Protein AF-A0A837I272-F1 (afdb_monomer_lite)

Foldseek 3Di:
DDDDDDDDDDDDDDDDDDDDDPVVVVVVVVVVVVVPPPVPAQALLHQWQFKFFLQPQDDFWGAGPNPNTQIWGWPPDFHWAQDLFHIWTFFALPATKTWGAFDCSLWAFQQWKKKKKWKKAAQAWHQAKAWQKDPADLPAQAWAWTWTFDDDPPPNTRQKIKTWTAAGRHGRPDTWMDIDHRHDHGDMKIWMWMGGSPQQKIWIDILLHTPGITHNHHGIRDDRGIIMGQQDPPHRGGRMIMRTIIMGRHDHDSVSSNVLSDQDFWDKADWDDAEEDEAPCQKDKTKIFTPFAKWKAKDQDFQQDPVRGPGTFPDGRGRITMHMDGRAHAPDKGKMWMWIGHSNNHIDNHTDIHIYHYHHDDDPDQFKAWWKADPQQGIKTQFCVVPVDPDGWHWDQDLQFFIFTWIAGPRQGIKTQHDADDDPDDPGQHWGADLAFQFIFHWIFGDHDPDDPPVDDGRWIKTAWDADPVGHTWHWGAAFFFIFTWIATPDGRGIMTADDPPTHMGGDDSSGHHHDDDAQPQAQYYQACAHFPRNVPDFLVNVLAPHFGKGWDHPPPVGTYIDCVGTHHAQQQPQDPPQQQPDGHPPVQQCDPDSSHRASFNCQAFQRNQDPPQPPPAGHPPRQQLDPGSNHRDSFQQQQRQDPPQPPPAGHQPPDDPDDGQQQDPDSSHRDSHHPVVVPPDDDDDD

Secondary structure (DSSP, 8-state):
-------PPPP----------HHHHHHHHHHHHHTS----PPPTTTTEEEEE--TT-SSSEE-BTTTT--PEEEES--EEEE-SSSEEEE--SSS-EEEEPP-TTSSB-TT-EEEEEEEEEEEE--SS-EEEEEEE--STT--EEEEEEE-SSSSS---EEEEEEE-TTPPTT-SEEEEE--PPTT-EEEEEEEEETTTTEEEEEETTEEEEEEE---S-B--SPPEEESS-SSS---EEEEEEEEEESSPPPHHHHHHHT--PPP--EEEE--EEEPTT--EEEEEEE-SS-EEEEEESSTT--GGG--EE-SB-SSSEEEEEEE---TT-EEEEEEEEEESSS-B-SSPEEEEEEEPPPPPSS--EEEEEEETTTEEEESBSTTTT-SS--BEEE-TT-BEEEEEEETTTEEEES---S--SS-S--B-EE-TTT-BEESEEEEE--TTSTTTT----EEESEEE-TTS-EEEEEEEBTEEEEEEEETTTTEEEESEETTEEEEE-GGG-B-PPP-TTSSS--TT-S-BTTB-TT--TGGGTSSB---EEPPTT-SS--EE-TTSBPPGGGTSS-SSSSS--STTT-SS-SSTT-S----TTSGGGSSS-SSSSS--STTT-SS-SSTT----S-GGGSSS-SSSSS--S--SS--S---SS-S-SS----S-TTTTTS------

Sequence (687 aa):
MKFVQKMPRILMHGVSFIKNSKIAQVLICSVLFLAFFSFVKADITTGLVGHWKFDEGSGIIASDSSGNGNNGALVNGPVWTPGKIGQALEFDGVNAYVNVPDTSILEFPEGQSGTISFWFNLAAYPSADGNLIDKFDSTAGQGGYLYRMFDSDADTTRDDFRAFVHGTGNIAGGGSGINQTNIALNRWYHIVSILNTITNATQLYIDGVSIGSATGLTGGVTNAQTFSIGGNQTANNVNAIIDDVRVYNRALSAADITELSDSASPARSSGSPSGVLPSGTTQATLSLTTDENATCKYSTTAGTPYSSMPNTLSATGGVSHSTTVTGLTDGNTYTYYIRCQDAVGNVNADDFIIAFSIASPAPSSYNLSGWAWSGTVGWQSFNSTNQGGSVDYGVNADSGGIMSGYAWSDQVGWISFNETSGCQTDPDCQAKLSLATGEVSGWARARTPVGHPQAGGWDGWIHLRGTAVNGDPYGVSVSGCDWDGWAWGADVVGWVHFKGLSYGVLGSGTACVNPTPICGNGVAEGDEQCDGSDLRGATCASLGFKGGPLSCTTPPATTCLYDTTACTAYQCSDGFDNDSDTFIDFPNDPGCYSSTDDDERNSSVQCDDGLDNDGDLFIDYPTDVGCSSPADNDERNQCSDGIDNDFDEKIDYSSINPVNPDPGCSSSEDNDERDLKYREVFTPGLL

pLDDT: mean 81.9, std 16.72, range [24.59, 98.62]

Structure (mmCIF, N/CA/C/O backbone):
data_AF-A0A837I272-F1
#
_entry.id   AF-A0A837I272-F1
#
loop_
_atom_site.group_PDB
_atom_site.id
_atom_site.type_symbol
_atom_site.label_atom_id
_atom_site.label_alt_id
_atom_site.label_comp_id
_atom_site.label_asym_id
_atom_site.label_entity_id
_atom_site.label_seq_id
_atom_site.pdbx_PDB_ins_code
_atom_site.Cartn_x
_atom_site.Cartn_y
_atom_site.Cartn_z
_atom_site.occupancy
_atom_site.B_iso_or_equiv
_atom_site.auth_seq_id
_atom_site.auth_comp_id
_atom_site.auth_asym_id
_atom_site.auth_atom_id
_atom_site.pdbx_PDB_model_num
ATOM 1 N N . MET A 1 1 ? -5.771 41.852 31.570 1.00 33.84 1 MET A N 1
ATOM 2 C CA . MET A 1 1 ? -4.919 40.947 32.386 1.00 33.84 1 MET A CA 1
ATOM 3 C C . MET A 1 1 ? -4.280 39.942 31.416 1.00 33.84 1 MET A C 1
ATOM 5 O O . MET A 1 1 ? -4.947 39.621 30.448 1.00 33.84 1 MET A O 1
ATOM 9 N N . LYS A 1 2 ? -2.940 39.773 31.398 1.00 31.44 2 LYS A N 1
ATOM 10 C CA . LYS A 1 2 ? -2.161 38.682 32.060 1.00 31.44 2 LYS A CA 1
ATOM 11 C C . LYS A 1 2 ? -2.591 37.284 31.557 1.00 31.44 2 LYS A C 1
ATOM 13 O O . LYS A 1 2 ? -3.771 37.004 31.682 1.00 31.44 2 LYS A O 1
ATOM 18 N N . PHE A 1 3 ? -1.758 36.377 31.024 1.00 24.59 3 PHE A N 1
ATOM 19 C CA . PHE A 1 3 ? -0.285 36.198 30.847 1.00 24.59 3 PHE A CA 1
ATOM 20 C C . PHE A 1 3 ? -0.034 35.681 29.378 1.00 24.59 3 PHE A C 1
ATOM 22 O O . PHE A 1 3 ? -0.997 35.241 28.767 1.00 24.59 3 PHE A O 1
ATOM 29 N N . VAL A 1 4 ? 1.091 35.795 28.632 1.00 32.25 4 VAL A N 1
ATOM 30 C CA . VAL A 1 4 ? 2.554 35.590 28.865 1.00 32.25 4 VAL A CA 1
ATOM 31 C C . VAL A 1 4 ? 2.873 34.095 29.114 1.00 32.25 4 VAL A C 1
ATOM 33 O O . VAL A 1 4 ? 2.322 33.527 30.035 1.00 32.25 4 VAL A O 1
ATOM 36 N N . GLN A 1 5 ? 3.714 33.336 28.395 1.00 32.25 5 GLN A N 1
ATOM 37 C CA . GLN A 1 5 ? 4.970 33.542 27.629 1.00 32.25 5 GLN A CA 1
ATOM 38 C C . GLN A 1 5 ? 5.013 32.429 26.505 1.00 32.25 5 GLN A C 1
ATOM 40 O O . GLN A 1 5 ? 3.939 31.946 26.182 1.00 32.25 5 GLN A O 1
ATOM 45 N N . LYS A 1 6 ? 6.064 31.911 25.823 1.00 28.97 6 LYS A N 1
ATOM 46 C CA . LYS A 1 6 ? 7.537 32.084 25.702 1.00 28.97 6 LYS A CA 1
ATOM 47 C C . LYS A 1 6 ? 8.040 31.403 24.397 1.00 28.97 6 LYS A C 1
ATOM 49 O O . LYS A 1 6 ? 7.702 30.248 24.188 1.00 28.97 6 LYS A O 1
ATOM 54 N N . MET A 1 7 ? 8.936 32.023 23.614 1.00 24.64 7 MET A N 1
ATOM 55 C CA . MET A 1 7 ? 9.936 31.333 22.755 1.00 24.64 7 MET A CA 1
ATOM 56 C C . MET A 1 7 ? 11.201 32.215 22.595 1.00 24.64 7 MET A C 1
ATOM 58 O O . MET A 1 7 ? 11.094 33.437 22.742 1.00 24.64 7 MET A O 1
ATOM 62 N N . PRO A 1 8 ? 12.409 31.644 22.400 1.00 31.59 8 PRO A N 1
ATOM 63 C CA . PRO A 1 8 ? 13.667 32.364 22.625 1.00 31.59 8 PRO A CA 1
ATOM 64 C C . PRO A 1 8 ? 14.186 33.157 21.412 1.00 31.59 8 PRO A C 1
ATOM 66 O O . PRO A 1 8 ? 14.145 32.699 20.275 1.00 31.59 8 PRO A O 1
ATOM 69 N N . ARG A 1 9 ? 14.798 34.318 21.683 1.00 30.42 9 ARG A N 1
ATOM 70 C CA . ARG A 1 9 ? 15.762 34.956 20.770 1.00 30.42 9 ARG A CA 1
ATOM 71 C C . ARG A 1 9 ? 17.163 34.416 21.055 1.00 30.42 9 ARG A C 1
ATOM 73 O O . ARG A 1 9 ? 17.592 34.460 22.205 1.00 30.42 9 ARG A O 1
ATOM 80 N N . ILE A 1 10 ? 17.902 34.048 20.012 1.00 30.94 10 ILE A N 1
ATOM 81 C CA . ILE A 1 10 ? 19.371 34.016 20.041 1.00 30.94 10 ILE A CA 1
ATOM 82 C C . ILE A 1 10 ? 19.886 35.256 19.299 1.00 30.94 10 ILE A C 1
ATOM 84 O O . ILE A 1 10 ? 19.281 35.717 18.331 1.00 30.94 10 ILE A O 1
ATOM 88 N N . LEU A 1 11 ? 20.966 35.847 19.809 1.00 29.03 11 LEU A N 1
ATOM 89 C CA . LEU A 1 11 ? 21.587 37.050 19.258 1.00 29.03 11 LEU A CA 1
ATOM 90 C C . LEU A 1 11 ? 22.399 36.727 17.997 1.00 29.03 11 LEU A C 1
ATOM 92 O O . LEU A 1 11 ? 23.328 35.928 18.056 1.00 29.03 11 LEU A O 1
ATOM 96 N N . MET A 1 12 ? 22.164 37.476 16.920 1.00 29.97 12 MET A N 1
ATOM 97 C CA . MET A 1 12 ? 23.237 37.868 16.004 1.00 29.97 12 MET A CA 1
ATOM 98 C C . MET A 1 12 ? 23.543 39.349 16.224 1.00 29.97 12 MET A C 1
ATOM 100 O O . MET A 1 12 ? 22.651 40.194 16.156 1.00 29.97 12 MET A O 1
ATOM 104 N N . HIS A 1 13 ? 24.805 39.656 16.520 1.00 32.41 13 HIS A N 1
ATOM 105 C CA . HIS A 1 13 ? 25.300 41.023 16.646 1.00 32.41 13 HIS A CA 1
ATOM 106 C C . HIS A 1 13 ? 25.999 41.452 15.353 1.00 32.41 13 HIS A C 1
ATOM 108 O O . HIS A 1 13 ? 26.896 40.764 14.881 1.00 32.41 13 HIS A O 1
ATOM 114 N N . GLY A 1 14 ? 25.659 42.646 14.866 1.00 33.06 14 GLY A N 1
ATOM 115 C CA . GLY A 1 14 ? 26.614 43.506 14.166 1.00 33.06 14 GLY A CA 1
ATOM 116 C C . GLY A 1 14 ? 26.949 43.191 12.706 1.00 33.06 14 GLY A C 1
ATOM 117 O O . GLY A 1 14 ? 28.075 42.818 12.404 1.00 33.06 14 GLY A O 1
ATOM 118 N N . VAL A 1 15 ? 26.067 43.599 11.791 1.00 31.38 15 VAL A N 1
ATOM 119 C CA . VAL A 1 15 ? 26.502 44.462 10.676 1.00 31.38 15 VAL A CA 1
ATOM 120 C C . VAL A 1 15 ? 25.557 45.662 10.622 1.00 31.38 15 VAL A C 1
ATOM 122 O O . VAL A 1 15 ? 24.343 45.509 10.732 1.00 31.38 15 VAL A O 1
ATOM 125 N N . SER A 1 16 ? 26.111 46.864 10.478 1.00 32.34 16 SER A N 1
ATOM 126 C CA . SER A 1 16 ? 25.356 48.096 10.235 1.00 32.34 16 SER A CA 1
ATOM 127 C C . SER A 1 16 ? 25.937 48.806 9.014 1.00 32.34 16 SER A C 1
ATOM 129 O O . SER A 1 16 ? 27.116 48.641 8.720 1.00 32.34 16 SER A O 1
ATOM 131 N N . PHE A 1 17 ? 25.107 49.608 8.343 1.00 35.44 17 PHE A N 1
ATOM 132 C CA . PHE A 1 17 ? 25.374 50.309 7.079 1.00 35.44 17 PHE A CA 1
ATOM 133 C C . PHE A 1 17 ? 25.632 49.424 5.846 1.00 35.44 17 PHE A C 1
ATOM 135 O O . PHE A 1 17 ? 26.744 48.988 5.588 1.00 35.44 17 PHE A O 1
ATOM 142 N N . ILE A 1 18 ? 24.625 49.364 4.970 1.00 35.16 18 ILE A N 1
ATOM 143 C CA . ILE A 1 18 ? 24.632 50.099 3.690 1.00 35.16 18 ILE A CA 1
ATOM 144 C C . ILE A 1 18 ? 23.217 50.681 3.501 1.00 35.16 18 ILE A C 1
ATOM 146 O O . ILE A 1 18 ? 22.231 50.053 3.884 1.00 35.16 18 ILE A O 1
ATOM 150 N N . LYS A 1 19 ? 23.099 51.908 2.974 1.00 38.72 19 LYS A N 1
ATOM 151 C CA . LYS A 1 19 ? 21.803 52.575 2.734 1.00 38.72 19 LYS A CA 1
ATOM 152 C C . LYS A 1 19 ? 21.347 52.406 1.281 1.00 38.72 19 LYS A C 1
ATOM 154 O O . LYS A 1 19 ? 22.165 52.480 0.376 1.00 38.72 19 LYS A O 1
ATOM 159 N N . ASN A 1 20 ? 20.030 52.296 1.098 1.00 48.12 20 ASN A N 1
ATOM 160 C CA . ASN A 1 20 ? 19.257 52.581 -0.119 1.00 48.12 20 ASN A CA 1
ATOM 161 C C . ASN A 1 20 ? 19.903 52.259 -1.483 1.00 48.12 20 ASN A C 1
ATOM 163 O O . ASN A 1 20 ? 20.474 53.131 -2.134 1.00 48.12 20 ASN A O 1
ATOM 167 N N . SER A 1 21 ? 19.599 51.076 -2.020 1.00 36.72 21 SER A N 1
ATOM 168 C CA . SER A 1 21 ? 19.427 50.913 -3.468 1.00 36.72 21 SER A CA 1
ATOM 169 C C . SER A 1 21 ? 18.389 49.835 -3.770 1.00 36.72 21 SER A C 1
ATOM 171 O O . SER A 1 21 ? 18.424 48.760 -3.172 1.00 36.72 21 SER A O 1
ATOM 173 N N . LYS A 1 22 ? 17.493 50.087 -4.738 1.00 45.69 22 LYS A N 1
ATOM 174 C CA . LYS A 1 22 ? 16.521 49.083 -5.223 1.00 45.69 22 LYS A CA 1
ATOM 175 C C . LYS A 1 22 ? 17.207 47.838 -5.808 1.00 45.69 22 LYS A C 1
ATOM 177 O O . LYS A 1 22 ? 16.611 46.767 -5.822 1.00 45.69 22 LYS A O 1
ATOM 182 N N . ILE A 1 23 ? 18.473 47.967 -6.213 1.00 46.31 23 ILE A N 1
ATOM 183 C CA . ILE A 1 23 ? 19.326 46.871 -6.698 1.00 46.31 23 ILE A CA 1
ATOM 184 C C . ILE A 1 23 ? 19.437 45.743 -5.657 1.00 46.31 23 ILE A C 1
ATOM 186 O O . ILE A 1 23 ? 19.423 44.574 -6.030 1.00 46.31 23 ILE A O 1
ATOM 190 N N . ALA A 1 24 ? 19.464 46.062 -4.356 1.00 39.75 24 ALA A N 1
ATOM 191 C CA . ALA A 1 24 ? 19.572 45.051 -3.302 1.00 39.75 24 ALA A CA 1
ATOM 192 C C . ALA A 1 24 ? 18.326 44.151 -3.209 1.00 39.75 24 ALA A C 1
ATOM 194 O O . ALA A 1 24 ? 18.457 42.949 -3.004 1.00 39.75 24 ALA A O 1
ATOM 195 N N . GLN A 1 25 ? 17.122 44.702 -3.414 1.00 39.59 25 GLN A N 1
ATOM 196 C CA . GLN A 1 25 ? 15.889 43.904 -3.430 1.00 39.59 25 GLN A CA 1
ATOM 197 C C . GLN A 1 25 ? 15.807 43.005 -4.669 1.00 39.59 25 GLN A C 1
ATOM 199 O O . GLN A 1 25 ? 15.336 41.877 -4.560 1.00 39.59 25 GLN A O 1
ATOM 204 N N . VAL A 1 26 ? 16.312 43.466 -5.821 1.00 44.44 26 VAL A N 1
ATOM 205 C CA . VAL A 1 26 ? 16.391 42.635 -7.033 1.00 44.44 26 VAL A CA 1
ATOM 206 C C . VAL A 1 26 ? 17.384 41.487 -6.834 1.00 44.44 26 VAL A C 1
ATOM 208 O O . VAL A 1 26 ? 16.992 40.341 -7.017 1.00 44.44 26 VAL A O 1
ATOM 211 N N . LEU A 1 27 ? 18.616 41.752 -6.373 1.00 41.75 27 LEU A N 1
ATOM 212 C CA . LEU A 1 27 ? 19.604 40.686 -6.140 1.00 41.75 27 LEU A CA 1
ATOM 213 C C . LEU A 1 27 ? 19.149 39.672 -5.084 1.00 41.75 27 LEU A C 1
ATOM 215 O O . LEU A 1 27 ? 19.320 38.477 -5.297 1.00 41.75 27 LEU A O 1
ATOM 219 N N . ILE A 1 28 ? 18.553 40.115 -3.971 1.00 44.22 28 ILE A N 1
ATOM 220 C CA . ILE A 1 28 ? 18.053 39.194 -2.938 1.00 44.22 28 ILE A CA 1
ATOM 221 C C . ILE A 1 28 ? 16.927 38.315 -3.501 1.00 44.22 28 ILE A C 1
ATOM 223 O O . ILE A 1 28 ? 16.925 37.112 -3.251 1.00 44.22 28 ILE A O 1
ATOM 227 N N . CYS A 1 29 ? 16.026 38.871 -4.319 1.00 36.19 29 CYS A N 1
ATOM 228 C CA . CYS A 1 29 ? 14.985 38.087 -4.984 1.00 36.19 29 CYS A CA 1
ATOM 229 C C . CYS A 1 29 ? 15.580 37.083 -5.993 1.00 36.19 29 CYS A C 1
ATOM 231 O O . CYS A 1 29 ? 15.209 35.915 -5.974 1.00 36.19 29 CYS A O 1
ATOM 233 N N . SER A 1 30 ? 16.564 37.489 -6.807 1.00 43.59 30 SER A N 1
ATOM 234 C CA . SER A 1 30 ? 17.258 36.595 -7.750 1.00 43.59 30 SER A CA 1
ATOM 235 C C . SER A 1 30 ? 18.021 35.458 -7.058 1.00 43.59 30 SER A C 1
ATOM 237 O O . SER A 1 30 ? 17.974 34.324 -7.525 1.00 43.59 30 SER A O 1
ATOM 239 N N . VAL A 1 31 ? 18.702 35.734 -5.941 1.00 43.91 31 VAL A N 1
ATOM 240 C CA . VAL A 1 31 ? 19.459 34.721 -5.183 1.00 43.91 31 VAL A CA 1
ATOM 241 C C . VAL A 1 31 ? 18.526 33.755 -4.443 1.00 43.91 31 VAL A C 1
ATOM 243 O O . VAL A 1 31 ? 18.820 32.566 -4.386 1.00 43.91 31 VAL A O 1
ATOM 246 N N . LEU A 1 32 ? 17.369 34.216 -3.951 1.00 39.28 32 LEU A N 1
ATOM 247 C CA . LEU A 1 32 ? 16.332 33.329 -3.403 1.00 39.28 32 LEU A CA 1
ATOM 248 C C . LEU A 1 32 ? 15.638 32.486 -4.486 1.00 39.28 32 LEU A C 1
ATOM 250 O O . LEU A 1 32 ? 15.300 31.338 -4.216 1.00 39.28 32 LEU A O 1
ATOM 254 N N . PHE A 1 33 ? 15.491 32.993 -5.715 1.00 38.47 33 PHE A N 1
ATOM 255 C CA . PHE A 1 33 ? 14.972 32.206 -6.845 1.00 38.47 33 PHE A CA 1
ATOM 256 C C . PHE A 1 33 ? 15.949 31.098 -7.282 1.00 38.47 33 PHE A C 1
ATOM 258 O O . PHE A 1 33 ? 15.532 29.995 -7.625 1.00 38.47 33 PHE A O 1
ATOM 265 N N . LEU A 1 34 ? 17.258 31.364 -7.206 1.00 39.53 34 LEU A N 1
ATOM 266 C CA . LEU A 1 34 ? 18.323 30.380 -7.450 1.00 39.53 34 LEU A CA 1
ATOM 267 C C . LEU A 1 34 ? 18.475 29.335 -6.329 1.00 39.53 34 LEU A C 1
ATOM 269 O O . LEU A 1 34 ? 19.078 28.292 -6.562 1.00 39.53 34 LEU A O 1
ATOM 273 N N . ALA A 1 35 ? 17.927 29.584 -5.136 1.00 38.59 35 ALA A N 1
ATOM 274 C CA . ALA A 1 35 ? 18.029 28.687 -3.981 1.00 38.59 35 ALA A CA 1
ATOM 275 C C . ALA A 1 35 ? 16.877 27.666 -3.862 1.00 38.59 35 ALA A C 1
ATOM 277 O O . ALA A 1 35 ? 16.887 26.863 -2.933 1.00 38.59 35 ALA A O 1
ATOM 278 N N . PHE A 1 36 ? 15.894 27.695 -4.772 1.00 39.78 36 PHE A N 1
ATOM 279 C CA . PHE A 1 36 ? 14.742 26.777 -4.769 1.00 39.78 36 PHE A CA 1
ATOM 280 C C . PHE A 1 36 ? 14.520 26.011 -6.081 1.00 39.78 36 PHE A C 1
ATOM 282 O O . PHE A 1 36 ? 13.532 2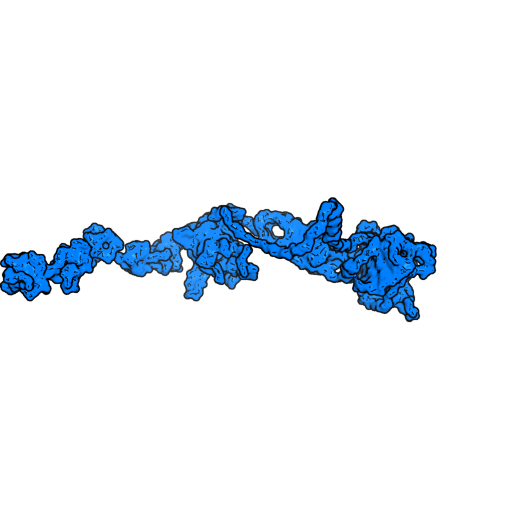5.289 -6.214 1.00 39.78 36 PHE A O 1
ATOM 289 N N . PHE A 1 37 ? 15.478 26.065 -7.012 1.00 38.00 37 PHE A N 1
ATOM 290 C CA . PHE A 1 37 ? 15.650 24.969 -7.964 1.00 38.00 37 PHE A CA 1
ATOM 291 C C . PHE A 1 37 ? 16.264 23.771 -7.231 1.00 38.00 37 PHE A C 1
ATOM 293 O O . PHE A 1 37 ? 17.473 23.539 -7.264 1.00 38.00 37 PHE A O 1
ATOM 300 N N . SER A 1 38 ? 15.407 22.965 -6.600 1.00 38.72 38 SER A N 1
ATOM 301 C CA . SER A 1 38 ? 15.677 21.531 -6.556 1.00 38.72 38 SER A CA 1
ATOM 302 C C . SER A 1 38 ? 15.915 21.086 -7.996 1.00 38.72 38 SER A C 1
ATOM 304 O O . SER A 1 38 ? 15.063 21.313 -8.857 1.00 38.72 38 SER A O 1
ATOM 306 N N . PHE A 1 39 ? 17.062 20.464 -8.270 1.00 40.94 39 PHE A N 1
ATOM 307 C CA . PHE A 1 39 ? 17.232 19.704 -9.503 1.00 40.94 39 PHE A CA 1
ATOM 308 C C . PHE A 1 39 ? 16.280 18.511 -9.424 1.00 40.94 39 PHE A C 1
ATOM 310 O O . PHE A 1 39 ? 16.627 17.460 -8.891 1.00 40.94 39 PHE A O 1
ATOM 317 N N . VAL A 1 40 ? 15.051 18.705 -9.908 1.00 46.84 40 VAL A N 1
ATOM 318 C CA . VAL A 1 40 ? 14.138 17.606 -10.202 1.00 46.84 40 VAL A CA 1
ATOM 319 C C . VAL A 1 40 ? 14.868 16.746 -11.222 1.00 46.84 40 VAL A C 1
ATOM 321 O O . VAL A 1 40 ? 15.143 17.206 -12.333 1.00 46.84 40 VAL A O 1
ATOM 324 N N . LYS A 1 41 ? 15.256 15.539 -10.802 1.00 63.56 41 LYS A N 1
ATOM 325 C CA . LYS A 1 41 ? 15.858 14.536 -11.676 1.00 63.56 41 LYS A CA 1
ATOM 326 C C . LYS A 1 41 ? 14.965 14.409 -12.909 1.00 63.56 41 LYS A C 1
ATOM 328 O O . LYS A 1 41 ? 13.752 14.262 -12.767 1.00 63.56 41 LYS A O 1
ATOM 333 N N . ALA A 1 42 ? 15.548 14.525 -14.100 1.00 68.25 42 ALA A N 1
ATOM 334 C CA . ALA A 1 42 ? 14.794 14.298 -15.322 1.00 68.25 42 ALA A CA 1
ATOM 335 C C . ALA A 1 42 ? 14.333 12.840 -15.307 1.00 68.25 42 ALA A C 1
ATOM 337 O O . ALA A 1 42 ? 15.175 11.946 -15.246 1.00 68.25 42 ALA A O 1
ATOM 338 N N . ASP A 1 43 ? 13.018 12.625 -15.326 1.00 79.88 43 ASP A N 1
ATOM 339 C CA . ASP A 1 43 ? 12.430 11.289 -15.320 1.00 79.88 43 ASP A CA 1
ATOM 340 C C . ASP A 1 43 ? 13.055 10.426 -16.428 1.00 79.88 43 ASP A C 1
ATOM 342 O O . ASP A 1 43 ? 13.396 10.948 -17.497 1.00 79.88 43 ASP A O 1
ATOM 346 N N . ILE A 1 44 ? 13.225 9.126 -16.196 1.00 86.62 44 ILE A N 1
ATOM 347 C CA . ILE A 1 44 ? 13.935 8.247 -17.132 1.00 86.62 44 ILE A CA 1
ATOM 348 C C . ILE A 1 44 ? 13.172 7.997 -18.443 1.00 86.62 44 ILE A C 1
ATOM 350 O O . ILE A 1 44 ? 13.752 7.491 -19.400 1.00 86.62 44 ILE A O 1
ATOM 354 N N . THR A 1 45 ? 11.911 8.429 -18.541 1.00 86.94 45 THR A N 1
ATOM 355 C CA . THR A 1 45 ? 11.159 8.541 -19.804 1.00 86.94 45 THR A CA 1
ATOM 356 C C . THR A 1 45 ? 11.415 9.863 -20.551 1.00 86.94 45 THR A C 1
ATOM 358 O O . THR A 1 45 ? 11.150 9.972 -21.749 1.00 86.94 45 THR A O 1
ATOM 361 N N . THR A 1 46 ? 11.977 10.883 -19.891 1.00 90.38 46 THR A N 1
ATOM 362 C CA . THR A 1 46 ? 12.252 12.202 -20.487 1.00 90.38 46 THR A CA 1
ATOM 363 C C . THR A 1 46 ? 13.275 12.075 -21.613 1.00 90.38 46 THR A C 1
ATOM 365 O O . THR A 1 46 ? 14.420 11.690 -21.378 1.00 90.38 46 THR A O 1
ATOM 368 N N . GLY A 1 47 ? 12.895 12.458 -22.833 1.00 92.69 47 GLY A N 1
ATOM 369 C CA . GLY A 1 47 ? 13.779 12.393 -24.001 1.00 92.69 47 GLY A CA 1
ATOM 370 C C . GLY A 1 47 ? 14.009 10.980 -24.549 1.00 92.69 47 GLY A C 1
ATOM 371 O O . GLY A 1 47 ? 14.882 10.800 -25.395 1.00 92.69 47 GLY A O 1
ATOM 372 N N . LEU A 1 48 ? 13.247 9.986 -24.084 1.00 95.62 48 LEU A N 1
ATOM 373 C CA . LEU A 1 48 ? 13.192 8.651 -24.676 1.00 95.62 48 LEU A CA 1
ATOM 374 C C . LEU A 1 48 ? 12.519 8.739 -26.059 1.00 95.62 48 LEU A C 1
ATOM 376 O O . LEU A 1 48 ? 11.414 9.265 -26.181 1.00 95.62 48 LEU A O 1
ATOM 380 N N . VAL A 1 49 ? 13.197 8.260 -27.103 1.00 97.12 49 VAL A N 1
ATOM 381 C CA . VAL A 1 49 ? 12.766 8.378 -28.515 1.00 97.12 49 VAL A CA 1
ATOM 382 C C . VAL A 1 49 ? 12.690 7.052 -29.272 1.00 97.12 49 VAL A C 1
ATOM 384 O O . VAL A 1 49 ? 12.153 7.008 -30.376 1.00 97.12 49 VAL A O 1
ATOM 387 N N . GLY A 1 50 ? 13.177 5.974 -28.661 1.00 97.50 50 GLY A N 1
ATOM 388 C CA . GLY A 1 50 ? 12.913 4.592 -29.055 1.00 97.50 50 GLY A CA 1
ATOM 389 C C . GLY A 1 50 ? 13.031 3.690 -27.829 1.00 97.50 50 GLY A C 1
ATOM 390 O O . GLY A 1 50 ? 13.958 3.874 -27.037 1.00 97.50 50 GLY A O 1
ATOM 391 N N . HIS A 1 51 ? 12.094 2.760 -27.628 1.00 97.06 51 HIS A N 1
ATOM 392 C CA . HIS A 1 51 ? 12.152 1.792 -26.524 1.00 97.06 51 HIS A CA 1
ATOM 393 C C . HIS A 1 51 ? 11.540 0.443 -26.907 1.00 97.06 51 HIS A C 1
ATOM 395 O O . HIS A 1 51 ? 10.322 0.291 -26.894 1.00 97.06 51 HIS A O 1
ATOM 401 N N . TRP A 1 52 ? 12.375 -0.552 -27.192 1.00 97.94 52 TRP A N 1
ATOM 402 C CA . TRP A 1 52 ? 11.941 -1.921 -27.472 1.00 97.94 52 TRP A CA 1
ATOM 403 C C . TRP A 1 52 ? 12.192 -2.787 -26.240 1.00 97.94 52 TRP A C 1
ATOM 405 O O . TRP A 1 52 ? 13.319 -3.195 -25.973 1.00 97.94 52 TRP A O 1
ATOM 415 N N . LYS A 1 53 ? 11.119 -3.019 -25.478 1.00 94.56 53 LYS A N 1
ATOM 416 C CA . LYS A 1 53 ? 11.127 -3.841 -24.258 1.00 94.56 53 LYS A CA 1
ATOM 417 C C . LYS A 1 53 ? 11.206 -5.338 -24.530 1.00 94.56 53 LYS A C 1
ATOM 419 O O . LYS A 1 53 ? 11.654 -6.067 -23.674 1.00 94.56 53 LYS A O 1
ATOM 424 N N . PHE A 1 54 ? 10.690 -5.777 -25.680 1.00 96.88 54 PHE A N 1
ATOM 425 C CA . PHE A 1 54 ? 10.453 -7.186 -26.017 1.00 96.88 54 PHE A CA 1
ATOM 426 C C . PHE A 1 54 ? 9.499 -7.954 -25.060 1.00 96.88 54 PHE A C 1
ATOM 428 O O . PHE A 1 54 ? 9.402 -9.183 -25.105 1.00 96.88 54 PHE A O 1
ATOM 435 N N . ASP A 1 55 ? 8.696 -7.219 -24.281 1.00 94.44 55 ASP A N 1
ATOM 436 C CA . ASP A 1 55 ? 7.659 -7.727 -23.368 1.00 94.44 55 ASP A CA 1
ATOM 437 C C . ASP A 1 55 ? 6.470 -8.433 -24.069 1.00 94.44 55 ASP A C 1
ATOM 439 O O . ASP A 1 55 ? 5.627 -9.032 -23.398 1.00 94.44 55 ASP A O 1
ATOM 443 N N . GLU A 1 56 ? 6.337 -8.371 -25.402 1.00 94.00 56 GLU A N 1
ATOM 444 C CA . GLU A 1 56 ? 5.166 -8.909 -26.117 1.00 94.00 56 GLU A CA 1
ATOM 445 C C . GLU A 1 56 ? 5.052 -10.439 -26.075 1.00 94.00 56 GLU A C 1
ATOM 447 O O . GLU A 1 56 ? 3.956 -10.988 -26.237 1.00 94.00 56 GLU A O 1
ATOM 452 N N . GLY A 1 57 ? 6.179 -11.137 -25.906 1.00 90.69 57 GLY A N 1
ATOM 453 C CA . GLY A 1 57 ? 6.257 -12.595 -25.762 1.00 90.69 57 GLY A CA 1
ATOM 454 C C . GLY A 1 57 ? 5.771 -13.425 -26.963 1.00 90.69 57 GLY A C 1
ATOM 455 O O . GLY A 1 57 ? 5.793 -14.654 -26.899 1.00 90.69 57 GLY A O 1
ATOM 456 N N . SER A 1 58 ? 5.296 -12.798 -28.044 1.00 93.44 58 SER A N 1
ATOM 457 C CA . SER A 1 58 ? 4.764 -13.474 -29.231 1.00 93.44 58 SER A CA 1
ATOM 458 C C . SER A 1 58 ? 4.630 -12.536 -30.437 1.00 93.44 58 SER A C 1
ATOM 460 O O . SER A 1 58 ? 4.541 -11.319 -30.301 1.00 93.44 58 SER A O 1
ATOM 462 N N . GLY A 1 59 ? 4.551 -13.113 -31.640 1.00 95.38 59 GLY A N 1
ATOM 463 C CA . GLY A 1 59 ? 4.372 -12.365 -32.889 1.00 95.38 59 GLY A CA 1
ATOM 464 C C . GLY A 1 59 ? 5.686 -12.027 -33.599 1.00 95.38 59 GLY A C 1
ATOM 465 O O . GLY A 1 59 ? 6.715 -12.651 -33.348 1.00 95.38 59 GLY A O 1
ATOM 466 N N . ILE A 1 60 ? 5.617 -11.075 -34.537 1.00 96.94 60 ILE A N 1
ATOM 467 C CA . ILE A 1 60 ? 6.716 -10.698 -35.452 1.00 96.94 60 ILE A CA 1
ATOM 468 C C . ILE A 1 60 ? 7.043 -9.192 -35.432 1.00 96.94 60 ILE A C 1
ATOM 470 O O . ILE A 1 60 ? 7.700 -8.686 -36.341 1.00 96.94 60 ILE A O 1
ATOM 474 N N . ILE A 1 61 ? 6.554 -8.464 -34.426 1.00 97.44 61 ILE A N 1
ATOM 475 C CA . ILE A 1 61 ? 6.761 -7.021 -34.259 1.00 97.44 61 ILE A CA 1
ATOM 476 C C . ILE A 1 61 ? 7.277 -6.779 -32.842 1.00 97.44 61 ILE A C 1
ATOM 478 O O . ILE A 1 61 ? 6.683 -7.281 -31.894 1.00 97.44 61 ILE A O 1
ATOM 482 N N . ALA A 1 62 ? 8.346 -5.996 -32.721 1.00 97.44 62 ALA A N 1
ATOM 483 C CA . ALA A 1 62 ? 8.783 -5.382 -31.475 1.00 97.44 62 ALA A CA 1
ATOM 484 C C . ALA A 1 62 ? 8.288 -3.930 -31.445 1.00 97.44 62 ALA A C 1
ATOM 486 O O . ALA A 1 62 ? 8.597 -3.137 -32.341 1.00 97.44 62 ALA A O 1
ATOM 487 N N . SER A 1 63 ? 7.499 -3.578 -30.439 1.00 96.94 63 SER A N 1
ATOM 488 C CA . SER A 1 63 ? 6.802 -2.296 -30.348 1.00 96.94 63 SER A CA 1
ATOM 489 C C . SER A 1 63 ? 7.686 -1.230 -29.714 1.00 96.94 63 SER A C 1
ATOM 491 O O . SER A 1 63 ? 8.361 -1.473 -28.714 1.00 96.94 63 SER A O 1
ATOM 493 N N . ASP A 1 64 ? 7.633 -0.018 -30.258 1.00 97.31 64 ASP A N 1
ATOM 494 C CA . ASP A 1 64 ? 8.289 1.145 -29.671 1.00 97.31 64 ASP A CA 1
ATOM 495 C C . ASP A 1 64 ? 7.445 1.736 -28.527 1.00 97.31 64 ASP A C 1
ATOM 497 O O . ASP A 1 64 ? 6.519 2.526 -28.731 1.00 97.31 64 ASP A O 1
ATOM 501 N N . SER A 1 65 ? 7.810 1.369 -27.300 1.00 94.56 65 SER A N 1
ATOM 502 C CA . SER A 1 65 ? 7.208 1.840 -26.049 1.00 94.56 65 SER A CA 1
ATOM 503 C C . SER A 1 65 ? 7.482 3.318 -25.739 1.00 94.56 65 SER A C 1
ATOM 505 O O . SER A 1 65 ? 6.884 3.844 -24.803 1.00 94.56 65 SER A O 1
ATOM 507 N N . SER A 1 66 ? 8.332 4.019 -26.506 1.00 93.75 66 SER A N 1
ATOM 508 C CA . SER A 1 66 ? 8.552 5.466 -26.324 1.00 93.75 66 SER A CA 1
ATOM 509 C C . SER A 1 66 ? 7.376 6.326 -26.811 1.00 93.75 66 SER A C 1
ATOM 511 O O . SER A 1 66 ? 7.331 7.524 -26.540 1.00 93.75 66 SER A O 1
ATOM 513 N N . GLY A 1 67 ? 6.433 5.732 -27.552 1.00 92.19 67 GLY A N 1
ATOM 514 C CA . GLY A 1 67 ? 5.288 6.428 -28.145 1.00 92.19 67 GLY A CA 1
ATOM 515 C C . GLY A 1 67 ? 5.576 7.111 -29.487 1.00 92.19 67 GLY A C 1
ATOM 516 O O . GLY A 1 67 ? 4.659 7.684 -30.073 1.00 92.19 67 GLY A O 1
ATOM 517 N N . ASN A 1 68 ? 6.807 7.028 -30.004 1.00 94.75 68 ASN A N 1
ATOM 518 C CA . ASN A 1 68 ? 7.190 7.616 -31.295 1.00 94.75 68 ASN A CA 1
ATOM 519 C C . ASN A 1 68 ? 6.875 6.700 -32.497 1.00 94.75 68 ASN A C 1
ATOM 521 O O . ASN A 1 68 ? 6.808 7.173 -33.630 1.00 94.75 68 ASN A O 1
ATOM 525 N N . GLY A 1 69 ? 6.601 5.413 -32.255 1.00 95.00 69 GLY A N 1
ATOM 526 C CA . GLY A 1 69 ? 6.088 4.472 -33.257 1.00 95.00 69 GLY A CA 1
ATOM 527 C C . GLY A 1 69 ? 7.156 3.808 -34.130 1.00 95.00 69 GLY A C 1
ATOM 528 O O . GLY A 1 69 ? 6.822 3.270 -35.187 1.00 95.00 69 GLY A O 1
ATOM 529 N N . ASN A 1 70 ? 8.420 3.809 -33.698 1.00 96.38 70 ASN A N 1
ATOM 530 C CA . ASN A 1 70 ? 9.556 3.175 -34.378 1.00 96.38 70 ASN A CA 1
ATOM 531 C C . ASN A 1 70 ? 9.523 1.632 -34.261 1.00 96.38 70 ASN A C 1
ATOM 533 O O . ASN A 1 70 ? 10.482 1.005 -33.817 1.00 96.38 70 ASN A O 1
ATOM 537 N N . ASN A 1 71 ? 8.401 0.994 -34.593 1.00 97.69 71 ASN A N 1
ATOM 538 C CA . ASN A 1 71 ? 8.222 -0.449 -34.423 1.00 97.69 71 ASN A CA 1
ATOM 539 C C . ASN A 1 71 ? 9.203 -1.242 -35.307 1.00 97.69 71 ASN A C 1
ATOM 541 O O . ASN A 1 71 ? 9.330 -0.979 -36.505 1.00 97.69 71 ASN A O 1
ATOM 545 N N . GLY A 1 72 ? 9.864 -2.240 -34.720 1.00 97.31 72 GLY A N 1
ATOM 546 C CA . GLY A 1 72 ? 10.781 -3.140 -35.414 1.00 97.31 72 GLY A CA 1
ATOM 547 C C . GLY A 1 72 ? 10.083 -4.400 -35.918 1.00 97.31 72 GLY A C 1
ATOM 548 O O . GLY A 1 72 ? 9.243 -4.969 -35.225 1.00 97.31 72 GLY A O 1
ATOM 549 N N . ALA A 1 73 ? 10.444 -4.869 -37.111 1.00 97.88 73 ALA A N 1
ATOM 550 C CA . ALA A 1 73 ? 10.009 -6.167 -37.626 1.00 97.88 73 ALA A CA 1
ATOM 551 C C . ALA A 1 73 ? 11.034 -7.255 -37.275 1.00 97.88 73 ALA A C 1
ATOM 553 O O . ALA A 1 73 ? 12.229 -7.064 -37.496 1.00 97.88 73 ALA A O 1
ATOM 554 N N . LEU A 1 74 ? 10.583 -8.403 -36.767 1.00 97.94 74 LEU A N 1
ATOM 555 C CA . LEU A 1 74 ? 11.434 -9.574 -36.534 1.00 97.94 74 LEU A CA 1
ATOM 556 C C . LEU A 1 74 ? 11.711 -10.273 -37.875 1.00 97.94 74 LEU A C 1
ATOM 558 O O . LEU A 1 74 ? 10.783 -10.738 -38.539 1.00 97.94 74 LEU A O 1
ATOM 562 N N . VAL A 1 75 ? 12.982 -10.362 -38.274 1.00 97.44 75 VAL A N 1
ATOM 563 C CA . VAL A 1 75 ? 13.416 -10.932 -39.559 1.00 97.44 75 VAL A CA 1
ATOM 564 C C . VAL A 1 75 ? 14.162 -12.245 -39.329 1.00 97.44 75 VAL A C 1
ATOM 566 O O . VAL A 1 75 ? 15.022 -12.338 -38.459 1.00 97.44 75 VAL A O 1
ATOM 569 N N . ASN A 1 76 ? 13.804 -13.274 -40.103 1.00 95.62 76 ASN A N 1
ATOM 570 C CA . ASN A 1 76 ? 14.273 -14.669 -40.007 1.00 95.62 76 ASN A CA 1
ATOM 571 C C . ASN A 1 76 ? 13.970 -15.417 -38.689 1.00 95.62 76 ASN A C 1
ATOM 573 O O . ASN A 1 76 ? 14.102 -16.636 -38.654 1.00 95.62 76 ASN A O 1
ATOM 577 N N . GLY A 1 77 ? 13.437 -14.732 -37.674 1.00 91.19 77 GLY A N 1
ATOM 578 C CA . GLY A 1 77 ? 12.805 -15.335 -36.495 1.00 91.19 77 GLY A CA 1
ATOM 579 C C . GLY A 1 77 ? 13.651 -15.371 -35.217 1.00 91.19 77 GLY A C 1
ATOM 580 O O . GLY A 1 77 ? 13.881 -16.466 -34.707 1.00 91.19 77 GLY A O 1
ATOM 581 N N . PRO A 1 78 ? 14.045 -14.210 -34.648 1.00 96.88 78 PRO A N 1
ATOM 582 C CA . PRO A 1 78 ? 14.396 -14.117 -33.231 1.00 96.88 78 PRO A CA 1
ATOM 583 C C . PRO A 1 78 ? 13.305 -14.742 -32.350 1.00 96.88 78 PRO A C 1
ATOM 585 O O . PRO A 1 78 ? 12.113 -14.632 -32.660 1.00 96.88 78 PRO A O 1
ATOM 588 N N . VAL A 1 79 ? 13.701 -15.390 -31.257 1.00 97.50 79 VAL A N 1
ATOM 589 C CA . VAL A 1 79 ? 12.797 -16.167 -30.398 1.00 97.50 79 VAL A CA 1
ATOM 590 C C . VAL A 1 79 ? 12.489 -15.404 -29.113 1.00 97.50 79 VAL A C 1
ATOM 592 O O . VAL A 1 79 ? 13.392 -14.944 -28.423 1.00 97.50 79 VAL A O 1
ATOM 595 N N . TRP A 1 80 ? 11.205 -15.294 -28.772 1.00 97.44 80 TRP A N 1
ATOM 596 C CA . TRP A 1 80 ? 10.754 -14.713 -27.506 1.00 97.44 80 TRP A CA 1
ATOM 597 C C . TRP A 1 80 ? 11.137 -15.626 -26.333 1.00 97.44 80 TRP A C 1
ATOM 599 O O . TRP A 1 80 ? 10.687 -16.771 -26.263 1.00 97.44 80 TRP A O 1
ATOM 609 N N . THR A 1 81 ? 11.951 -15.118 -25.410 1.00 97.06 81 THR A N 1
ATOM 610 C CA . THR A 1 81 ? 12.564 -15.877 -24.305 1.00 97.06 81 THR A CA 1
ATOM 611 C C . THR A 1 81 ? 12.483 -15.067 -22.996 1.00 97.06 81 THR A C 1
ATOM 613 O O . THR A 1 81 ? 12.282 -13.854 -23.067 1.00 97.06 81 THR A O 1
ATOM 616 N N . PRO A 1 82 ? 12.588 -15.659 -21.790 1.00 94.44 82 PRO A N 1
ATOM 617 C CA . PRO A 1 82 ? 12.630 -14.886 -20.545 1.00 94.44 82 PRO A CA 1
ATOM 618 C C . PRO A 1 82 ? 13.836 -13.936 -20.506 1.00 94.44 82 PRO A C 1
ATOM 620 O O . PRO A 1 82 ? 14.967 -14.346 -20.771 1.00 94.44 82 PRO A O 1
ATOM 623 N N . GLY A 1 83 ? 13.586 -12.667 -20.189 1.00 93.44 83 GLY A N 1
ATOM 624 C CA . GLY A 1 83 ? 14.581 -11.603 -20.270 1.00 93.44 83 GLY A CA 1
ATOM 625 C C . GLY A 1 83 ? 15.388 -11.372 -18.995 1.00 93.44 83 GLY A C 1
ATOM 626 O O . GLY A 1 83 ? 15.372 -12.146 -18.034 1.00 93.44 83 GLY A O 1
ATOM 627 N N . LYS A 1 84 ? 16.090 -10.245 -19.002 1.00 90.62 84 LYS A N 1
ATOM 628 C CA . LYS A 1 84 ? 16.620 -9.554 -17.831 1.00 90.62 84 LYS A CA 1
ATOM 629 C C . LYS A 1 84 ? 15.518 -8.750 -17.135 1.00 90.62 84 LYS A C 1
ATOM 631 O O . LYS A 1 84 ? 15.471 -8.754 -15.904 1.00 90.62 84 LYS A O 1
ATOM 636 N N . ILE A 1 85 ? 14.631 -8.118 -17.905 1.00 88.06 85 ILE A N 1
ATOM 637 C CA . ILE A 1 85 ? 13.411 -7.443 -17.450 1.00 88.06 85 ILE A CA 1
ATOM 638 C C . ILE A 1 85 ? 12.246 -8.014 -18.270 1.00 88.06 85 ILE A C 1
ATOM 640 O O . ILE A 1 85 ? 12.106 -7.724 -19.447 1.00 88.06 85 ILE A O 1
ATOM 644 N N . GLY A 1 86 ? 11.399 -8.848 -17.660 1.00 88.12 86 GLY A N 1
ATOM 645 C CA . GLY A 1 86 ? 10.246 -9.429 -18.360 1.00 88.12 86 GLY A CA 1
ATOM 646 C C . GLY A 1 86 ? 10.641 -10.461 -19.426 1.00 88.12 86 GLY A C 1
ATOM 647 O O . GLY A 1 86 ? 11.100 -11.556 -19.087 1.00 88.12 86 GLY A O 1
ATOM 648 N N . GLN A 1 87 ? 10.415 -10.141 -20.700 1.00 93.81 87 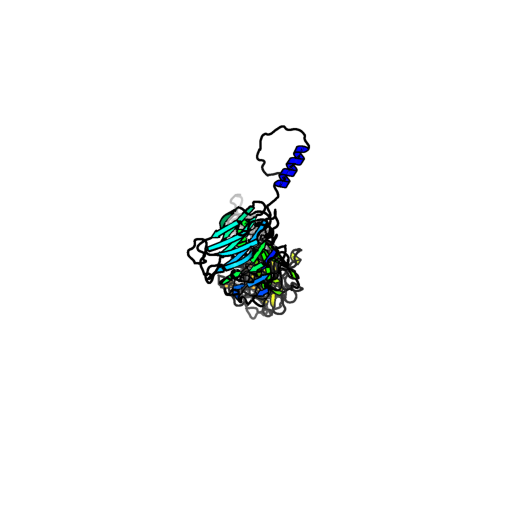GLN A N 1
ATOM 649 C CA . GLN A 1 87 ? 10.722 -10.992 -21.858 1.00 93.81 87 GLN A CA 1
ATOM 650 C C . GLN A 1 87 ? 11.725 -10.300 -22.792 1.00 93.81 87 GLN A C 1
ATOM 652 O O . GLN A 1 87 ? 11.700 -9.091 -22.947 1.00 93.81 87 GLN A O 1
ATOM 657 N N . ALA A 1 88 ? 12.565 -11.090 -23.457 1.00 97.69 88 ALA A N 1
ATOM 658 C CA . ALA A 1 88 ? 13.616 -10.644 -24.365 1.00 97.69 88 ALA A CA 1
ATOM 659 C C . ALA A 1 88 ? 13.564 -11.393 -25.709 1.00 97.69 88 ALA A C 1
ATOM 661 O O . ALA A 1 88 ? 12.786 -12.341 -25.883 1.00 97.69 88 ALA A O 1
ATOM 662 N N . LEU A 1 89 ? 14.431 -11.006 -26.652 1.00 98.44 89 LEU A N 1
ATOM 663 C CA . LEU A 1 89 ? 14.647 -11.742 -27.902 1.00 98.44 89 LEU A CA 1
ATOM 664 C C . LEU A 1 89 ? 15.999 -12.460 -27.914 1.00 98.44 89 LEU A C 1
ATOM 666 O O . LEU A 1 89 ? 17.043 -11.859 -27.669 1.00 98.44 89 LEU A O 1
ATOM 670 N N . GLU A 1 90 ? 15.962 -13.746 -28.250 1.00 98.25 90 GLU A N 1
ATOM 671 C CA . GLU A 1 90 ? 17.111 -14.611 -28.513 1.00 98.25 90 GLU A CA 1
ATOM 672 C C . GLU A 1 90 ? 17.418 -14.635 -30.019 1.00 98.25 90 GLU A C 1
ATOM 674 O O . GLU A 1 90 ? 16.526 -14.846 -30.848 1.00 98.25 90 GLU A O 1
ATOM 679 N N . PHE A 1 91 ? 18.682 -14.405 -30.375 1.00 97.81 91 PHE A N 1
ATOM 680 C CA . PHE A 1 91 ? 19.180 -14.309 -31.749 1.00 97.81 91 PHE A CA 1
ATOM 681 C C . PHE A 1 91 ? 20.137 -15.467 -32.055 1.00 97.81 91 PHE A C 1
ATOM 683 O O . PHE A 1 91 ? 20.934 -15.869 -31.212 1.00 97.81 91 PHE A O 1
ATOM 690 N N . ASP A 1 92 ? 20.075 -16.006 -33.274 1.00 94.44 92 ASP A N 1
ATOM 691 C CA . ASP A 1 92 ? 20.738 -17.268 -33.637 1.00 94.44 92 ASP A CA 1
ATOM 692 C C . ASP A 1 92 ? 22.235 -17.145 -33.985 1.00 94.44 92 ASP A C 1
ATOM 694 O O . ASP A 1 92 ? 22.945 -18.150 -34.063 1.00 94.44 92 ASP A O 1
ATOM 698 N N . GLY A 1 93 ? 22.730 -15.924 -34.206 1.00 94.69 93 GLY A N 1
ATOM 699 C CA . GLY A 1 93 ? 24.077 -15.667 -34.724 1.00 94.69 93 GLY A CA 1
ATOM 700 C C . GLY A 1 93 ? 24.305 -16.101 -36.176 1.00 94.69 93 GLY A C 1
ATOM 701 O O . GLY A 1 93 ? 25.457 -16.202 -36.595 1.00 94.69 93 GLY A O 1
ATOM 702 N N . VAL A 1 94 ? 23.242 -16.364 -36.944 1.00 94.12 94 VAL A N 1
ATOM 703 C CA . VAL A 1 94 ? 23.314 -16.793 -38.351 1.00 94.12 94 VAL A CA 1
ATOM 704 C C . VAL A 1 94 ? 22.648 -15.778 -39.271 1.00 94.12 94 VAL A C 1
ATOM 706 O O . VAL A 1 94 ? 23.300 -15.303 -40.198 1.00 94.12 94 VAL A O 1
ATOM 709 N N . ASN A 1 95 ? 21.368 -15.459 -39.052 1.00 94.19 95 ASN A N 1
ATOM 710 C CA . ASN A 1 95 ? 20.658 -14.445 -39.839 1.00 94.19 95 ASN A CA 1
ATOM 711 C C . ASN A 1 95 ? 19.427 -13.817 -39.154 1.00 94.19 95 ASN A C 1
ATOM 713 O O . ASN A 1 95 ? 18.742 -13.019 -39.800 1.00 94.19 95 ASN A O 1
ATOM 717 N N . ALA A 1 96 ? 19.130 -14.133 -37.891 1.00 95.88 96 ALA A N 1
ATOM 718 C CA . ALA A 1 96 ? 18.066 -13.476 -37.135 1.00 95.88 96 ALA A CA 1
ATOM 719 C C . ALA A 1 96 ? 18.455 -12.032 -36.759 1.00 95.88 96 ALA A C 1
ATOM 721 O O . ALA A 1 96 ? 19.585 -11.779 -36.340 1.00 95.88 96 ALA A O 1
ATOM 722 N N . TYR A 1 97 ? 17.527 -11.081 -36.905 1.00 97.25 97 TYR A N 1
ATOM 723 C CA . TYR A 1 97 ? 17.665 -9.695 -36.426 1.00 97.25 97 TYR A CA 1
ATOM 724 C C . TYR A 1 97 ? 16.290 -9.011 -36.308 1.00 97.25 97 TYR A C 1
ATOM 726 O O . TYR A 1 97 ? 15.302 -9.478 -36.880 1.00 97.25 97 TYR A O 1
ATOM 734 N N . VAL A 1 98 ? 16.212 -7.893 -35.582 1.00 98.12 98 VAL A N 1
ATOM 735 C CA . VAL A 1 98 ? 15.074 -6.958 -35.657 1.00 98.12 98 VAL A CA 1
ATOM 736 C C . VAL A 1 98 ? 15.452 -5.795 -36.566 1.00 98.12 98 VAL A C 1
ATOM 738 O O . VAL A 1 98 ? 16.528 -5.220 -36.421 1.00 98.12 98 VAL A O 1
ATOM 741 N N . ASN A 1 99 ? 14.556 -5.440 -37.486 1.00 97.50 99 ASN A N 1
ATOM 742 C CA . ASN A 1 99 ? 14.713 -4.346 -38.436 1.00 97.50 99 ASN A CA 1
ATOM 743 C C . ASN A 1 99 ? 13.743 -3.202 -38.109 1.00 97.50 99 ASN A C 1
ATOM 745 O O . ASN A 1 99 ? 12.552 -3.290 -38.425 1.00 97.50 99 ASN A O 1
ATOM 749 N N . VAL A 1 100 ? 14.248 -2.108 -37.543 1.00 97.50 100 VAL A N 1
ATOM 750 C CA . VAL A 1 100 ? 13.508 -0.851 -37.372 1.00 97.50 100 VAL A CA 1
ATOM 751 C C . VAL A 1 100 ? 13.751 0.039 -38.606 1.00 97.50 100 VAL A C 1
ATOM 753 O O . VAL A 1 100 ? 14.907 0.241 -38.993 1.00 97.50 100 VAL A O 1
ATOM 756 N N . PRO A 1 101 ? 12.699 0.565 -39.266 1.00 95.69 101 PRO A N 1
ATOM 757 C CA . PRO A 1 101 ? 12.848 1.514 -40.371 1.00 95.69 101 PRO A CA 1
ATOM 758 C C . PRO A 1 101 ? 13.670 2.751 -39.985 1.00 95.69 101 PRO A C 1
ATOM 760 O O . PRO A 1 101 ? 13.666 3.168 -38.832 1.00 95.69 101 PRO A O 1
ATOM 763 N N . ASP A 1 102 ? 14.352 3.359 -40.956 1.00 94.75 102 ASP A N 1
ATOM 764 C CA . ASP A 1 102 ? 15.079 4.610 -40.725 1.00 94.75 102 ASP A CA 1
ATOM 765 C C . ASP A 1 102 ? 14.133 5.756 -40.321 1.00 94.75 102 ASP A C 1
ATOM 767 O O . ASP A 1 102 ? 13.124 6.010 -40.987 1.00 94.75 102 ASP A O 1
ATOM 771 N N . THR A 1 103 ? 14.474 6.454 -39.235 1.00 94.69 103 THR A N 1
ATOM 772 C CA . THR A 1 103 ? 13.784 7.656 -38.758 1.00 94.69 103 THR A CA 1
ATOM 773 C C . THR A 1 103 ? 14.791 8.642 -38.160 1.00 94.69 103 THR A C 1
ATOM 775 O O . THR A 1 103 ? 15.674 8.278 -37.379 1.00 94.69 103 THR A O 1
ATOM 778 N N . SER A 1 104 ? 14.618 9.934 -38.456 1.00 93.56 104 SER A N 1
ATOM 779 C CA . SER A 1 104 ? 15.536 10.992 -38.003 1.00 93.56 104 SER A CA 1
ATOM 780 C C . SER A 1 104 ? 15.461 11.305 -36.501 1.00 93.56 104 SER A C 1
ATOM 782 O O . SER A 1 104 ? 16.130 12.218 -36.024 1.00 93.56 104 SER A O 1
ATOM 784 N N . ILE A 1 105 ? 14.610 10.600 -35.745 1.00 93.50 105 ILE A N 1
ATOM 785 C CA . ILE A 1 105 ? 14.530 10.713 -34.281 1.00 93.50 105 ILE A CA 1
ATOM 786 C C . ILE A 1 105 ? 15.528 9.776 -33.579 1.00 93.50 105 ILE A C 1
ATOM 788 O O . ILE A 1 105 ? 15.846 9.982 -32.411 1.00 93.50 105 ILE A O 1
ATOM 792 N N . LEU A 1 106 ? 16.057 8.782 -34.304 1.00 95.06 106 LEU A N 1
ATOM 793 C CA . LEU A 1 106 ? 17.116 7.869 -33.859 1.00 95.06 106 LEU A CA 1
ATOM 794 C C . LEU A 1 106 ? 18.517 8.351 -34.297 1.00 95.06 106 LEU A C 1
ATOM 796 O O . LEU A 1 106 ? 19.481 7.585 -34.255 1.00 95.06 106 LEU A O 1
ATOM 800 N N . GLU A 1 107 ? 18.630 9.609 -34.730 1.00 93.75 107 GLU A N 1
ATOM 801 C CA . GLU A 1 107 ? 19.867 10.293 -35.120 1.00 93.75 107 GLU A CA 1
ATOM 802 C C . GLU A 1 107 ? 20.243 11.393 -34.113 1.00 93.75 107 GLU A C 1
ATOM 804 O O . GLU A 1 107 ? 19.388 11.907 -33.389 1.00 93.75 107 GLU A O 1
ATOM 809 N N . PHE A 1 108 ? 21.513 11.817 -34.102 1.00 94.06 108 PHE A N 1
ATOM 810 C CA . PHE A 1 108 ? 22.001 12.873 -33.203 1.00 94.06 108 PHE A CA 1
ATOM 811 C C . PHE A 1 108 ? 22.723 13.991 -33.978 1.00 94.06 108 PHE A C 1
ATOM 813 O O . PHE A 1 108 ? 23.938 13.917 -34.170 1.00 94.06 108 PHE A O 1
ATOM 820 N N . PRO A 1 109 ? 22.004 15.029 -34.448 1.00 92.62 109 PRO A N 1
ATOM 821 C CA . PRO A 1 109 ? 22.586 16.193 -35.122 1.00 92.62 109 PRO A CA 1
ATOM 822 C C . PRO A 1 109 ? 23.739 16.871 -34.359 1.00 92.62 109 PRO A C 1
ATOM 824 O O . PRO A 1 109 ? 23.880 16.743 -33.143 1.00 92.62 109 PRO A O 1
ATOM 827 N N . GLU A 1 110 ? 24.566 17.636 -35.077 1.00 91.00 110 GLU A N 1
ATOM 828 C CA . GLU A 1 110 ? 25.674 18.387 -34.474 1.00 91.00 110 GLU A CA 1
ATOM 829 C C . GLU A 1 110 ? 25.156 19.398 -33.436 1.00 91.00 110 GLU A C 1
ATOM 831 O O . GLU A 1 110 ? 24.252 20.188 -33.711 1.00 91.00 110 GLU A O 1
ATOM 836 N N . GLY A 1 111 ? 25.728 19.366 -32.231 1.00 90.25 111 GLY A N 1
ATOM 837 C CA . GLY A 1 111 ? 25.264 20.154 -31.088 1.00 90.25 111 GLY A CA 1
ATOM 838 C C . GLY A 1 111 ? 24.190 19.469 -30.232 1.00 90.25 111 GLY A C 1
ATOM 839 O O . GLY A 1 111 ? 23.776 20.045 -29.226 1.00 90.25 111 GLY A O 1
ATOM 840 N N . GLN A 1 112 ? 23.763 18.249 -30.575 1.00 91.06 112 GLN A N 1
ATOM 841 C CA . GLN A 1 112 ? 22.878 17.416 -29.761 1.00 91.06 112 GLN A CA 1
ATOM 842 C C . GLN A 1 112 ? 23.612 16.191 -29.197 1.00 91.06 112 GLN A C 1
ATOM 844 O O . GLN A 1 112 ? 24.254 15.433 -29.927 1.00 91.06 112 GLN A O 1
ATOM 849 N N . SER A 1 113 ? 23.485 15.970 -27.887 1.00 91.75 113 SER A N 1
ATOM 850 C CA . SER A 1 113 ? 23.932 14.733 -27.237 1.00 91.75 113 SER A CA 1
ATOM 851 C C . SER A 1 113 ? 22.801 13.712 -27.183 1.00 91.75 113 SER A C 1
ATOM 853 O O . SER A 1 113 ? 21.673 14.078 -26.865 1.00 91.75 113 SER A O 1
ATOM 855 N N . GLY A 1 114 ? 23.115 12.441 -27.409 1.00 95.19 114 GLY A N 1
ATOM 856 C CA . GLY A 1 114 ? 22.195 11.312 -27.274 1.00 95.19 114 GLY A CA 1
ATOM 857 C C . GLY A 1 114 ? 22.733 10.236 -26.335 1.00 95.19 114 GLY A C 1
ATOM 858 O O . GLY A 1 114 ? 23.883 10.300 -25.898 1.00 95.19 114 GLY A O 1
ATOM 859 N N . THR A 1 115 ? 21.911 9.232 -26.035 1.00 97.31 115 THR A N 1
ATOM 860 C CA . THR A 1 115 ? 22.337 8.044 -25.279 1.00 97.31 115 THR A CA 1
ATOM 861 C C . THR A 1 115 ? 21.690 6.786 -25.849 1.00 97.31 115 THR A C 1
ATOM 863 O O . THR A 1 115 ? 20.494 6.780 -26.127 1.00 97.31 115 THR A O 1
ATOM 866 N N . ILE A 1 116 ? 22.466 5.714 -25.991 1.00 98.00 116 ILE A N 1
ATOM 867 C CA . ILE A 1 116 ? 21.988 4.365 -26.319 1.00 98.00 116 ILE A CA 1
ATOM 868 C C . ILE A 1 116 ? 22.136 3.500 -25.065 1.00 98.00 116 ILE A C 1
ATOM 870 O O . ILE A 1 116 ? 23.184 3.538 -24.419 1.00 98.00 116 ILE A O 1
ATOM 874 N N . SER A 1 117 ? 21.105 2.734 -24.715 1.00 97.38 117 SER A N 1
ATOM 875 C CA . SER A 1 117 ? 21.115 1.790 -23.591 1.00 97.38 117 SER A CA 1
ATOM 876 C C . SER A 1 117 ? 20.510 0.458 -24.019 1.00 97.38 117 SER A C 1
ATOM 878 O O . SER A 1 117 ? 19.541 0.456 -24.769 1.00 97.38 117 SER A O 1
ATOM 880 N N . PHE A 1 118 ? 21.044 -0.664 -23.545 1.00 97.94 118 PHE A N 1
ATOM 881 C CA . PHE A 1 118 ? 20.448 -1.994 -23.731 1.00 97.94 118 PHE A CA 1
ATOM 882 C C . PHE A 1 118 ? 21.053 -3.005 -22.754 1.00 97.94 118 PHE A C 1
ATOM 884 O O . PHE A 1 118 ? 22.178 -2.827 -22.282 1.00 97.94 118 PHE A O 1
ATOM 891 N N . TRP A 1 119 ? 20.332 -4.090 -22.492 1.00 97.56 119 TRP A N 1
ATOM 892 C CA . TRP A 1 119 ? 20.872 -5.276 -21.835 1.00 97.56 119 TRP A CA 1
ATOM 893 C C . TRP A 1 119 ? 21.186 -6.351 -22.882 1.00 97.56 119 TRP A C 1
ATOM 895 O O . TRP A 1 119 ? 20.446 -6.524 -23.851 1.00 97.56 119 TRP A O 1
ATOM 905 N N . PHE A 1 120 ? 22.274 -7.101 -22.701 1.00 98.19 120 PHE A N 1
ATOM 906 C CA . PHE A 1 120 ? 22.548 -8.290 -23.515 1.00 98.19 120 PHE A CA 1
ATOM 907 C C . PHE A 1 120 ? 23.190 -9.419 -22.708 1.00 98.19 120 PHE A C 1
ATOM 909 O O . PHE A 1 120 ? 23.834 -9.184 -21.685 1.00 98.19 120 PHE A O 1
ATOM 916 N N . ASN A 1 121 ? 23.029 -10.648 -23.193 1.00 98.12 121 ASN A N 1
ATOM 917 C CA . ASN A 1 121 ? 23.674 -11.847 -22.677 1.00 98.12 121 ASN A CA 1
ATOM 918 C C . ASN A 1 121 ? 24.182 -12.690 -23.852 1.00 98.12 121 ASN A C 1
ATOM 920 O O . ASN A 1 121 ? 23.394 -13.146 -24.680 1.00 98.12 121 ASN A O 1
ATOM 924 N N . LEU A 1 122 ? 25.502 -12.855 -23.960 1.00 97.44 122 LEU A N 1
ATOM 925 C CA . LEU A 1 122 ? 26.145 -13.528 -25.089 1.00 97.44 122 LEU A CA 1
ATOM 926 C C . LEU A 1 122 ? 26.209 -15.042 -24.839 1.00 97.44 122 LEU A C 1
ATOM 928 O O . LEU A 1 122 ? 26.880 -15.486 -23.907 1.00 97.44 122 LEU A O 1
ATOM 932 N N . ALA A 1 123 ? 25.541 -15.845 -25.666 1.00 95.25 123 ALA A N 1
ATOM 933 C CA . ALA A 1 123 ? 25.518 -17.301 -25.504 1.00 95.25 123 ALA A CA 1
ATOM 934 C C . ALA A 1 123 ? 26.748 -17.976 -26.142 1.00 95.25 123 ALA A C 1
ATOM 936 O O . ALA A 1 123 ? 27.276 -18.949 -25.599 1.00 95.25 123 ALA A O 1
ATOM 937 N N . ALA A 1 124 ? 27.251 -17.426 -27.254 1.00 95.44 124 ALA A N 1
ATOM 938 C CA . ALA A 1 124 ? 28.499 -17.847 -27.890 1.00 95.44 124 ALA A CA 1
ATOM 939 C C . ALA A 1 124 ? 29.222 -16.670 -28.565 1.00 95.44 124 ALA A C 1
ATOM 941 O O . ALA A 1 124 ? 28.582 -15.777 -29.119 1.00 95.44 124 ALA A O 1
ATOM 942 N N . TYR A 1 125 ? 30.560 -16.696 -28.574 1.00 95.94 125 TYR A N 1
ATOM 943 C CA . TYR A 1 125 ? 31.346 -15.733 -29.351 1.00 95.94 125 TYR A CA 1
ATOM 944 C C . TYR A 1 125 ? 31.088 -15.937 -30.855 1.00 95.94 125 TYR A C 1
ATOM 946 O O . TYR A 1 125 ? 31.127 -17.080 -31.325 1.00 95.94 125 TYR A O 1
ATOM 954 N N . PRO A 1 126 ? 30.827 -14.867 -31.625 1.00 94.00 126 PRO A N 1
ATOM 955 C CA . PRO A 1 126 ? 30.572 -14.978 -33.057 1.00 94.00 126 PRO A CA 1
ATOM 956 C C . PRO A 1 126 ? 31.843 -15.379 -33.826 1.00 94.00 126 PRO A C 1
ATOM 958 O O . PRO A 1 126 ? 32.966 -15.098 -33.413 1.00 94.00 126 PRO A O 1
ATOM 961 N N . SER A 1 127 ? 31.676 -16.032 -34.981 1.00 89.50 127 SER A N 1
ATOM 962 C CA . SER A 1 127 ? 32.788 -16.439 -35.866 1.00 89.50 127 SER A CA 1
ATOM 963 C C . SER A 1 127 ? 33.300 -15.313 -36.782 1.00 89.50 127 SER A C 1
ATOM 965 O O . SER A 1 127 ? 34.302 -15.474 -37.484 1.00 89.50 127 SER A O 1
ATOM 967 N N . ALA A 1 128 ? 32.617 -14.171 -36.753 1.00 91.56 128 ALA A N 1
ATOM 968 C CA . ALA A 1 128 ? 32.940 -12.903 -37.395 1.00 91.56 128 ALA A CA 1
ATOM 969 C C . ALA A 1 128 ? 32.644 -11.764 -36.396 1.00 91.56 128 ALA A C 1
ATOM 971 O O . ALA A 1 128 ? 32.354 -12.029 -35.232 1.00 91.56 128 ALA A O 1
ATOM 972 N N . ASP A 1 129 ? 32.706 -10.506 -36.825 1.00 93.12 129 ASP A N 1
ATOM 973 C CA . ASP A 1 129 ? 32.201 -9.382 -36.024 1.00 93.12 129 ASP A CA 1
ATOM 974 C C . ASP A 1 129 ? 30.691 -9.589 -35.764 1.00 93.12 129 ASP A C 1
ATOM 976 O O . ASP A 1 129 ? 29.970 -9.952 -36.691 1.00 93.12 129 ASP A O 1
ATOM 980 N N . GLY A 1 130 ? 30.201 -9.381 -34.536 1.00 95.50 130 GLY A N 1
ATOM 981 C CA . GLY A 1 130 ? 28.799 -9.657 -34.170 1.00 95.50 130 GLY A CA 1
ATOM 982 C C . GLY A 1 130 ? 28.080 -8.427 -33.629 1.00 95.50 130 GLY A C 1
ATOM 983 O O . GLY A 1 130 ? 28.340 -8.001 -32.505 1.00 95.50 130 GLY A O 1
ATOM 984 N N . ASN A 1 131 ? 27.179 -7.850 -34.415 1.00 96.31 131 ASN A N 1
ATOM 985 C CA . ASN A 1 131 ? 26.499 -6.594 -34.120 1.00 96.31 131 ASN A CA 1
ATOM 986 C C . ASN A 1 131 ? 25.315 -6.817 -33.162 1.00 96.31 131 ASN A C 1
ATOM 988 O O . ASN A 1 131 ? 24.383 -7.556 -33.464 1.00 96.31 131 ASN A O 1
ATOM 992 N N . LEU A 1 132 ? 25.345 -6.138 -32.013 1.00 98.00 132 LEU A N 1
ATOM 993 C CA . LEU A 1 132 ? 24.260 -6.104 -31.028 1.00 98.00 132 LEU A CA 1
ATOM 994 C C . LEU A 1 132 ? 23.247 -5.008 -31.393 1.00 98.00 132 LEU A C 1
ATOM 996 O O . LEU A 1 132 ? 22.049 -5.273 -31.419 1.00 98.00 132 LEU A O 1
ATOM 1000 N N . ILE A 1 133 ? 23.744 -3.811 -31.737 1.00 97.94 133 ILE A N 1
ATOM 1001 C CA . ILE A 1 133 ? 22.971 -2.667 -32.250 1.00 97.94 133 ILE A CA 1
ATOM 1002 C C . ILE A 1 133 ? 23.740 -2.037 -33.421 1.00 97.94 133 ILE A C 1
ATOM 1004 O O . ILE A 1 133 ? 24.926 -1.726 -33.282 1.00 97.94 133 ILE A O 1
ATOM 1008 N N . ASP A 1 134 ? 23.076 -1.817 -34.556 1.00 95.56 134 ASP A N 1
ATOM 1009 C CA . ASP A 1 134 ? 23.676 -1.269 -35.780 1.00 95.56 134 ASP A CA 1
ATOM 1010 C C . ASP A 1 134 ? 22.767 -0.211 -36.437 1.00 95.56 134 ASP A C 1
ATOM 1012 O O . ASP A 1 134 ? 21.684 -0.523 -36.932 1.00 95.56 134 ASP A O 1
ATOM 1016 N N . LYS A 1 135 ? 23.227 1.046 -36.447 1.00 94.44 135 LYS A N 1
ATOM 1017 C CA . LYS A 1 135 ? 22.781 2.116 -37.356 1.00 94.44 135 LYS A CA 1
ATOM 1018 C C . LYS A 1 135 ? 24.031 2.848 -37.852 1.00 94.44 135 LYS A C 1
ATOM 1020 O O . LYS A 1 135 ? 24.247 4.025 -37.551 1.00 94.44 135 LYS A O 1
ATOM 1025 N N . PHE A 1 136 ? 24.905 2.132 -38.557 1.00 90.88 136 PHE A N 1
ATOM 1026 C CA . PHE A 1 136 ? 26.178 2.654 -39.058 1.00 90.88 136 PHE A CA 1
ATOM 1027 C C . PHE A 1 136 ? 26.319 2.507 -40.578 1.00 90.88 136 PHE A C 1
ATOM 1029 O O . PHE A 1 136 ? 26.080 1.445 -41.146 1.00 90.88 136 PHE A O 1
ATOM 1036 N N . ASP A 1 137 ? 26.761 3.579 -41.239 1.00 86.88 137 ASP A N 1
ATOM 1037 C CA . ASP A 1 137 ? 27.110 3.569 -42.658 1.00 86.88 137 ASP A CA 1
ATOM 1038 C C . ASP A 1 137 ? 28.625 3.754 -42.822 1.00 86.88 137 ASP A C 1
ATOM 1040 O O . ASP A 1 137 ? 29.204 4.730 -42.353 1.00 86.88 137 ASP A O 1
ATOM 1044 N N . SER A 1 138 ? 29.278 2.817 -43.512 1.00 80.31 138 SER A N 1
ATOM 1045 C CA . SER A 1 138 ? 30.727 2.879 -43.769 1.00 80.31 138 SER A CA 1
ATOM 1046 C C . SER A 1 138 ? 31.117 3.824 -44.916 1.00 80.31 138 SER A C 1
ATOM 1048 O O . SER A 1 138 ? 32.308 4.046 -45.161 1.00 80.31 138 SER A O 1
ATOM 1050 N N . THR A 1 139 ? 30.136 4.393 -45.622 1.00 84.19 139 THR A N 1
ATOM 1051 C CA . THR A 1 139 ? 30.342 5.342 -46.720 1.00 84.19 139 THR A CA 1
ATOM 1052 C C . THR A 1 139 ? 30.991 6.626 -46.206 1.00 84.19 139 THR A C 1
ATOM 1054 O O . THR A 1 139 ? 30.483 7.284 -45.301 1.00 84.19 139 THR A O 1
ATOM 1057 N N . ALA A 1 140 ? 32.115 7.023 -46.811 1.00 77.81 140 ALA A N 1
ATOM 1058 C CA . ALA A 1 140 ? 32.860 8.210 -46.395 1.00 77.81 140 ALA A CA 1
ATOM 1059 C C . ALA A 1 140 ? 31.970 9.469 -46.354 1.00 77.81 140 ALA A C 1
ATOM 1061 O O . ALA A 1 140 ? 31.296 9.797 -47.331 1.00 77.81 140 ALA A O 1
ATOM 1062 N N . GLY A 1 141 ? 32.007 10.185 -45.229 1.00 79.19 141 GLY A N 1
ATOM 1063 C CA . GLY A 1 141 ? 31.188 11.368 -44.974 1.00 79.19 141 GLY A CA 1
ATOM 1064 C C . GLY A 1 141 ? 29.856 11.110 -44.262 1.00 79.19 141 GLY A C 1
ATOM 1065 O O . GLY A 1 141 ? 29.325 12.069 -43.710 1.00 79.19 141 GLY A O 1
ATOM 1066 N N . GLN A 1 142 ? 29.343 9.875 -44.213 1.00 86.50 142 GLN A N 1
ATOM 1067 C CA . GLN A 1 142 ? 28.208 9.521 -43.345 1.00 86.50 142 GLN A CA 1
ATOM 1068 C C . GLN A 1 142 ? 28.645 9.431 -41.873 1.00 86.50 142 GLN A C 1
ATOM 1070 O O . GLN A 1 142 ? 29.841 9.392 -41.582 1.00 86.50 142 GLN A O 1
ATOM 1075 N N . GLY A 1 143 ? 27.680 9.426 -40.951 1.00 88.88 143 GLY A N 1
ATOM 1076 C CA . GLY A 1 143 ? 27.893 9.081 -39.546 1.00 88.88 143 GLY A CA 1
ATOM 1077 C C . GLY A 1 143 ? 27.155 7.799 -39.148 1.00 88.88 143 GLY A C 1
ATOM 1078 O O . GLY A 1 143 ? 26.646 7.059 -39.988 1.00 88.88 143 GLY A O 1
ATOM 1079 N N . GLY A 1 144 ? 27.062 7.539 -37.846 1.00 92.50 144 GLY A N 1
ATOM 1080 C CA . GLY A 1 144 ? 26.285 6.437 -37.279 1.00 92.50 144 GLY A CA 1
ATOM 1081 C C . GLY A 1 144 ? 26.857 5.878 -35.982 1.00 92.50 144 GLY A C 1
ATOM 1082 O O . GLY A 1 144 ? 27.905 6.317 -35.507 1.00 92.50 144 GLY A O 1
ATOM 1083 N N . TYR A 1 145 ? 26.175 4.889 -35.417 1.00 94.06 145 TYR A N 1
ATOM 1084 C CA . TYR A 1 145 ? 26.614 4.191 -34.211 1.00 94.06 145 TYR A CA 1
ATOM 1085 C C . TYR A 1 145 ? 26.484 2.675 -34.357 1.00 94.06 145 TYR A C 1
ATOM 1087 O O . TYR A 1 145 ? 25.569 2.158 -35.000 1.00 94.06 145 TYR A O 1
ATOM 1095 N N . LEU A 1 146 ? 27.445 1.975 -33.762 1.00 94.19 146 LEU A N 1
ATOM 1096 C CA . LEU A 1 146 ? 27.653 0.545 -33.907 1.00 94.19 146 LEU A CA 1
ATOM 1097 C C . LEU A 1 146 ? 28.146 -0.033 -32.579 1.00 94.19 146 LEU A C 1
ATOM 1099 O O . LEU A 1 146 ? 29.179 0.386 -32.054 1.00 94.19 146 LEU A O 1
ATOM 1103 N N . TYR A 1 147 ? 27.418 -1.015 -32.059 1.00 97.00 147 TYR A N 1
ATOM 1104 C CA . TYR A 1 147 ? 27.724 -1.708 -30.812 1.00 97.00 147 TYR A CA 1
ATOM 1105 C C . TYR A 1 147 ? 27.824 -3.199 -31.099 1.00 97.00 147 TYR A C 1
ATOM 1107 O O . TYR A 1 147 ? 26.864 -3.802 -31.583 1.00 97.00 147 TYR A O 1
ATOM 1115 N N . ARG A 1 148 ? 28.999 -3.791 -30.872 1.00 96.06 148 ARG A N 1
ATOM 1116 C CA . ARG A 1 148 ? 29.302 -5.134 -31.381 1.00 96.06 148 ARG A CA 1
ATOM 1117 C C . ARG A 1 148 ? 30.362 -5.878 -30.582 1.00 96.06 148 ARG A C 1
ATOM 1119 O O . ARG A 1 148 ? 31.223 -5.254 -29.965 1.00 96.06 148 ARG A O 1
ATOM 1126 N N . MET A 1 149 ? 30.339 -7.197 -30.712 1.00 96.62 149 MET A N 1
ATOM 1127 C CA . MET A 1 149 ? 31.461 -8.078 -30.407 1.00 96.62 149 MET A CA 1
ATOM 1128 C C . MET A 1 149 ? 32.503 -8.016 -31.533 1.00 96.62 149 MET A C 1
ATOM 1130 O O . MET A 1 149 ? 32.151 -7.986 -32.718 1.00 96.62 149 MET A O 1
ATOM 1134 N N . PHE A 1 150 ? 33.781 -7.967 -31.168 1.00 93.25 150 PHE A N 1
ATOM 1135 C CA . PHE A 1 150 ? 34.911 -7.755 -32.068 1.00 93.25 150 PHE A CA 1
ATOM 1136 C C . PHE A 1 150 ? 36.188 -8.435 -31.539 1.00 93.25 150 PHE A C 1
ATOM 1138 O O . PHE A 1 150 ? 36.219 -8.889 -30.403 1.00 93.25 150 PHE A O 1
ATOM 1145 N N . ASP A 1 151 ? 37.219 -8.497 -32.380 1.00 92.38 151 ASP A N 1
ATOM 1146 C CA . ASP A 1 151 ? 38.584 -8.936 -32.063 1.00 92.38 151 ASP A CA 1
ATOM 1147 C C . ASP A 1 151 ? 39.473 -7.679 -32.044 1.00 92.38 151 ASP A C 1
ATOM 1149 O O . ASP A 1 151 ? 39.733 -7.111 -33.112 1.00 92.38 151 ASP A O 1
ATOM 1153 N N . SER A 1 152 ? 39.849 -7.153 -30.869 1.00 88.56 152 SER A N 1
ATOM 1154 C CA . SER A 1 152 ? 40.576 -5.874 -30.778 1.00 88.56 152 SER A CA 1
ATOM 1155 C C . SER A 1 152 ? 42.047 -5.965 -30.369 1.00 88.56 152 SER A C 1
ATOM 1157 O O . SER A 1 152 ? 42.764 -4.976 -30.561 1.00 88.56 152 SER A O 1
ATOM 1159 N N . ASP A 1 153 ? 42.523 -7.127 -29.913 1.00 88.00 153 ASP A N 1
ATOM 1160 C CA . ASP A 1 153 ? 43.943 -7.400 -29.644 1.00 88.00 153 ASP A CA 1
ATOM 1161 C C . ASP A 1 153 ? 44.593 -8.441 -30.589 1.00 88.00 153 ASP A C 1
ATOM 1163 O O . ASP A 1 153 ? 45.815 -8.620 -30.545 1.00 88.00 153 ASP A O 1
ATOM 1167 N N . ALA A 1 154 ? 43.820 -8.998 -31.534 1.00 84.19 154 ALA A N 1
ATOM 1168 C CA . ALA A 1 154 ? 44.210 -9.974 -32.556 1.00 84.19 154 ALA A CA 1
ATOM 1169 C C . ALA A 1 154 ? 44.432 -11.419 -32.055 1.00 84.19 154 ALA A C 1
ATOM 1171 O O . ALA A 1 154 ? 45.194 -12.171 -32.676 1.00 84.19 154 ALA A O 1
ATOM 1172 N N . ASP A 1 155 ? 43.755 -11.838 -30.977 1.00 88.06 155 ASP A N 1
ATOM 1173 C CA . ASP A 1 155 ? 43.754 -13.232 -30.497 1.00 88.06 155 ASP A CA 1
ATOM 1174 C C . ASP A 1 155 ? 42.873 -14.198 -31.331 1.00 88.06 155 ASP A C 1
ATOM 1176 O O . ASP A 1 155 ? 42.995 -15.420 -31.202 1.00 88.06 155 ASP A O 1
ATOM 1180 N N . THR A 1 156 ? 42.078 -13.668 -32.274 1.00 86.62 156 THR A N 1
ATOM 1181 C CA . THR A 1 156 ? 41.116 -14.345 -33.177 1.00 86.62 156 THR A CA 1
ATOM 1182 C C . THR A 1 156 ? 39.758 -14.736 -32.584 1.00 86.62 156 THR A C 1
ATOM 1184 O O . THR A 1 156 ? 38.855 -15.135 -33.339 1.00 86.62 156 THR A O 1
ATOM 1187 N N . THR A 1 157 ? 39.555 -14.583 -31.277 1.00 92.00 157 THR A N 1
ATOM 1188 C CA . THR A 1 157 ? 38.230 -14.662 -30.649 1.00 92.00 157 THR A CA 1
ATOM 1189 C C . THR A 1 157 ? 37.483 -13.328 -30.788 1.00 92.00 157 THR A C 1
ATOM 1191 O O . THR A 1 157 ? 38.026 -12.341 -31.275 1.00 92.00 157 THR A O 1
ATOM 1194 N N . ARG A 1 158 ? 36.179 -13.310 -30.483 1.00 94.38 158 ARG A N 1
ATOM 1195 C CA . ARG A 1 158 ? 35.369 -12.077 -30.454 1.00 94.38 158 ARG A CA 1
ATOM 1196 C C . ARG A 1 158 ? 34.718 -11.919 -29.087 1.00 94.38 158 ARG A C 1
ATOM 1198 O O . ARG A 1 158 ? 33.491 -11.929 -28.972 1.00 94.38 158 ARG A O 1
ATOM 1205 N N . ASP A 1 159 ? 35.553 -11.851 -28.058 1.00 94.56 159 ASP A N 1
ATOM 1206 C CA . ASP A 1 159 ? 35.144 -11.591 -26.679 1.00 94.56 159 ASP A CA 1
ATOM 1207 C C . ASP A 1 159 ? 35.278 -10.107 -26.280 1.00 94.56 159 ASP A C 1
ATOM 1209 O O . ASP A 1 159 ? 34.845 -9.735 -25.191 1.00 94.56 159 ASP A O 1
ATOM 1213 N N . ASP A 1 160 ? 35.773 -9.226 -27.158 1.00 95.31 160 ASP A N 1
ATOM 1214 C CA . ASP A 1 160 ? 35.787 -7.781 -26.911 1.00 95.31 160 ASP A CA 1
ATOM 1215 C C . ASP A 1 160 ? 34.460 -7.127 -27.315 1.00 95.31 160 ASP A C 1
ATOM 1217 O O . ASP A 1 160 ? 34.021 -7.225 -28.463 1.00 95.31 160 ASP A O 1
ATOM 1221 N N . PHE A 1 161 ? 33.849 -6.360 -26.411 1.00 96.50 161 PHE A N 1
ATOM 1222 C CA . PHE A 1 161 ? 32.773 -5.434 -26.764 1.00 96.50 161 PHE A CA 1
ATOM 1223 C C . PHE A 1 161 ? 33.349 -4.107 -27.258 1.00 96.50 161 PHE A C 1
ATOM 1225 O O . PHE A 1 161 ? 34.271 -3.547 -26.661 1.00 96.50 161 PHE A O 1
ATOM 1232 N N . ARG A 1 162 ? 32.750 -3.538 -28.305 1.00 94.19 162 ARG A N 1
ATOM 1233 C CA . ARG A 1 162 ? 33.111 -2.227 -28.844 1.00 94.19 162 ARG A CA 1
ATOM 1234 C C . ARG A 1 162 ? 31.884 -1.352 -29.058 1.00 94.19 162 ARG A C 1
ATOM 1236 O O . ARG A 1 162 ? 30.999 -1.706 -29.836 1.00 94.19 162 ARG A O 1
ATOM 1243 N N . ALA A 1 163 ? 31.905 -0.166 -28.453 1.00 95.19 163 ALA A N 1
ATOM 1244 C CA . ALA A 1 163 ? 31.095 0.967 -28.882 1.00 95.19 163 ALA A CA 1
ATOM 1245 C C . ALA A 1 163 ? 31.893 1.786 -29.903 1.00 95.19 163 ALA A C 1
ATOM 1247 O O . ALA A 1 163 ? 33.014 2.226 -29.629 1.00 95.19 163 ALA A O 1
ATOM 1248 N N . PHE A 1 164 ? 31.324 1.992 -31.086 1.00 91.50 164 PHE A N 1
ATOM 1249 C CA . PHE A 1 164 ? 31.929 2.766 -32.161 1.00 91.50 164 PHE A CA 1
ATOM 1250 C C . PHE A 1 164 ? 30.928 3.787 -32.701 1.00 91.50 164 PHE A C 1
ATOM 1252 O O . PHE A 1 164 ? 29.831 3.434 -33.127 1.00 91.50 164 PHE A O 1
ATOM 1259 N N . VAL A 1 165 ? 31.314 5.059 -32.663 1.00 92.00 165 VAL A N 1
ATOM 1260 C CA . VAL A 1 165 ? 30.483 6.195 -33.062 1.00 92.00 165 VAL A CA 1
ATOM 1261 C C . VAL A 1 165 ? 31.226 7.011 -34.108 1.00 92.00 165 VAL A C 1
ATOM 1263 O O . VAL A 1 165 ? 32.360 7.451 -33.908 1.00 92.00 165 VAL A O 1
ATOM 1266 N N . HIS A 1 166 ? 30.570 7.232 -35.236 1.00 88.81 166 HIS A N 1
ATOM 1267 C CA . HIS A 1 166 ? 31.106 7.921 -36.399 1.00 88.81 166 HIS A CA 1
ATOM 1268 C C . HIS A 1 166 ? 30.262 9.163 -36.673 1.00 88.81 166 HIS A C 1
ATOM 1270 O O . HIS A 1 166 ? 29.036 9.123 -36.596 1.00 88.81 166 HIS A O 1
ATOM 1276 N N . GLY A 1 167 ? 30.918 10.286 -36.943 1.00 88.50 167 GLY A N 1
ATOM 1277 C CA . GLY A 1 167 ? 30.242 11.556 -37.183 1.00 88.50 167 GLY A CA 1
ATOM 1278 C C . GLY A 1 167 ? 30.382 12.025 -38.630 1.00 88.50 167 GLY A C 1
ATOM 1279 O O . GLY A 1 167 ? 31.361 11.712 -39.312 1.00 88.50 167 GLY A O 1
ATOM 1280 N N . THR A 1 168 ? 29.394 12.779 -39.091 1.00 85.38 168 THR A N 1
ATOM 1281 C CA . THR A 1 168 ? 29.264 13.258 -40.470 1.00 85.38 168 THR A CA 1
ATOM 1282 C C . THR A 1 168 ? 30.493 14.060 -40.891 1.00 85.38 168 THR A C 1
ATOM 1284 O O . THR A 1 168 ? 30.940 14.964 -40.188 1.00 85.38 168 THR A O 1
ATOM 1287 N N . GLY A 1 169 ? 31.041 13.746 -42.065 1.00 77.38 169 GLY A N 1
ATOM 1288 C CA . GLY A 1 169 ? 32.263 14.365 -42.587 1.00 77.38 169 GLY A CA 1
ATOM 1289 C C . GLY A 1 169 ? 33.573 13.674 -42.184 1.00 77.38 169 GLY A C 1
ATOM 1290 O O . GLY A 1 169 ? 34.632 14.078 -42.667 1.00 77.38 169 GLY A O 1
ATOM 1291 N N . ASN A 1 170 ? 33.538 12.611 -41.372 1.00 75.44 170 ASN A N 1
ATOM 1292 C CA . ASN A 1 170 ? 34.713 11.763 -41.163 1.00 75.44 170 ASN A CA 1
ATOM 1293 C C . ASN A 1 170 ? 35.065 10.939 -42.413 1.00 75.44 170 ASN A C 1
ATOM 1295 O O . ASN A 1 170 ? 34.215 10.568 -43.227 1.00 75.44 170 ASN A O 1
ATOM 1299 N N . ILE A 1 171 ? 36.347 10.583 -42.529 1.00 71.81 171 ILE A N 1
ATOM 1300 C CA . ILE A 1 171 ? 36.805 9.576 -43.494 1.00 71.81 171 ILE A CA 1
ATOM 1301 C C . ILE A 1 171 ? 36.305 8.179 -43.094 1.00 71.81 171 ILE A C 1
ATOM 1303 O O . ILE A 1 171 ? 36.092 7.899 -41.910 1.00 71.81 171 ILE A O 1
ATOM 1307 N N . ALA A 1 172 ? 36.142 7.290 -44.077 1.00 64.69 172 ALA A N 1
ATOM 1308 C CA . ALA A 1 172 ? 35.795 5.892 -43.828 1.00 64.69 172 ALA A CA 1
ATOM 1309 C C . ALA A 1 172 ? 36.860 5.227 -42.932 1.00 64.69 172 ALA A C 1
ATOM 1311 O O . ALA A 1 172 ? 38.056 5.321 -43.212 1.00 64.69 172 ALA A O 1
ATOM 1312 N N . GLY A 1 173 ? 36.425 4.595 -41.839 1.00 60.97 173 GLY A N 1
ATOM 1313 C CA . GLY A 1 173 ? 37.307 4.008 -40.820 1.00 60.97 173 GLY A CA 1
ATOM 1314 C C . GLY A 1 173 ? 37.840 4.983 -39.756 1.00 60.97 173 GLY A C 1
ATOM 1315 O O . GLY A 1 173 ? 38.470 4.533 -38.801 1.00 60.97 173 GLY A O 1
ATOM 1316 N N . GLY A 1 174 ? 37.578 6.291 -39.871 1.00 68.44 174 GLY A N 1
ATOM 1317 C CA . GLY A 1 174 ? 37.693 7.222 -38.741 1.00 68.44 174 GLY A CA 1
ATOM 1318 C C . GLY A 1 174 ? 36.532 7.052 -37.752 1.00 68.44 174 GLY A C 1
ATOM 1319 O O . GLY A 1 174 ? 35.576 6.346 -38.053 1.00 68.44 174 GLY A O 1
ATOM 1320 N N . GLY A 1 175 ? 36.586 7.707 -36.590 1.00 76.69 175 GLY A N 1
ATOM 1321 C CA . GLY A 1 175 ? 35.505 7.693 -35.595 1.00 76.69 175 GLY A CA 1
ATOM 1322 C C . GLY A 1 175 ? 35.997 7.629 -34.148 1.00 76.69 175 GLY A C 1
ATOM 1323 O O . GLY A 1 175 ? 37.182 7.435 -33.881 1.00 76.69 175 GLY A O 1
ATOM 1324 N N . SER A 1 176 ? 35.062 7.780 -33.213 1.00 84.31 176 SER A N 1
ATOM 1325 C CA . SER A 1 176 ? 35.281 7.669 -31.773 1.00 84.31 176 SER A CA 1
ATOM 1326 C C . SER A 1 176 ? 34.941 6.244 -31.329 1.00 84.31 176 SER A C 1
ATOM 1328 O O . SER A 1 176 ? 33.814 5.788 -31.509 1.00 84.31 176 SER A O 1
ATOM 1330 N N . GLY A 1 177 ? 35.916 5.504 -30.797 1.00 86.81 177 GLY A N 1
ATOM 1331 C CA . GLY A 1 177 ? 35.738 4.100 -30.416 1.00 86.81 177 GLY A CA 1
ATOM 1332 C C . GLY A 1 177 ? 36.282 3.803 -29.028 1.00 86.81 177 GLY A C 1
ATOM 1333 O O . GLY A 1 177 ? 37.395 4.216 -28.708 1.00 86.81 177 GLY A O 1
ATOM 1334 N N . ILE A 1 178 ? 35.507 3.070 -28.231 1.00 92.81 178 ILE A N 1
ATOM 1335 C CA . ILE A 1 178 ? 35.889 2.592 -26.901 1.00 92.81 178 ILE A CA 1
ATOM 1336 C C . ILE A 1 178 ? 35.519 1.111 -26.762 1.00 92.81 178 ILE A C 1
ATOM 1338 O O . ILE A 1 178 ? 34.428 0.691 -27.157 1.00 92.81 178 ILE A O 1
ATOM 1342 N N . ASN A 1 179 ? 36.456 0.327 -26.229 1.00 93.12 179 ASN A N 1
ATOM 1343 C CA . ASN A 1 179 ? 36.362 -1.127 -26.132 1.00 93.12 179 ASN A CA 1
ATOM 1344 C C . ASN A 1 179 ? 36.354 -1.560 -24.657 1.00 93.12 179 ASN A C 1
ATOM 1346 O O . ASN A 1 179 ? 36.999 -0.922 -23.826 1.00 93.12 179 ASN A O 1
ATOM 1350 N N . GLN A 1 180 ? 35.700 -2.682 -24.366 1.00 94.19 180 GLN A N 1
ATOM 1351 C CA . GLN A 1 180 ? 35.893 -3.485 -23.159 1.00 94.19 180 GLN A CA 1
ATOM 1352 C C . GLN A 1 180 ? 36.328 -4.878 -23.598 1.00 94.19 180 GLN A C 1
ATOM 1354 O O . GLN A 1 180 ? 35.613 -5.508 -24.373 1.00 94.19 180 GLN A O 1
ATOM 1359 N N . THR A 1 181 ? 37.452 -5.370 -23.083 1.00 93.56 181 THR A N 1
ATOM 1360 C CA . THR A 1 181 ? 37.926 -6.719 -23.409 1.00 93.56 181 THR A CA 1
ATOM 1361 C C . THR A 1 181 ? 37.365 -7.781 -22.464 1.00 93.56 181 THR A C 1
ATOM 1363 O O . THR A 1 181 ? 36.914 -7.447 -21.362 1.00 93.56 181 THR A O 1
ATOM 1366 N N . ASN A 1 182 ? 37.419 -9.058 -22.862 1.00 91.44 182 ASN A N 1
ATOM 1367 C CA . ASN A 1 182 ? 37.094 -10.204 -21.994 1.00 91.44 182 ASN A CA 1
ATOM 1368 C C . ASN A 1 182 ? 35.634 -10.198 -21.473 1.00 91.44 182 ASN A C 1
ATOM 1370 O O . ASN A 1 182 ? 35.369 -10.328 -20.272 1.00 91.44 182 ASN A O 1
ATOM 1374 N N . ILE A 1 183 ? 34.661 -10.044 -22.377 1.00 95.81 183 ILE A N 1
ATOM 1375 C CA . ILE A 1 183 ? 33.228 -10.210 -22.086 1.00 95.81 183 ILE A CA 1
ATOM 1376 C C . ILE A 1 183 ? 32.919 -11.694 -21.880 1.00 95.81 183 ILE A C 1
ATOM 1378 O O . ILE A 1 183 ? 33.133 -12.514 -22.764 1.00 95.81 183 ILE A O 1
ATOM 1382 N N . ALA A 1 184 ? 32.370 -12.053 -20.721 1.00 96.81 184 ALA A N 1
ATOM 1383 C CA . ALA A 1 184 ? 32.054 -13.436 -20.390 1.00 96.81 184 ALA A CA 1
ATOM 1384 C C . ALA A 1 184 ? 30.729 -13.898 -21.022 1.00 96.81 184 ALA A C 1
ATOM 1386 O O . ALA A 1 184 ? 29.718 -13.200 -20.957 1.00 96.81 184 ALA A O 1
ATOM 1387 N N . LEU A 1 185 ? 30.712 -15.125 -21.550 1.00 96.88 185 LEU A N 1
ATOM 1388 C CA . LEU A 1 185 ? 29.481 -15.780 -22.002 1.00 96.88 185 LEU A CA 1
ATOM 1389 C C . LEU A 1 185 ? 28.512 -16.068 -20.843 1.00 96.88 185 LEU A C 1
ATOM 1391 O O . LEU A 1 185 ? 28.931 -16.299 -19.708 1.00 96.88 185 LEU A O 1
ATOM 1395 N N . ASN A 1 186 ? 27.220 -16.171 -21.164 1.00 95.62 186 ASN A N 1
ATOM 1396 C CA . ASN A 1 186 ? 26.124 -16.543 -20.257 1.00 95.62 186 ASN A CA 1
ATOM 1397 C C . ASN A 1 186 ? 25.900 -15.569 -19.077 1.00 95.62 186 ASN A C 1
ATOM 1399 O O . ASN A 1 186 ? 25.246 -15.917 -18.090 1.00 95.62 186 ASN A O 1
ATOM 1403 N N . ARG A 1 187 ? 26.412 -14.336 -19.179 1.00 95.25 187 ARG A N 1
ATOM 1404 C CA . ARG A 1 187 ? 26.209 -13.238 -18.226 1.00 95.25 187 ARG A CA 1
ATOM 1405 C C . ARG A 1 187 ? 25.425 -12.102 -18.882 1.00 95.25 187 ARG A C 1
ATOM 1407 O O . ARG A 1 187 ? 25.735 -11.698 -19.996 1.00 95.25 187 ARG A O 1
ATOM 1414 N N . TRP A 1 188 ? 24.479 -11.536 -18.134 1.00 96.12 188 TRP A N 1
ATOM 1415 C CA . TRP A 1 188 ? 23.858 -10.256 -18.468 1.00 96.12 188 TRP A CA 1
ATOM 1416 C C . TRP A 1 188 ? 24.817 -9.086 -18.231 1.00 96.12 188 TRP A C 1
ATOM 1418 O O . TRP A 1 188 ? 25.425 -8.990 -17.163 1.00 96.12 188 TRP A O 1
ATOM 1428 N N . TYR A 1 189 ? 24.892 -8.199 -19.217 1.00 95.75 189 TYR A N 1
ATOM 1429 C CA . TYR A 1 189 ? 25.607 -6.928 -19.187 1.00 95.75 189 TYR A CA 1
ATOM 1430 C C . TYR A 1 189 ? 24.648 -5.794 -19.555 1.00 95.75 189 TYR A C 1
ATOM 1432 O O . TYR A 1 189 ? 23.940 -5.888 -20.562 1.00 95.75 189 TYR A O 1
ATOM 1440 N N . HIS A 1 190 ? 24.650 -4.714 -18.776 1.00 95.56 190 HIS A N 1
ATOM 1441 C CA . HIS A 1 190 ? 23.980 -3.460 -19.119 1.00 95.56 190 HIS A CA 1
ATOM 1442 C C . HIS A 1 190 ? 24.960 -2.524 -19.809 1.00 95.56 190 HIS A C 1
ATOM 1444 O O . HIS A 1 190 ? 25.999 -2.191 -19.244 1.00 95.56 190 HIS A O 1
ATOM 1450 N N . ILE A 1 191 ? 24.628 -2.078 -21.015 1.00 97.00 191 ILE A N 1
ATOM 1451 C CA . ILE A 1 191 ? 25.383 -1.067 -21.751 1.00 97.00 191 ILE A CA 1
ATOM 1452 C C . ILE A 1 191 ? 24.658 0.268 -21.634 1.00 97.00 191 ILE A C 1
ATOM 1454 O O . ILE A 1 191 ? 23.479 0.350 -21.967 1.00 97.00 191 ILE A O 1
ATOM 1458 N N . VAL A 1 192 ? 25.388 1.333 -21.283 1.00 97.31 192 VAL A N 1
ATOM 1459 C CA . VAL A 1 192 ? 24.959 2.715 -21.555 1.00 97.31 192 VAL A CA 1
ATOM 1460 C C . VAL A 1 192 ? 26.080 3.478 -22.247 1.00 97.31 192 VAL A C 1
ATOM 1462 O O . VAL A 1 192 ? 27.176 3.633 -21.712 1.00 97.31 192 VAL A O 1
ATOM 1465 N N . SER A 1 193 ? 25.803 3.996 -23.438 1.00 96.62 193 SER A N 1
ATOM 1466 C CA . SER A 1 193 ? 26.738 4.794 -24.225 1.00 96.62 193 SER A CA 1
ATOM 1467 C C . SER A 1 193 ? 26.175 6.189 -24.457 1.00 96.62 193 SER A C 1
ATOM 1469 O O . SER A 1 193 ? 25.130 6.328 -25.085 1.00 96.62 193 SER A O 1
ATOM 1471 N N . ILE A 1 194 ? 26.870 7.219 -23.966 1.00 95.56 194 ILE A N 1
ATOM 1472 C CA . ILE A 1 194 ? 26.516 8.625 -24.202 1.00 95.56 194 ILE A CA 1
ATOM 1473 C C . ILE A 1 194 ? 27.316 9.130 -25.404 1.00 95.56 194 ILE A C 1
ATOM 1475 O O . ILE A 1 194 ? 28.549 9.107 -25.395 1.00 95.56 194 ILE A O 1
ATOM 1479 N N . LEU A 1 195 ? 26.608 9.633 -26.411 1.00 93.75 195 LEU A N 1
ATOM 1480 C CA . LEU A 1 195 ? 27.150 10.231 -27.624 1.00 93.75 195 LEU A CA 1
ATOM 1481 C C . LEU A 1 195 ? 27.059 11.749 -27.463 1.00 93.75 195 LEU A C 1
ATOM 1483 O O . LEU A 1 195 ? 25.959 12.287 -27.364 1.00 93.75 195 LEU A O 1
ATOM 1487 N N . ASN A 1 196 ? 28.184 12.459 -27.413 1.00 88.50 196 ASN A N 1
ATOM 1488 C CA . ASN A 1 196 ? 28.188 13.899 -27.162 1.00 88.50 196 ASN A CA 1
ATOM 1489 C C . ASN A 1 196 ? 28.866 14.661 -28.310 1.00 88.50 196 ASN A C 1
ATOM 1491 O O . ASN A 1 196 ? 30.089 14.799 -28.349 1.00 88.50 196 ASN A O 1
ATOM 1495 N N . THR A 1 197 ? 28.055 15.188 -29.232 1.00 87.12 197 THR A N 1
ATOM 1496 C CA . THR A 1 197 ? 28.516 16.016 -30.366 1.00 87.12 197 THR A CA 1
ATOM 1497 C C . THR A 1 197 ? 28.861 17.458 -29.957 1.00 87.12 197 THR A C 1
ATOM 1499 O O . THR A 1 197 ? 29.407 18.209 -30.757 1.00 87.12 197 THR A O 1
ATOM 1502 N N . ILE A 1 198 ? 28.587 17.861 -28.706 1.00 84.75 198 ILE A N 1
ATOM 1503 C CA . ILE A 1 198 ? 28.968 19.175 -28.157 1.00 84.75 198 ILE A CA 1
ATOM 1504 C C . ILE A 1 198 ? 30.412 19.129 -27.633 1.00 84.75 198 ILE A C 1
ATOM 1506 O O . ILE A 1 198 ? 31.194 20.052 -27.854 1.00 84.75 198 ILE A O 1
ATOM 1510 N N . THR A 1 199 ? 30.780 18.050 -26.933 1.00 87.12 199 THR A N 1
ATOM 1511 C CA . THR A 1 199 ? 32.135 17.830 -26.391 1.00 87.12 199 THR A CA 1
ATOM 1512 C C . THR A 1 199 ? 33.002 16.925 -27.267 1.00 87.12 199 THR A C 1
ATOM 1514 O O . THR A 1 199 ? 34.163 16.692 -26.931 1.00 87.12 199 THR A O 1
ATOM 1517 N N . ASN A 1 200 ? 32.468 16.451 -28.399 1.00 88.44 200 ASN A N 1
ATOM 1518 C CA . ASN A 1 200 ? 33.149 15.600 -29.377 1.00 88.44 200 ASN A CA 1
ATOM 1519 C C . ASN A 1 200 ? 33.725 14.306 -28.769 1.00 88.44 200 ASN A C 1
ATOM 1521 O O . ASN A 1 200 ? 34.852 13.885 -29.065 1.00 88.44 200 ASN A O 1
ATOM 1525 N N . ALA A 1 201 ? 32.922 13.671 -27.911 1.00 89.56 201 ALA A N 1
ATOM 1526 C CA . ALA A 1 201 ? 33.300 12.494 -27.139 1.00 89.56 201 ALA A CA 1
ATOM 1527 C C . ALA A 1 201 ? 32.179 11.447 -27.049 1.00 89.56 201 ALA A C 1
ATOM 1529 O O . ALA A 1 201 ? 30.993 11.776 -27.028 1.00 89.56 201 ALA A O 1
ATOM 1530 N N . THR A 1 202 ? 32.587 10.185 -26.924 1.00 92.81 202 THR A N 1
ATOM 1531 C CA . THR A 1 202 ? 31.720 9.044 -26.612 1.00 92.81 202 THR A CA 1
ATOM 1532 C C . THR A 1 202 ? 32.106 8.505 -25.243 1.00 92.81 202 THR A C 1
ATOM 1534 O O . THR A 1 202 ? 33.262 8.140 -25.030 1.00 92.81 202 THR A O 1
ATOM 1537 N N . GLN A 1 203 ? 31.159 8.438 -24.312 1.00 94.44 203 GLN A N 1
ATOM 1538 C CA . GLN A 1 203 ? 31.328 7.772 -23.018 1.00 94.44 203 GLN A CA 1
ATOM 1539 C C . GLN A 1 203 ? 30.656 6.401 -23.048 1.00 94.44 203 GLN A C 1
ATOM 1541 O O . GLN A 1 203 ? 29.633 6.226 -23.713 1.00 94.44 203 GLN A O 1
ATOM 1546 N N . LEU A 1 204 ? 31.227 5.439 -22.324 1.00 95.50 204 LEU A N 1
ATOM 1547 C CA . LEU A 1 204 ? 30.670 4.096 -22.178 1.00 95.50 204 LEU A CA 1
ATOM 1548 C C . LEU A 1 204 ? 30.666 3.683 -20.704 1.00 95.50 204 LEU A C 1
ATOM 1550 O O . LEU A 1 204 ? 31.632 3.903 -19.966 1.00 95.50 204 LEU A O 1
ATOM 1554 N N . TYR A 1 205 ? 29.553 3.087 -20.302 1.00 95.44 205 TYR A N 1
ATOM 1555 C CA . TYR A 1 205 ? 29.299 2.500 -19.000 1.00 95.44 205 TYR A CA 1
ATOM 1556 C C . TYR A 1 205 ? 28.870 1.049 -19.203 1.00 95.44 205 TYR A C 1
ATOM 1558 O O . TYR A 1 205 ? 28.130 0.749 -20.144 1.00 95.44 205 TYR A O 1
ATOM 1566 N N . ILE A 1 206 ? 29.342 0.172 -18.320 1.00 94.50 206 ILE A N 1
ATOM 1567 C CA . ILE A 1 206 ? 28.979 -1.242 -18.270 1.00 94.50 206 ILE A CA 1
ATOM 1568 C C . ILE A 1 206 ? 28.560 -1.560 -16.835 1.00 94.50 206 ILE A C 1
ATOM 1570 O O . ILE A 1 206 ? 29.298 -1.246 -15.902 1.00 94.50 206 ILE A O 1
ATOM 1574 N N . ASP A 1 207 ? 27.367 -2.129 -16.657 1.00 92.44 207 ASP A N 1
ATOM 1575 C CA . ASP A 1 207 ? 26.747 -2.409 -15.350 1.00 92.44 207 ASP A CA 1
ATOM 1576 C C . ASP A 1 207 ? 26.774 -1.181 -14.413 1.00 92.44 207 ASP A C 1
ATOM 1578 O O . ASP A 1 207 ? 27.194 -1.240 -13.257 1.00 92.44 207 ASP A O 1
ATOM 1582 N N . GLY A 1 208 ? 26.409 -0.018 -14.964 1.00 90.69 208 GLY A N 1
ATOM 1583 C CA . GLY A 1 208 ? 26.425 1.281 -14.281 1.00 90.69 208 GLY A CA 1
ATOM 1584 C C . GLY A 1 208 ? 27.813 1.916 -14.069 1.00 90.69 208 GLY A C 1
ATOM 1585 O O . GLY A 1 208 ? 27.900 3.105 -13.754 1.00 90.69 208 GLY A O 1
ATOM 1586 N N . VAL A 1 209 ? 28.914 1.185 -14.280 1.00 91.25 209 VAL A N 1
ATOM 1587 C CA . VAL A 1 209 ? 30.291 1.664 -14.057 1.00 91.25 209 VAL A CA 1
ATOM 1588 C C . VAL A 1 209 ? 30.882 2.240 -15.344 1.00 91.25 209 VAL A C 1
ATOM 1590 O O . VAL A 1 209 ? 30.902 1.578 -16.377 1.00 91.25 209 VAL A O 1
ATOM 1593 N N . SER A 1 210 ? 31.412 3.469 -15.302 1.00 93.31 210 SER A N 1
ATOM 1594 C CA . SER A 1 210 ? 32.080 4.061 -16.473 1.00 93.31 210 SER A CA 1
ATOM 1595 C C . SER A 1 210 ? 33.407 3.364 -16.765 1.00 93.31 210 SER A C 1
ATOM 1597 O O . SER A 1 210 ? 34.272 3.307 -15.890 1.00 93.31 210 SER A O 1
ATOM 1599 N N . ILE A 1 211 ? 33.599 2.918 -18.008 1.00 93.25 211 ILE A N 1
ATOM 1600 C CA . ILE A 1 211 ? 34.884 2.374 -18.478 1.00 93.25 211 ILE A CA 1
ATOM 1601 C C . ILE A 1 211 ? 35.765 3.439 -19.158 1.00 93.25 211 ILE A C 1
ATOM 1603 O O . ILE A 1 211 ? 36.893 3.159 -19.555 1.00 93.25 211 ILE A O 1
ATOM 1607 N N . GLY A 1 212 ? 35.267 4.677 -19.274 1.00 92.62 212 GLY A N 1
ATOM 1608 C CA . GLY A 1 212 ? 36.005 5.834 -19.782 1.00 92.62 212 GLY A CA 1
ATOM 1609 C C . GLY A 1 212 ? 35.289 6.589 -20.903 1.00 92.62 212 GLY A C 1
ATOM 1610 O O . GLY A 1 212 ? 34.074 6.489 -21.091 1.00 92.62 212 GLY A O 1
ATOM 1611 N N . SER A 1 213 ? 36.066 7.372 -21.657 1.00 92.12 213 SER A N 1
ATOM 1612 C CA . SER A 1 213 ? 35.583 8.125 -22.817 1.00 92.12 213 SER A CA 1
ATOM 1613 C C . SER A 1 213 ? 36.584 8.131 -23.966 1.00 92.12 213 SER A C 1
ATOM 1615 O O . SER A 1 213 ? 37.747 8.487 -23.765 1.00 92.12 213 SER A O 1
ATOM 1617 N N . ALA A 1 214 ? 36.110 7.852 -25.176 1.00 90.81 214 ALA A N 1
ATOM 1618 C CA . ALA A 1 214 ? 36.820 8.174 -26.406 1.00 90.81 214 ALA A CA 1
ATOM 1619 C C . ALA A 1 214 ? 36.506 9.615 -26.842 1.00 90.81 214 ALA A C 1
ATOM 1621 O O . ALA A 1 214 ? 35.409 10.121 -26.615 1.00 90.81 214 ALA A O 1
ATOM 1622 N N . THR A 1 215 ? 37.461 10.280 -27.485 1.00 87.38 215 THR A N 1
ATOM 1623 C CA . THR A 1 215 ? 37.282 11.603 -28.112 1.00 87.38 215 THR A CA 1
ATOM 1624 C C . THR A 1 215 ? 37.319 11.468 -29.639 1.00 87.38 215 THR A C 1
ATOM 1626 O O . THR A 1 215 ? 37.299 10.350 -30.161 1.00 87.38 215 THR A O 1
ATOM 1629 N N . GLY A 1 216 ? 37.332 12.582 -30.373 1.00 80.62 216 GLY A N 1
ATOM 1630 C CA . GLY A 1 216 ? 37.505 12.575 -31.830 1.00 80.62 216 GLY A CA 1
ATOM 1631 C C . GLY A 1 216 ? 36.230 12.301 -32.630 1.00 80.62 216 GLY A C 1
ATOM 1632 O O . GLY A 1 216 ? 36.317 12.034 -33.825 1.00 80.62 216 GLY A O 1
ATOM 1633 N N . LEU A 1 217 ? 35.056 12.395 -31.998 1.00 85.56 217 LEU A N 1
ATOM 1634 C CA . LEU A 1 217 ? 33.802 12.567 -32.731 1.00 85.56 217 LEU A CA 1
ATOM 1635 C C . LEU A 1 217 ? 33.806 13.951 -33.409 1.00 85.56 217 LEU A C 1
ATOM 1637 O O . LEU A 1 217 ? 34.405 14.886 -32.880 1.00 85.56 217 LEU A O 1
ATOM 1641 N N . THR A 1 218 ? 33.185 14.093 -34.578 1.00 85.56 218 THR A N 1
ATOM 1642 C CA . THR A 1 218 ? 33.096 15.368 -35.313 1.00 85.56 218 THR A CA 1
ATOM 1643 C C . THR A 1 218 ? 31.813 15.408 -36.141 1.00 85.56 218 THR A C 1
ATOM 1645 O O . THR A 1 218 ? 31.480 14.424 -36.797 1.00 85.56 218 THR A O 1
ATOM 1648 N N . GLY A 1 219 ? 31.090 16.531 -36.116 1.00 87.81 219 GLY A N 1
ATOM 1649 C CA . GLY A 1 219 ? 29.775 16.644 -36.756 1.00 87.81 219 GLY A CA 1
ATOM 1650 C C . GLY A 1 219 ? 28.675 15.847 -36.036 1.00 87.81 219 GLY A C 1
ATOM 1651 O O . GLY A 1 219 ? 28.861 15.343 -34.928 1.00 87.81 219 GLY A O 1
ATOM 1652 N N . GLY A 1 220 ? 27.506 15.745 -36.673 1.00 89.81 220 GLY A N 1
ATOM 1653 C CA . GLY A 1 220 ? 26.374 14.952 -36.177 1.00 89.81 220 GLY A CA 1
ATOM 1654 C C . GLY A 1 220 ? 26.513 13.455 -36.468 1.00 89.81 220 GLY A C 1
ATOM 1655 O O . GLY A 1 220 ? 27.200 13.057 -37.407 1.00 89.81 220 GLY A O 1
ATOM 1656 N N . VAL A 1 221 ? 25.825 12.620 -35.697 1.00 92.81 221 VAL A N 1
ATOM 1657 C CA . VAL A 1 221 ? 25.721 11.166 -35.880 1.00 92.81 221 VAL A CA 1
ATOM 1658 C C . VAL A 1 221 ? 24.417 10.865 -36.628 1.00 92.81 221 VAL A C 1
ATOM 1660 O O . VAL A 1 221 ? 23.382 10.595 -36.018 1.00 92.81 221 VAL A O 1
ATOM 1663 N N . THR A 1 222 ? 24.466 10.992 -37.956 1.00 92.12 222 THR A N 1
ATOM 1664 C CA . THR A 1 222 ? 23.314 10.920 -38.879 1.00 92.12 222 THR A CA 1
ATOM 1665 C C . THR A 1 222 ? 23.616 10.005 -40.073 1.00 92.12 222 THR A C 1
ATOM 1667 O O . THR A 1 222 ? 24.743 10.012 -40.575 1.00 92.12 222 THR A O 1
ATOM 1670 N N . ASN A 1 223 ? 22.626 9.232 -40.528 1.00 91.62 223 ASN A N 1
ATOM 1671 C CA . ASN A 1 223 ? 22.629 8.403 -41.741 1.00 91.62 223 ASN A CA 1
ATOM 1672 C C . ASN A 1 223 ? 21.209 7.895 -42.061 1.00 91.62 223 ASN A C 1
ATOM 1674 O O . ASN A 1 223 ? 20.367 7.795 -41.175 1.00 91.62 223 ASN A O 1
ATOM 1678 N N . ALA A 1 224 ? 20.989 7.443 -43.299 1.00 91.62 224 ALA A N 1
ATOM 1679 C CA . ALA A 1 224 ? 19.721 6.848 -43.741 1.00 91.62 224 ALA A CA 1
ATOM 1680 C C . ALA A 1 224 ? 19.652 5.304 -43.597 1.00 91.62 224 ALA A C 1
ATOM 1682 O O . ALA A 1 224 ? 18.971 4.636 -44.377 1.00 91.62 224 ALA A O 1
ATOM 1683 N N . GLN A 1 225 ? 20.404 4.705 -42.662 1.00 91.81 225 GLN A N 1
ATOM 1684 C CA . GLN A 1 225 ? 20.401 3.250 -42.434 1.00 91.81 225 GLN A CA 1
ATOM 1685 C C . GLN A 1 225 ? 19.292 2.829 -41.458 1.00 91.81 225 GLN A C 1
ATOM 1687 O O . GLN A 1 225 ? 18.971 3.544 -40.507 1.00 91.81 225 GLN A O 1
ATOM 1692 N N . THR A 1 226 ? 18.735 1.632 -41.652 1.00 94.00 226 THR A N 1
ATOM 1693 C CA . THR A 1 226 ? 17.805 1.006 -40.695 1.00 94.00 226 THR A CA 1
ATOM 1694 C C . THR A 1 226 ? 18.490 0.740 -39.359 1.00 94.00 226 THR A C 1
ATOM 1696 O O . THR A 1 226 ? 19.588 0.184 -39.338 1.00 94.00 226 THR A O 1
ATOM 1699 N N . PHE A 1 227 ? 17.818 1.047 -38.250 1.00 96.56 227 PHE A N 1
ATOM 1700 C CA . PHE A 1 227 ? 18.284 0.648 -36.924 1.00 96.56 227 PHE A CA 1
ATOM 1701 C C . PHE A 1 227 ? 18.047 -0.860 -36.745 1.00 96.56 227 PHE A C 1
ATOM 1703 O O . PHE A 1 227 ? 16.922 -1.346 -36.869 1.00 96.56 227 PHE A O 1
ATOM 1710 N N . SER A 1 228 ? 19.117 -1.612 -36.501 1.00 97.06 228 SER A N 1
ATOM 1711 C CA . SER A 1 228 ? 19.102 -3.078 -36.471 1.00 97.06 228 SER A CA 1
ATOM 1712 C C . SER A 1 228 ? 19.537 -3.603 -35.101 1.00 97.06 228 SER A C 1
ATOM 1714 O O . SER A 1 228 ? 20.449 -3.046 -34.490 1.00 97.06 228 SER A O 1
ATOM 1716 N N . ILE A 1 229 ? 18.893 -4.671 -34.620 1.00 98.19 229 ILE A N 1
ATOM 1717 C CA . ILE A 1 229 ? 19.165 -5.304 -33.315 1.00 98.19 229 ILE A CA 1
ATOM 1718 C C . ILE A 1 229 ? 19.476 -6.791 -33.537 1.00 98.19 229 ILE A C 1
ATOM 1720 O O . ILE A 1 229 ? 18.735 -7.464 -34.255 1.00 98.19 229 ILE A O 1
ATOM 1724 N N . GLY A 1 230 ? 20.554 -7.303 -32.936 1.00 96.50 230 GLY A N 1
ATOM 1725 C CA . GLY A 1 230 ? 20.984 -8.711 -33.039 1.00 96.50 230 GLY A CA 1
ATOM 1726 C C . GLY A 1 230 ? 21.713 -9.100 -34.337 1.00 96.50 230 GLY A C 1
ATOM 1727 O O . GLY A 1 230 ? 22.108 -10.254 -34.521 1.00 96.50 230 GLY A O 1
ATOM 1728 N N . GLY A 1 231 ? 21.914 -8.143 -35.241 1.00 92.88 231 GLY A N 1
ATOM 1729 C CA . GLY A 1 231 ? 22.651 -8.294 -36.492 1.00 92.88 231 GLY A CA 1
ATOM 1730 C C . GLY A 1 231 ? 22.364 -7.129 -37.433 1.00 92.88 231 GLY A C 1
ATOM 1731 O O . GLY A 1 231 ? 21.857 -6.094 -36.998 1.00 92.88 231 GLY A O 1
ATOM 1732 N N . ASN A 1 232 ? 22.635 -7.300 -38.729 1.00 86.50 232 ASN A N 1
ATOM 1733 C CA . ASN A 1 232 ? 22.121 -6.398 -39.762 1.00 86.50 232 ASN A CA 1
ATOM 1734 C C . ASN A 1 232 ? 21.614 -7.159 -40.998 1.00 86.50 232 ASN A C 1
ATOM 1736 O O . ASN A 1 232 ? 21.680 -8.386 -41.066 1.00 86.50 232 ASN A O 1
ATOM 1740 N N . GLN A 1 233 ? 21.108 -6.423 -41.992 1.00 84.06 233 GLN A N 1
ATOM 1741 C CA . GLN A 1 233 ? 20.469 -6.981 -43.192 1.00 84.06 233 GLN A CA 1
ATOM 1742 C C . GLN A 1 233 ? 21.386 -7.831 -44.101 1.00 84.06 233 GLN A C 1
ATOM 1744 O O . GLN A 1 233 ? 20.907 -8.387 -45.090 1.00 84.06 233 GLN A O 1
ATOM 1749 N N . THR A 1 234 ? 22.695 -7.903 -43.831 1.00 83.88 234 THR A N 1
ATOM 1750 C CA . THR A 1 234 ? 23.688 -8.489 -44.753 1.00 83.88 234 THR A CA 1
ATOM 1751 C C . THR A 1 234 ? 24.664 -9.472 -44.111 1.00 83.88 234 THR A C 1
ATOM 1753 O O . THR A 1 234 ? 25.095 -10.405 -44.790 1.00 83.88 234 THR A O 1
ATOM 1756 N N . ALA A 1 235 ? 25.043 -9.259 -42.848 1.00 84.44 235 ALA A N 1
ATOM 1757 C CA . ALA A 1 235 ? 26.060 -10.028 -42.136 1.00 84.44 235 ALA A CA 1
ATOM 1758 C C . ALA A 1 235 ? 26.031 -9.707 -40.626 1.00 84.44 235 ALA A C 1
ATOM 1760 O O . ALA A 1 235 ? 25.177 -8.965 -40.138 1.00 84.44 235 ALA A O 1
ATOM 1761 N N . ASN A 1 236 ? 27.051 -10.193 -39.912 1.00 92.69 236 ASN A N 1
ATOM 1762 C CA . ASN A 1 236 ? 27.401 -9.787 -38.550 1.00 92.69 236 ASN A CA 1
ATOM 1763 C C . ASN A 1 236 ? 26.297 -10.036 -37.507 1.00 92.69 236 ASN A C 1
ATOM 1765 O O . ASN A 1 236 ? 26.142 -9.257 -36.570 1.00 92.69 236 ASN A O 1
ATOM 1769 N N . ASN A 1 237 ? 25.514 -11.103 -37.659 1.00 94.38 237 ASN A N 1
ATOM 1770 C CA . ASN A 1 237 ? 24.547 -11.535 -36.650 1.00 94.38 237 ASN A CA 1
ATOM 1771 C C . ASN A 1 237 ? 25.265 -12.058 -35.393 1.00 94.38 237 ASN A C 1
ATOM 1773 O O . ASN A 1 237 ? 26.371 -12.595 -35.474 1.00 94.38 237 ASN A O 1
ATOM 1777 N N . VAL A 1 238 ? 24.637 -11.911 -34.224 1.00 96.06 238 VAL A N 1
ATOM 1778 C CA . VAL A 1 238 ? 25.209 -12.317 -32.928 1.00 96.06 238 VAL A CA 1
ATOM 1779 C C . VAL A 1 238 ? 24.339 -13.375 -32.247 1.00 96.06 238 VAL A C 1
ATOM 1781 O O . VAL A 1 238 ? 23.116 -13.335 -32.347 1.00 96.06 238 VAL A O 1
ATOM 1784 N N . ASN A 1 239 ? 24.971 -14.343 -31.574 1.00 96.19 239 ASN A N 1
ATOM 1785 C CA . ASN A 1 239 ? 24.273 -15.366 -30.794 1.00 96.19 239 ASN A CA 1
ATOM 1786 C C . ASN A 1 239 ? 24.134 -14.892 -29.340 1.00 96.19 239 ASN A C 1
ATOM 1788 O O . ASN A 1 239 ? 25.006 -15.131 -28.496 1.00 96.19 239 ASN A O 1
ATOM 1792 N N . ALA A 1 240 ? 23.080 -14.120 -29.088 1.00 97.56 240 ALA A N 1
ATOM 1793 C CA . ALA A 1 240 ? 22.831 -13.444 -27.823 1.00 97.56 240 ALA A CA 1
ATOM 1794 C C . ALA A 1 240 ? 21.332 -13.353 -27.525 1.00 97.56 240 ALA A C 1
ATOM 1796 O O . ALA A 1 240 ? 20.505 -13.368 -28.434 1.00 97.56 240 ALA A O 1
ATOM 1797 N N . ILE A 1 241 ? 21.002 -13.165 -26.251 1.00 98.44 241 ILE A N 1
ATOM 1798 C CA . ILE A 1 241 ? 19.716 -12.616 -25.825 1.00 98.44 241 ILE A CA 1
ATOM 1799 C C . ILE A 1 241 ? 19.907 -11.101 -25.667 1.00 98.44 241 ILE A C 1
ATOM 1801 O O . ILE A 1 241 ? 20.877 -10.677 -25.037 1.00 98.44 241 ILE A O 1
ATOM 1805 N N . ILE A 1 242 ? 19.027 -10.284 -26.248 1.00 98.62 242 ILE A N 1
ATOM 1806 C CA . ILE A 1 242 ? 19.059 -8.814 -26.141 1.00 98.62 242 ILE A CA 1
ATOM 1807 C C . ILE A 1 242 ? 17.719 -8.332 -25.591 1.00 98.62 242 ILE A C 1
ATOM 1809 O O . ILE A 1 242 ? 16.665 -8.838 -25.979 1.00 98.62 242 ILE A O 1
ATOM 1813 N N . ASP A 1 243 ? 17.781 -7.363 -24.683 1.00 97.75 243 ASP A N 1
ATOM 1814 C CA . ASP A 1 243 ? 16.658 -6.907 -23.872 1.00 97.75 243 ASP A CA 1
ATOM 1815 C C . ASP A 1 243 ? 16.676 -5.377 -23.677 1.00 97.75 243 ASP A C 1
ATOM 1817 O O . ASP A 1 243 ? 17.737 -4.743 -23.702 1.00 97.75 243 ASP A O 1
ATOM 1821 N N . ASP A 1 244 ? 15.488 -4.801 -23.484 1.00 95.62 244 ASP A N 1
ATOM 1822 C CA . ASP A 1 244 ? 15.254 -3.451 -22.966 1.00 95.62 244 ASP A CA 1
ATOM 1823 C C . ASP A 1 244 ? 16.066 -2.339 -23.674 1.00 95.62 244 ASP A C 1
ATOM 1825 O O . ASP A 1 244 ? 16.754 -1.503 -23.072 1.00 95.62 244 ASP A O 1
ATOM 1829 N N . VAL A 1 245 ? 16.002 -2.349 -25.010 1.00 98.19 245 VAL A N 1
ATOM 1830 C CA . VAL A 1 245 ? 16.776 -1.466 -25.893 1.00 98.19 245 VAL A CA 1
ATOM 1831 C C . VAL A 1 245 ? 16.156 -0.068 -25.920 1.00 98.19 245 VAL A C 1
ATOM 1833 O O . VAL A 1 245 ? 15.012 0.106 -26.339 1.00 98.19 245 VAL A O 1
ATOM 1836 N N . ARG A 1 246 ? 16.927 0.950 -25.527 1.00 97.56 246 ARG A N 1
ATOM 1837 C CA . ARG A 1 246 ? 16.517 2.359 -25.438 1.00 97.56 246 ARG A CA 1
ATOM 1838 C C . ARG A 1 246 ? 17.409 3.300 -26.240 1.00 97.56 246 ARG A C 1
ATOM 1840 O O . ARG A 1 246 ? 18.636 3.183 -26.239 1.00 97.56 246 ARG A O 1
ATOM 1847 N N . VAL A 1 247 ? 16.778 4.315 -26.822 1.00 98.06 247 VAL A N 1
ATOM 1848 C CA . VAL A 1 247 ? 17.420 5.448 -27.499 1.00 98.06 247 VAL A CA 1
ATOM 1849 C C . VAL A 1 247 ? 16.911 6.745 -26.881 1.00 98.06 247 VAL A C 1
ATOM 1851 O O . VAL A 1 247 ? 15.704 6.968 -26.793 1.00 98.06 247 VAL A O 1
ATOM 1854 N N . TYR A 1 248 ? 17.835 7.612 -26.474 1.00 97.50 248 TYR A N 1
ATOM 1855 C CA . TYR A 1 248 ? 17.565 8.911 -25.866 1.00 97.50 248 TYR A CA 1
ATOM 1856 C C . TYR A 1 248 ? 18.104 10.050 -26.721 1.00 97.50 248 TYR A C 1
ATOM 1858 O O . TYR A 1 248 ? 19.274 10.051 -27.099 1.00 97.50 248 TYR A O 1
ATOM 1866 N N . ASN A 1 249 ? 17.294 11.090 -26.906 1.00 95.44 249 ASN A N 1
ATOM 1867 C CA . ASN A 1 249 ? 17.670 12.327 -27.595 1.00 95.44 249 ASN A CA 1
ATOM 1868 C C . ASN A 1 249 ? 18.435 13.330 -26.700 1.00 95.44 249 ASN A C 1
ATOM 1870 O O . ASN A 1 249 ? 18.580 14.500 -27.066 1.00 95.44 249 ASN A O 1
ATOM 1874 N N . ARG A 1 250 ? 18.899 12.860 -25.532 1.00 93.94 250 ARG A N 1
ATOM 1875 C CA . ARG A 1 250 ? 19.665 13.590 -24.516 1.00 93.94 250 ARG A CA 1
ATOM 1876 C C . ARG A 1 250 ? 20.832 12.750 -23.993 1.00 93.94 250 ARG A C 1
ATOM 1878 O O . ARG A 1 250 ? 20.809 11.522 -24.073 1.00 93.94 250 ARG A O 1
ATOM 1885 N N . ALA A 1 251 ? 21.800 13.404 -23.354 1.00 93.75 251 ALA A N 1
ATOM 1886 C CA . ALA A 1 251 ? 22.711 12.723 -22.435 1.00 93.75 251 ALA A CA 1
ATOM 1887 C C . ALA A 1 251 ? 21.966 12.302 -21.150 1.00 93.75 251 ALA A C 1
ATOM 1889 O O . ALA A 1 251 ? 21.151 13.065 -20.616 1.00 93.75 251 ALA A O 1
ATOM 1890 N N . LEU A 1 252 ? 22.261 11.104 -20.646 1.00 94.12 252 LEU A N 1
ATOM 1891 C CA . LEU A 1 252 ? 21.823 10.646 -19.327 1.00 94.12 252 LEU A CA 1
ATOM 1892 C C . LEU A 1 252 ? 22.771 11.128 -18.218 1.00 94.12 252 LEU A C 1
ATOM 1894 O O . LEU A 1 252 ? 23.971 11.298 -18.436 1.00 94.12 252 LEU A O 1
ATOM 1898 N N . SER A 1 253 ? 22.230 11.365 -17.021 1.00 91.06 253 SER A N 1
ATOM 1899 C CA . SER A 1 253 ? 23.029 11.677 -15.829 1.00 91.06 253 SER A CA 1
ATOM 1900 C C . SER A 1 253 ? 23.587 10.405 -15.175 1.00 91.06 253 SER A C 1
ATOM 1902 O O . SER A 1 253 ? 23.086 9.308 -15.401 1.00 91.06 253 SER A O 1
ATOM 1904 N N . ALA A 1 254 ? 24.583 10.534 -14.293 1.00 86.31 254 ALA A N 1
ATOM 1905 C CA . ALA A 1 254 ? 25.075 9.390 -13.518 1.00 86.31 254 ALA A CA 1
ATOM 1906 C C . ALA A 1 254 ? 23.973 8.729 -12.658 1.00 86.31 254 ALA A C 1
ATOM 1908 O O . ALA A 1 254 ? 23.974 7.514 -12.504 1.00 86.31 254 ALA A O 1
ATOM 1909 N N . ALA A 1 255 ? 23.005 9.507 -12.153 1.00 84.19 255 ALA A N 1
ATOM 1910 C CA . ALA A 1 255 ? 21.872 8.985 -11.382 1.00 84.19 255 ALA A CA 1
ATOM 1911 C C . ALA A 1 255 ? 20.792 8.327 -12.263 1.00 84.19 255 ALA A C 1
ATOM 1913 O O . ALA A 1 255 ? 20.032 7.493 -11.780 1.00 84.19 255 ALA A O 1
ATOM 1914 N N . ASP A 1 256 ? 20.727 8.701 -13.542 1.00 90.31 256 ASP A N 1
ATOM 1915 C CA . ASP A 1 256 ? 19.867 8.075 -14.554 1.00 90.31 256 ASP A CA 1
ATOM 1916 C C . ASP A 1 256 ? 20.462 6.714 -14.961 1.00 90.31 256 ASP A C 1
ATOM 1918 O O . ASP A 1 256 ? 19.745 5.743 -15.164 1.00 90.31 256 ASP A O 1
ATOM 1922 N N . ILE A 1 257 ? 21.796 6.633 -15.042 1.00 90.31 257 ILE A N 1
ATOM 1923 C CA . ILE A 1 257 ? 22.533 5.396 -15.336 1.00 90.31 257 ILE A CA 1
ATOM 1924 C C . ILE A 1 257 ? 22.395 4.389 -14.191 1.00 90.31 257 ILE A C 1
ATOM 1926 O O . ILE A 1 257 ? 22.148 3.219 -14.457 1.00 90.31 257 ILE A O 1
ATOM 1930 N N . THR A 1 258 ? 22.517 4.830 -12.931 1.00 84.12 258 THR A N 1
ATOM 1931 C CA . THR A 1 258 ? 22.293 3.956 -11.766 1.00 84.12 258 THR A CA 1
ATOM 1932 C C . THR A 1 258 ? 20.873 3.389 -11.750 1.00 84.12 258 THR A C 1
ATOM 1934 O O . THR A 1 258 ? 20.715 2.190 -11.560 1.00 84.12 258 THR A O 1
ATOM 1937 N N . GLU A 1 259 ? 19.865 4.220 -12.021 1.00 82.75 259 GLU A N 1
ATOM 1938 C CA . GLU A 1 259 ? 18.462 3.800 -12.147 1.00 82.75 259 GLU A CA 1
ATOM 1939 C C . GLU A 1 259 ? 18.264 2.785 -13.283 1.00 82.75 259 GLU A C 1
ATOM 1941 O O . GLU A 1 259 ? 17.738 1.709 -13.038 1.00 82.75 259 GLU A O 1
ATOM 1946 N N . LEU A 1 260 ? 18.773 3.038 -14.496 1.00 85.38 260 LEU A N 1
ATOM 1947 C CA . LEU A 1 260 ? 18.689 2.065 -15.600 1.00 85.38 260 LEU A CA 1
ATOM 1948 C C . LEU A 1 260 ? 19.405 0.731 -15.330 1.00 85.38 260 LEU A C 1
ATOM 1950 O O . LEU A 1 260 ? 19.080 -0.267 -15.972 1.00 85.38 260 LEU A O 1
ATOM 1954 N N . SER A 1 261 ? 20.393 0.719 -14.432 1.00 78.19 261 SER A N 1
ATOM 1955 C CA . SER A 1 261 ? 21.072 -0.505 -13.996 1.00 78.19 261 SER A CA 1
ATOM 1956 C C . SER A 1 261 ? 20.364 -1.225 -12.840 1.00 78.19 261 SER A C 1
ATOM 1958 O O . SER A 1 261 ? 20.790 -2.321 -12.468 1.00 78.19 261 SER A O 1
ATOM 1960 N N . ASP A 1 262 ? 19.306 -0.639 -12.265 1.00 79.88 262 ASP A N 1
ATOM 1961 C CA . ASP A 1 262 ? 18.566 -1.255 -11.167 1.00 79.88 262 ASP A CA 1
ATOM 1962 C C . ASP A 1 262 ? 17.769 -2.482 -11.641 1.00 79.88 262 ASP A C 1
ATOM 1964 O O . ASP A 1 262 ? 17.455 -2.689 -12.815 1.00 79.88 262 ASP A O 1
ATOM 1968 N N . SER A 1 263 ? 17.531 -3.387 -10.706 1.00 73.06 263 SER A N 1
ATOM 1969 C CA . SER A 1 263 ? 16.835 -4.659 -10.886 1.00 73.06 263 SER A CA 1
ATOM 1970 C C . SER A 1 263 ? 15.987 -5.028 -9.666 1.00 73.06 263 SER A C 1
ATOM 1972 O O . SER A 1 263 ? 15.456 -6.139 -9.598 1.00 73.06 263 SER A O 1
ATOM 1974 N N . ALA A 1 264 ? 15.904 -4.141 -8.671 1.00 81.00 264 ALA A N 1
ATOM 1975 C CA . ALA A 1 264 ? 14.901 -4.205 -7.626 1.00 81.00 264 ALA A CA 1
ATOM 1976 C C . ALA A 1 264 ? 13.538 -3.776 -8.189 1.00 81.00 264 ALA A C 1
ATOM 1978 O O . ALA A 1 264 ? 13.457 -3.029 -9.153 1.00 81.00 264 ALA A O 1
ATOM 1979 N N . SER A 1 265 ? 12.455 -4.264 -7.584 1.00 88.06 265 SER A N 1
ATOM 1980 C CA . SER A 1 265 ? 11.102 -3.759 -7.846 1.00 88.06 265 SER A CA 1
ATOM 1981 C C . SER A 1 265 ? 10.656 -2.855 -6.688 1.00 88.06 265 SER A C 1
ATOM 1983 O O . SER A 1 265 ? 10.917 -3.257 -5.546 1.00 88.06 265 SER A O 1
ATOM 1985 N N . PRO A 1 266 ? 9.884 -1.776 -6.922 1.00 92.81 266 PRO A N 1
ATOM 1986 C CA . PRO A 1 266 ? 9.567 -0.761 -5.912 1.00 92.81 266 PRO A CA 1
ATOM 1987 C C . PRO A 1 266 ? 9.087 -1.312 -4.561 1.00 92.81 266 PRO A C 1
ATOM 1989 O O . PRO A 1 266 ? 8.138 -2.112 -4.500 1.00 92.81 266 PRO A O 1
ATOM 1992 N N . ALA A 1 267 ? 9.688 -0.857 -3.457 1.00 93.25 267 ALA A N 1
ATOM 1993 C CA . ALA A 1 267 ? 9.355 -1.304 -2.107 1.00 93.25 267 ALA A CA 1
ATOM 1994 C C . ALA A 1 267 ? 8.100 -0.585 -1.575 1.00 93.25 267 ALA A C 1
ATOM 1996 O O . ALA A 1 267 ? 8.132 0.531 -1.053 1.00 93.25 267 ALA A O 1
ATOM 1997 N N . ARG A 1 268 ? 6.953 -1.257 -1.707 1.00 96.75 268 ARG A N 1
ATOM 1998 C CA . ARG A 1 268 ? 5.630 -0.742 -1.315 1.00 96.75 268 ARG A CA 1
ATOM 1999 C C . ARG A 1 268 ? 5.449 -0.696 0.207 1.00 96.75 268 ARG A C 1
ATOM 2001 O O . ARG A 1 268 ? 5.782 -1.639 0.921 1.00 96.75 268 ARG A O 1
ATOM 2008 N N . SER A 1 269 ? 4.858 0.390 0.695 1.00 95.38 269 SER A N 1
ATOM 2009 C CA . SER A 1 269 ? 4.666 0.706 2.115 1.00 95.38 269 SER A CA 1
ATOM 2010 C C . SER A 1 269 ? 3.399 1.551 2.348 1.00 95.38 269 SER A C 1
ATOM 2012 O O . SER A 1 269 ? 2.737 1.974 1.403 1.00 95.38 269 SER A O 1
ATOM 2014 N N . SER A 1 270 ? 3.047 1.806 3.614 1.00 93.56 270 SER A N 1
ATOM 2015 C CA . SER A 1 270 ? 2.005 2.780 4.013 1.00 93.56 270 SER A CA 1
ATOM 2016 C C . SER A 1 270 ? 0.596 2.541 3.431 1.00 93.56 270 SER A C 1
ATOM 2018 O O . SER A 1 270 ? -0.109 3.489 3.085 1.00 93.56 270 SER A O 1
ATOM 2020 N N . GLY A 1 271 ? 0.179 1.275 3.318 1.00 93.94 271 GLY A N 1
ATOM 2021 C CA . GLY A 1 271 ? -1.122 0.891 2.758 1.00 93.94 271 GLY A CA 1
ATOM 2022 C C . GLY A 1 271 ? -2.322 1.400 3.569 1.00 93.94 271 GLY A C 1
ATOM 2023 O O . GLY A 1 271 ? -2.370 1.242 4.788 1.00 93.94 271 GLY A O 1
ATOM 2024 N N . SER A 1 272 ? -3.304 1.984 2.880 1.00 91.38 272 SER A N 1
ATOM 2025 C CA . SER A 1 272 ? -4.551 2.524 3.441 1.00 91.38 272 SER A CA 1
ATOM 2026 C C . SER A 1 272 ? -5.691 2.409 2.409 1.00 91.38 272 SER A C 1
ATOM 2028 O O . SER A 1 272 ? -5.402 2.527 1.215 1.00 91.38 272 SER A O 1
ATOM 2030 N N . PRO A 1 273 ? -6.964 2.183 2.800 1.00 93.88 273 PRO A N 1
ATOM 2031 C CA . PRO A 1 273 ? -7.472 2.041 4.166 1.00 93.88 273 PRO A CA 1
ATOM 2032 C C . PRO A 1 273 ? -7.153 0.678 4.787 1.00 93.88 273 PRO A C 1
ATOM 2034 O O . PRO A 1 273 ? -6.800 -0.273 4.092 1.00 93.88 273 PRO A O 1
ATOM 2037 N N . SER A 1 274 ? -7.325 0.572 6.102 1.00 86.00 274 SER A N 1
ATOM 2038 C CA . SER A 1 274 ? -7.220 -0.685 6.843 1.00 86.00 274 SER A CA 1
ATOM 2039 C C . SER A 1 274 ? -8.269 -0.754 7.957 1.00 86.00 274 SER A C 1
ATOM 2041 O O . SER A 1 274 ? -8.761 0.270 8.432 1.00 86.00 274 SER A O 1
ATOM 2043 N N . GLY A 1 275 ? -8.639 -1.970 8.367 1.00 81.31 275 GLY A N 1
ATOM 2044 C CA . GLY A 1 275 ? -9.626 -2.186 9.429 1.00 81.31 275 GLY A CA 1
ATOM 2045 C C . GLY A 1 275 ? -11.075 -1.977 8.973 1.00 81.31 275 GLY A C 1
ATOM 2046 O O . GLY A 1 275 ? -11.472 -2.467 7.915 1.00 81.31 275 GLY A O 1
ATOM 2047 N N . VAL A 1 276 ? -11.880 -1.304 9.797 1.00 80.06 276 VAL A N 1
ATOM 2048 C CA . VAL A 1 276 ? -13.316 -1.076 9.559 1.00 80.06 276 VAL A CA 1
ATOM 2049 C C . VAL A 1 276 ? -13.567 0.418 9.357 1.00 80.06 276 VAL A C 1
ATOM 2051 O O . VAL A 1 276 ? -13.189 1.228 10.202 1.00 80.06 276 VAL A O 1
ATOM 2054 N N . LEU A 1 277 ? -14.210 0.778 8.248 1.00 74.62 277 LEU A N 1
ATOM 2055 C CA . LEU A 1 277 ? -14.664 2.136 7.943 1.00 74.62 277 LEU A CA 1
ATOM 2056 C C . LEU A 1 277 ? -16.132 2.329 8.377 1.00 74.62 277 LEU A C 1
ATOM 2058 O O . LEU A 1 277 ? -16.869 1.344 8.451 1.00 74.62 277 LEU A O 1
ATOM 2062 N N . PRO A 1 278 ? -16.591 3.566 8.652 1.00 76.25 278 PRO A N 1
ATOM 2063 C CA . PRO A 1 278 ? -17.963 3.819 9.099 1.00 76.25 278 PRO A CA 1
ATOM 2064 C C . PRO A 1 278 ? -19.038 3.364 8.102 1.00 76.25 278 PRO A C 1
ATOM 2066 O O . PRO A 1 278 ? -18.828 3.419 6.889 1.00 76.25 278 PRO A O 1
ATOM 2069 N N . SER A 1 279 ? -20.216 3.005 8.617 1.00 77.56 279 SER A N 1
ATOM 2070 C CA . SER A 1 279 ? -21.442 2.820 7.824 1.00 77.56 279 SER A CA 1
ATOM 2071 C C . SER A 1 279 ? -21.735 4.055 6.957 1.00 77.56 279 SER A C 1
ATOM 2073 O O . SER A 1 279 ? -21.393 5.184 7.320 1.00 77.56 279 SER A O 1
ATOM 2075 N N . GLY A 1 280 ? -22.315 3.841 5.775 1.00 76.38 280 GLY A N 1
ATOM 2076 C CA . GLY A 1 280 ? -22.567 4.884 4.781 1.00 76.38 280 GLY A CA 1
ATOM 2077 C C . GLY A 1 280 ? -21.341 5.280 3.947 1.00 76.38 280 GLY A C 1
ATOM 2078 O O . GLY A 1 280 ? -21.454 6.130 3.058 1.00 76.38 280 GLY A O 1
ATOM 2079 N N . THR A 1 281 ? -20.172 4.669 4.179 1.00 83.12 281 THR A N 1
ATOM 2080 C CA . THR A 1 281 ? -18.965 4.890 3.366 1.00 83.12 281 THR A CA 1
ATOM 2081 C C . THR A 1 281 ? -19.125 4.233 1.993 1.00 83.12 281 THR A C 1
ATOM 2083 O O . THR A 1 281 ? -18.794 3.068 1.799 1.00 83.12 281 THR A O 1
ATOM 2086 N N . THR A 1 282 ? -19.609 5.004 1.016 1.00 91.56 282 THR A N 1
ATOM 2087 C CA . THR A 1 282 ? -19.826 4.560 -0.379 1.00 91.56 282 THR A CA 1
ATOM 2088 C C . THR A 1 282 ? -18.582 4.641 -1.271 1.00 91.56 282 THR A C 1
ATOM 2090 O O . THR A 1 282 ? -18.568 4.109 -2.388 1.00 91.56 282 THR A O 1
ATOM 2093 N N . GLN A 1 283 ? -17.525 5.299 -0.789 1.00 95.25 283 GLN A N 1
ATOM 2094 C CA . GLN A 1 283 ? -16.245 5.461 -1.473 1.00 95.25 283 GLN A CA 1
ATOM 2095 C C . GLN A 1 283 ? -15.087 5.598 -0.478 1.00 95.25 283 GLN A C 1
ATOM 2097 O O . GLN A 1 283 ? -15.256 6.165 0.600 1.00 95.25 283 GLN A O 1
ATOM 2102 N N . ALA A 1 284 ? -13.901 5.128 -0.860 1.00 93.12 284 ALA A N 1
ATOM 2103 C CA . ALA A 1 284 ? -12.681 5.232 -0.063 1.00 93.12 284 ALA A CA 1
ATOM 2104 C C . ALA A 1 284 ? -11.464 5.464 -0.966 1.00 93.12 284 ALA A C 1
ATOM 2106 O O . ALA A 1 284 ? -11.446 5.040 -2.121 1.00 93.12 284 ALA A O 1
ATOM 2107 N N . THR A 1 285 ? -10.434 6.125 -0.443 1.00 96.88 285 THR A N 1
ATOM 2108 C CA . THR A 1 285 ? -9.170 6.322 -1.162 1.00 96.88 285 THR A CA 1
ATOM 2109 C C . THR A 1 285 ? -8.214 5.190 -0.816 1.00 96.88 285 THR A C 1
ATOM 2111 O O . THR A 1 285 ? -7.740 5.125 0.314 1.00 96.88 285 THR A O 1
ATOM 2114 N N . LEU A 1 286 ? -7.904 4.329 -1.788 1.00 96.44 286 LEU A N 1
ATOM 2115 C CA . LEU A 1 286 ? -6.736 3.455 -1.705 1.00 96.44 286 LEU A CA 1
ATOM 2116 C C . LEU A 1 286 ? -5.483 4.324 -1.819 1.00 96.44 286 LEU A C 1
ATOM 2118 O O . LEU A 1 286 ? -5.416 5.169 -2.714 1.00 96.44 286 LEU A O 1
ATOM 2122 N N . SER A 1 287 ? -4.485 4.109 -0.969 1.00 96.25 287 SER A N 1
ATOM 2123 C CA . SER A 1 287 ? -3.174 4.748 -1.098 1.00 96.25 287 SER A CA 1
ATOM 2124 C C . SER A 1 287 ? -2.039 3.891 -0.553 1.00 96.25 287 SER A C 1
ATOM 2126 O O . SER A 1 287 ? -2.231 3.127 0.392 1.00 96.25 287 SER A O 1
ATOM 2128 N N . LEU A 1 288 ? -0.853 4.077 -1.125 1.00 97.69 288 LEU A N 1
ATOM 2129 C CA . LEU A 1 288 ? 0.414 3.504 -0.676 1.00 97.69 288 LEU A CA 1
ATOM 2130 C C . LEU A 1 288 ? 1.583 4.418 -1.083 1.00 97.69 288 LEU A C 1
ATOM 2132 O O . LEU A 1 288 ? 1.407 5.344 -1.882 1.00 97.69 288 LEU A O 1
ATOM 2136 N N . THR A 1 289 ? 2.774 4.132 -0.565 1.00 96.75 289 THR A N 1
ATOM 2137 C CA . THR A 1 289 ? 4.039 4.783 -0.943 1.00 96.75 289 THR A CA 1
ATOM 2138 C C . THR A 1 289 ? 5.066 3.764 -1.425 1.00 96.75 289 THR A C 1
ATOM 2140 O O . THR A 1 289 ? 5.066 2.624 -0.960 1.00 96.75 289 THR A O 1
ATOM 2143 N N . THR A 1 290 ? 5.965 4.180 -2.309 1.00 96.19 290 THR A N 1
ATOM 2144 C CA . THR A 1 290 ? 7.187 3.452 -2.689 1.00 96.19 290 THR A CA 1
ATOM 2145 C C . THR A 1 290 ? 8.422 4.251 -2.274 1.00 96.19 290 THR A C 1
ATOM 2147 O O . THR A 1 290 ? 8.334 5.420 -1.899 1.00 96.19 290 THR A O 1
ATOM 2150 N N . ASP A 1 291 ? 9.582 3.607 -2.295 1.00 91.00 291 ASP A N 1
ATOM 2151 C CA . ASP A 1 291 ? 10.897 4.226 -2.111 1.00 91.00 291 ASP A CA 1
ATOM 2152 C C . ASP A 1 291 ? 11.410 4.950 -3.372 1.00 91.00 291 ASP A C 1
ATOM 2154 O O . ASP A 1 291 ? 12.159 5.922 -3.259 1.00 91.00 291 ASP A O 1
ATOM 2158 N N . GLU A 1 292 ? 10.949 4.536 -4.553 1.00 87.25 292 GLU A N 1
ATOM 2159 C CA . GLU A 1 292 ? 11.283 5.112 -5.864 1.00 87.25 292 GLU A CA 1
ATOM 2160 C C . GLU A 1 292 ? 10.049 5.553 -6.682 1.00 87.25 292 GLU A C 1
ATOM 2162 O O . GLU A 1 292 ? 8.907 5.329 -6.277 1.00 87.25 292 GLU A O 1
ATOM 2167 N N . ASN A 1 293 ? 10.251 6.189 -7.844 1.00 88.75 293 ASN A N 1
ATOM 2168 C CA . ASN A 1 293 ? 9.153 6.593 -8.732 1.00 88.75 293 ASN A CA 1
ATOM 2169 C C . ASN A 1 293 ? 8.527 5.374 -9.429 1.00 88.75 293 ASN A C 1
ATOM 2171 O O . ASN A 1 293 ? 9.176 4.736 -10.255 1.00 88.75 293 ASN A O 1
ATOM 2175 N N . ALA A 1 294 ? 7.245 5.100 -9.168 1.00 93.31 294 ALA A N 1
ATOM 2176 C CA . ALA A 1 294 ? 6.583 3.912 -9.703 1.00 93.31 294 ALA A CA 1
ATOM 2177 C C . ALA A 1 294 ? 5.176 4.161 -10.272 1.00 93.31 294 ALA A C 1
ATOM 2179 O O . ALA A 1 294 ? 4.400 4.993 -9.790 1.00 93.31 294 ALA A O 1
ATOM 2180 N N . THR A 1 295 ? 4.812 3.375 -11.285 1.00 95.56 295 THR A N 1
ATOM 2181 C CA . THR A 1 295 ? 3.439 3.218 -11.773 1.00 95.56 295 THR A CA 1
ATOM 2182 C C . THR A 1 295 ? 2.805 2.017 -11.081 1.00 95.56 295 THR A C 1
ATOM 2184 O O . THR A 1 295 ? 3.236 0.883 -11.265 1.00 95.56 295 THR A O 1
ATOM 2187 N N . CYS A 1 296 ? 1.766 2.251 -10.283 1.00 97.44 296 CYS A N 1
ATOM 2188 C CA . CYS A 1 296 ? 1.058 1.202 -9.554 1.00 97.44 296 CYS A CA 1
ATOM 2189 C C . CYS A 1 296 ? -0.311 0.894 -10.173 1.00 97.44 296 CYS A C 1
ATOM 2191 O O . CYS A 1 296 ? -1.063 1.790 -10.571 1.00 97.44 296 CYS A O 1
ATOM 2193 N N . LYS A 1 297 ? -0.653 -0.394 -10.193 1.00 97.69 297 LYS A N 1
ATOM 2194 C CA . LYS A 1 297 ? -1.929 -0.955 -10.646 1.00 97.69 297 LYS A CA 1
ATOM 2195 C C . LYS A 1 297 ? -2.546 -1.839 -9.568 1.00 97.69 297 LYS A C 1
ATOM 2197 O O . LYS A 1 297 ? -1.853 -2.285 -8.655 1.00 97.69 297 LYS A O 1
ATOM 2202 N N . TYR A 1 298 ? -3.844 -2.110 -9.690 1.00 98.00 298 TYR A N 1
ATOM 2203 C CA . TYR A 1 298 ? -4.572 -2.959 -8.754 1.00 98.00 298 TYR A CA 1
ATOM 2204 C C . TYR A 1 298 ? -5.589 -3.896 -9.419 1.00 98.00 298 TYR A C 1
ATOM 2206 O O . TYR A 1 298 ? -6.193 -3.597 -10.454 1.00 98.00 298 TYR A O 1
ATOM 2214 N N . SER A 1 299 ? -5.804 -5.036 -8.765 1.00 97.50 299 SER A N 1
ATOM 2215 C CA . SER A 1 299 ? -6.821 -6.039 -9.084 1.00 97.50 299 SER A CA 1
ATOM 2216 C C . SER A 1 299 ? -7.615 -6.402 -7.826 1.00 97.50 299 SER A C 1
ATOM 2218 O O . SER A 1 299 ? -7.120 -6.265 -6.709 1.00 97.50 299 SER A O 1
ATOM 2220 N N . THR A 1 300 ? -8.840 -6.897 -7.994 1.00 96.06 300 THR A N 1
ATOM 2221 C CA . THR A 1 300 ? -9.615 -7.564 -6.928 1.00 96.06 300 THR A CA 1
ATOM 2222 C C . THR A 1 300 ? -9.350 -9.074 -6.872 1.00 96.06 300 THR A C 1
ATOM 2224 O O . THR A 1 300 ? -9.876 -9.759 -6.002 1.00 96.06 300 THR A O 1
ATOM 2227 N N . THR A 1 301 ? -8.531 -9.606 -7.787 1.00 95.81 301 THR A N 1
ATOM 2228 C CA . THR A 1 301 ? -8.146 -11.024 -7.851 1.00 95.81 301 THR A CA 1
ATOM 2229 C C . THR A 1 301 ? -6.669 -11.193 -7.491 1.00 95.81 301 THR A C 1
ATOM 2231 O O . THR A 1 301 ? -5.802 -10.575 -8.116 1.00 95.81 301 THR A O 1
ATOM 2234 N N . ALA A 1 302 ? -6.382 -12.049 -6.509 1.00 96.44 302 ALA A N 1
ATOM 2235 C CA . ALA A 1 302 ? -5.020 -12.389 -6.094 1.00 96.44 302 ALA A CA 1
ATOM 2236 C C . ALA A 1 302 ? -4.196 -12.986 -7.250 1.00 96.44 302 ALA A C 1
ATOM 2238 O O . ALA A 1 302 ? -4.729 -13.688 -8.109 1.00 96.44 302 ALA A O 1
ATOM 2239 N N . GLY A 1 303 ? -2.892 -12.720 -7.266 1.00 92.38 303 GLY A N 1
ATOM 2240 C CA . GLY A 1 303 ? -1.946 -13.255 -8.246 1.00 92.38 303 GLY A CA 1
ATOM 2241 C C . GLY A 1 303 ? -2.075 -12.680 -9.661 1.00 92.38 303 GLY A C 1
ATOM 2242 O O . GLY A 1 303 ? -1.437 -13.201 -10.572 1.00 92.38 303 GLY A O 1
ATOM 2243 N N . THR A 1 304 ? -2.877 -11.628 -9.876 1.00 93.75 304 THR A N 1
ATOM 2244 C CA . THR A 1 304 ? -3.034 -11.004 -11.204 1.00 93.75 304 THR A CA 1
ATOM 2245 C C . THR A 1 304 ? -1.697 -10.398 -11.669 1.00 93.75 304 THR A C 1
ATOM 2247 O O . THR A 1 304 ? -1.209 -9.478 -11.009 1.00 93.75 304 THR A O 1
ATOM 2250 N N . PRO A 1 305 ? -1.108 -10.821 -12.807 1.00 92.19 305 PRO A N 1
ATOM 2251 C CA . PRO A 1 305 ? 0.122 -10.215 -13.322 1.00 92.19 305 PRO A CA 1
ATOM 2252 C C . PRO A 1 305 ? -0.069 -8.728 -13.641 1.00 92.19 305 PRO A C 1
ATOM 2254 O O . PRO A 1 305 ? -1.111 -8.334 -14.159 1.00 92.19 305 PRO A O 1
ATOM 2257 N N . TYR A 1 306 ? 0.944 -7.892 -13.397 1.00 93.06 306 TYR A N 1
ATOM 2258 C CA . TYR A 1 306 ? 0.860 -6.431 -13.579 1.00 93.06 306 TYR A CA 1
ATOM 2259 C C . TYR A 1 306 ? 0.481 -5.994 -15.012 1.00 93.06 306 TYR A C 1
ATOM 2261 O O . TYR A 1 306 ? -0.248 -5.016 -15.206 1.00 93.06 306 TYR A O 1
ATOM 2269 N N . SER A 1 307 ? 0.917 -6.737 -16.033 1.00 89.12 307 SER A N 1
ATOM 2270 C CA . SER A 1 307 ? 0.500 -6.531 -17.430 1.00 89.12 307 SER A CA 1
ATOM 2271 C C . SER A 1 307 ? -1.009 -6.731 -17.632 1.00 89.12 307 SER A C 1
ATOM 2273 O O . SER A 1 307 ? -1.618 -6.030 -18.434 1.00 89.12 307 SER A O 1
ATOM 2275 N N . SER A 1 308 ? -1.616 -7.630 -16.852 1.00 91.81 308 SER A N 1
ATOM 2276 C CA . SER A 1 308 ? -3.035 -8.012 -16.890 1.00 91.81 308 SER A CA 1
ATOM 2277 C C . SER A 1 308 ? -3.901 -7.322 -15.824 1.00 91.81 308 SER A C 1
ATOM 2279 O O . SER A 1 308 ? -5.111 -7.540 -15.797 1.00 91.81 308 SER A O 1
ATOM 2281 N N . MET A 1 309 ? -3.324 -6.506 -14.932 1.00 94.19 309 MET A N 1
ATOM 2282 C CA . MET A 1 309 ? -4.099 -5.766 -13.930 1.00 94.19 309 MET A CA 1
ATOM 2283 C C . MET A 1 309 ? -4.986 -4.708 -14.613 1.00 94.19 309 MET A C 1
ATOM 2285 O O . MET A 1 309 ? -4.449 -3.846 -15.315 1.00 94.19 309 MET A O 1
ATOM 2289 N N . PRO A 1 310 ? -6.319 -4.739 -14.408 1.00 95.00 310 PRO A N 1
ATOM 2290 C CA . PRO A 1 310 ? -7.256 -3.943 -15.203 1.00 95.00 310 PRO A CA 1
ATOM 2291 C C . PRO A 1 310 ? -7.328 -2.464 -14.801 1.00 95.00 310 PRO A C 1
ATOM 2293 O O . PRO A 1 310 ? -7.793 -1.653 -15.597 1.00 95.00 310 PRO A O 1
ATOM 2296 N N . ASN A 1 311 ? -6.882 -2.100 -13.593 1.00 96.69 311 ASN A N 1
ATOM 2297 C CA . ASN A 1 311 ? -6.989 -0.737 -13.074 1.00 96.69 311 ASN A CA 1
ATOM 2298 C C . ASN A 1 311 ? -5.610 -0.158 -12.721 1.00 96.69 311 ASN A C 1
ATOM 2300 O O . ASN A 1 311 ? -4.833 -0.794 -12.009 1.00 96.69 311 ASN A O 1
ATOM 2304 N N . THR A 1 312 ? -5.340 1.078 -13.138 1.00 96.50 312 THR A N 1
ATOM 2305 C CA . THR A 1 312 ? -4.174 1.873 -12.703 1.00 96.50 312 THR A CA 1
ATOM 2306 C C . THR A 1 312 ? -4.583 2.814 -11.565 1.00 96.50 312 THR A C 1
ATOM 2308 O O . THR A 1 312 ? -5.740 3.233 -11.502 1.00 96.50 312 THR A O 1
ATOM 2311 N N . LEU A 1 313 ? -3.669 3.149 -10.648 1.00 96.06 313 LEU A N 1
ATOM 2312 C CA . LEU A 1 313 ? -3.938 4.161 -9.620 1.00 96.06 313 LEU A CA 1
ATOM 2313 C C . LEU A 1 313 ? -3.960 5.573 -10.240 1.00 96.06 313 LEU A C 1
ATOM 2315 O O . LEU A 1 313 ? -3.149 5.893 -11.105 1.00 96.06 313 LEU A O 1
ATOM 2319 N N . SER A 1 314 ? -4.903 6.411 -9.796 1.00 92.50 314 SER A N 1
ATOM 2320 C CA . SER A 1 314 ? -5.191 7.734 -10.379 1.00 92.50 314 SER A CA 1
ATOM 2321 C C . SER A 1 314 ? -4.066 8.753 -10.167 1.00 92.50 314 SER A C 1
ATOM 2323 O O . SER A 1 314 ? -3.764 9.537 -11.063 1.00 92.50 314 SER A O 1
ATOM 2325 N N . ALA A 1 315 ? -3.442 8.739 -8.988 1.00 91.00 315 ALA A N 1
ATOM 2326 C CA . ALA A 1 315 ? -2.148 9.360 -8.741 1.00 91.00 315 ALA A CA 1
ATOM 2327 C C . ALA A 1 315 ? -1.089 8.254 -8.758 1.00 91.00 315 ALA A C 1
ATOM 2329 O O . ALA A 1 315 ? -1.210 7.271 -8.023 1.00 91.00 315 ALA A O 1
ATOM 2330 N N . THR A 1 316 ? -0.086 8.386 -9.626 1.00 91.38 316 THR A N 1
ATOM 2331 C CA . THR A 1 316 ? 1.016 7.429 -9.789 1.00 91.38 316 THR A CA 1
ATOM 2332 C C . THR A 1 316 ? 2.140 8.064 -10.629 1.00 91.38 316 THR A C 1
ATOM 2334 O O . THR A 1 316 ? 1.953 9.167 -11.144 1.00 91.38 316 THR A O 1
ATOM 2337 N N . GLY A 1 317 ? 3.304 7.418 -10.746 1.00 84.38 317 GLY A N 1
ATOM 2338 C CA . GLY A 1 317 ? 4.492 7.952 -11.439 1.00 84.38 317 GLY A CA 1
ATOM 2339 C C . GLY A 1 317 ? 5.445 8.760 -10.545 1.00 84.38 317 GLY A C 1
ATOM 2340 O O . GLY A 1 317 ? 6.461 9.257 -11.015 1.00 84.38 317 GLY A O 1
ATOM 2341 N N . GLY A 1 318 ? 5.131 8.881 -9.253 1.00 89.06 318 GLY A N 1
ATOM 2342 C CA . GLY A 1 318 ? 6.039 9.356 -8.204 1.00 89.06 318 GLY A CA 1
ATOM 2343 C C . GLY A 1 318 ? 6.194 8.299 -7.107 1.00 89.06 318 GLY A C 1
ATOM 2344 O O . GLY A 1 318 ? 5.842 7.146 -7.330 1.00 89.06 318 GLY A O 1
ATOM 2345 N N . VAL A 1 319 ? 6.644 8.704 -5.917 1.00 93.81 319 VAL A N 1
ATOM 2346 C CA . VAL A 1 319 ? 6.766 7.849 -4.706 1.00 93.81 319 VAL A CA 1
ATOM 2347 C C . VAL A 1 319 ? 5.463 7.676 -3.901 1.00 93.81 319 VAL A C 1
ATOM 2349 O O . VAL A 1 319 ? 5.435 7.010 -2.867 1.00 93.81 319 VAL A O 1
ATOM 2352 N N . SER A 1 320 ? 4.377 8.325 -4.329 1.00 94.75 320 SER A N 1
ATOM 2353 C CA . SER A 1 320 ? 3.085 8.342 -3.632 1.00 94.75 320 SER A CA 1
ATOM 2354 C C . SER A 1 320 ? 1.967 8.049 -4.618 1.00 94.75 320 SER A C 1
ATOM 2356 O O . SER A 1 320 ? 1.832 8.750 -5.625 1.00 94.75 320 SER A O 1
ATOM 2358 N N . HIS A 1 321 ? 1.130 7.059 -4.310 1.00 97.25 321 HIS A N 1
ATOM 2359 C CA . HIS A 1 321 ? 0.096 6.580 -5.224 1.00 97.25 321 HIS A CA 1
ATOM 2360 C C . HIS A 1 321 ? -1.250 6.525 -4.519 1.00 97.25 321 HIS A C 1
ATOM 2362 O O . HIS A 1 321 ? -1.340 6.104 -3.363 1.00 97.25 321 HIS A O 1
ATOM 2368 N N . SER A 1 322 ? -2.314 6.918 -5.216 1.00 97.31 322 SER A N 1
ATOM 2369 C CA . SER A 1 322 ? -3.668 6.819 -4.677 1.00 97.31 322 SER A CA 1
ATOM 2370 C C . SER A 1 322 ? -4.744 6.721 -5.751 1.00 97.31 322 SER A C 1
ATOM 2372 O O . SER A 1 322 ? -4.549 7.101 -6.906 1.00 97.31 322 SER A O 1
ATOM 2374 N N . THR A 1 323 ? -5.904 6.186 -5.379 1.00 98.00 323 THR A N 1
ATOM 2375 C CA . THR A 1 323 ? -7.105 6.203 -6.216 1.00 98.00 323 THR A CA 1
ATOM 2376 C C . THR A 1 323 ? -8.361 6.071 -5.367 1.00 98.00 323 THR A C 1
ATOM 2378 O O . THR A 1 323 ? -8.372 5.337 -4.382 1.00 98.00 323 THR A O 1
ATOM 2381 N N . THR A 1 324 ? -9.441 6.742 -5.758 1.00 97.19 324 THR A N 1
ATOM 2382 C CA . THR A 1 324 ? -10.746 6.559 -5.114 1.00 97.19 324 THR A CA 1
ATOM 2383 C C . THR A 1 324 ? -11.437 5.334 -5.703 1.00 97.19 324 THR A C 1
ATOM 2385 O O . THR A 1 324 ? -11.680 5.289 -6.908 1.00 97.19 324 THR A O 1
ATOM 2388 N N . VAL A 1 325 ? -11.775 4.358 -4.862 1.00 95.94 325 VAL A N 1
ATOM 2389 C CA . VAL A 1 325 ? -12.722 3.283 -5.190 1.00 95.94 325 VAL A CA 1
ATOM 2390 C C . VAL A 1 325 ? -14.122 3.675 -4.720 1.00 95.94 325 VAL A C 1
ATOM 2392 O O . VAL A 1 325 ? -14.280 4.363 -3.711 1.00 95.94 325 VAL A O 1
ATOM 2395 N N . THR A 1 326 ? -15.140 3.269 -5.474 1.00 96.06 326 THR A N 1
ATOM 2396 C CA . THR A 1 326 ? -16.549 3.641 -5.274 1.00 96.06 326 THR A CA 1
ATOM 2397 C C . THR A 1 326 ? -17.447 2.407 -5.387 1.00 96.06 326 THR A C 1
ATOM 2399 O O . THR A 1 326 ? -16.990 1.338 -5.791 1.00 96.06 326 THR A O 1
ATOM 2402 N N . GLY A 1 327 ? -18.724 2.542 -5.018 1.00 92.50 327 GLY A N 1
ATOM 2403 C CA . GLY A 1 327 ? -19.652 1.406 -4.975 1.00 92.50 327 GLY A CA 1
ATOM 2404 C C . GLY A 1 327 ? -19.437 0.512 -3.753 1.00 92.50 327 GLY A C 1
ATOM 2405 O O . GLY A 1 327 ? -19.830 -0.650 -3.770 1.00 92.50 327 GLY A O 1
ATOM 2406 N N . LEU A 1 328 ? -18.805 1.058 -2.711 1.00 92.75 328 LEU A N 1
ATOM 2407 C CA . LEU A 1 328 ? -18.673 0.400 -1.419 1.00 92.75 328 LEU A CA 1
ATOM 2408 C C . LEU A 1 328 ? -20.034 0.393 -0.709 1.00 92.75 328 LEU A C 1
ATOM 2410 O O . LEU A 1 328 ? -20.842 1.312 -0.865 1.00 92.75 328 LEU A O 1
ATOM 2414 N N . THR A 1 329 ? -20.283 -0.659 0.059 1.00 90.31 329 THR A N 1
ATOM 2415 C CA . THR A 1 329 ? -21.549 -0.905 0.755 1.00 90.31 329 THR A CA 1
ATOM 2416 C C . THR A 1 329 ? -21.312 -1.522 2.126 1.00 90.31 329 THR A C 1
ATOM 2418 O O . THR A 1 329 ? -20.439 -2.375 2.303 1.00 90.31 329 THR A O 1
ATOM 2421 N N . ASP A 1 330 ? -22.125 -1.092 3.085 1.00 80.62 330 ASP A N 1
ATOM 2422 C CA . ASP A 1 330 ? -22.121 -1.522 4.480 1.00 80.62 330 ASP A CA 1
ATOM 2423 C C . ASP A 1 330 ? -22.167 -3.051 4.643 1.00 80.62 330 ASP A C 1
ATOM 2425 O O . ASP A 1 330 ? -22.783 -3.766 3.847 1.00 80.62 330 ASP A O 1
ATOM 2429 N N . GLY A 1 331 ? -21.492 -3.559 5.676 1.00 76.94 331 GLY A N 1
ATOM 2430 C CA . GLY A 1 331 ? -21.415 -4.986 6.009 1.00 76.94 331 GLY A CA 1
ATOM 2431 C C . GLY A 1 331 ? -20.529 -5.832 5.084 1.00 76.94 331 GLY A C 1
ATOM 2432 O O . GLY A 1 331 ? -20.460 -7.046 5.263 1.00 76.94 331 GLY A O 1
ATOM 2433 N N . ASN A 1 332 ? -19.854 -5.227 4.098 1.00 83.62 332 ASN A N 1
ATOM 2434 C CA . ASN A 1 332 ? -19.008 -5.936 3.132 1.00 83.62 332 ASN A CA 1
ATOM 2435 C C . ASN A 1 332 ? -17.510 -5.669 3.357 1.00 83.62 332 ASN A C 1
ATOM 2437 O O . ASN A 1 332 ? -17.099 -4.582 3.774 1.00 83.62 332 ASN A O 1
ATOM 2441 N N . THR A 1 333 ? -16.691 -6.668 3.017 1.00 88.31 333 THR A N 1
ATOM 2442 C CA . THR A 1 333 ? -15.221 -6.622 3.076 1.00 88.31 333 THR A CA 1
ATOM 2443 C C . THR A 1 333 ? -14.634 -6.505 1.673 1.00 88.31 333 THR A C 1
ATOM 2445 O O . THR A 1 333 ? -15.056 -7.204 0.754 1.00 88.31 333 THR A O 1
ATOM 2448 N N . TYR A 1 334 ? -13.632 -5.642 1.526 1.00 92.69 334 TYR A N 1
ATOM 2449 C CA . TYR A 1 334 ? -12.983 -5.292 0.270 1.00 92.69 334 TYR A CA 1
ATOM 2450 C C . TYR A 1 334 ? -11.480 -5.553 0.374 1.00 92.69 334 TYR A C 1
ATOM 2452 O O . TYR A 1 334 ? -10.827 -5.105 1.317 1.00 92.69 334 TYR A O 1
ATOM 2460 N N . THR A 1 335 ? -10.933 -6.251 -0.620 1.00 95.75 335 THR A N 1
ATOM 2461 C CA . THR A 1 335 ? -9.506 -6.585 -0.707 1.00 95.75 335 THR A CA 1
ATOM 2462 C C . THR A 1 335 ? -8.988 -6.228 -2.092 1.00 95.75 335 THR A C 1
ATOM 2464 O O . THR A 1 335 ? -9.557 -6.642 -3.104 1.00 95.75 335 THR A O 1
ATOM 2467 N N . TYR A 1 336 ? -7.893 -5.475 -2.131 1.00 97.38 336 TYR A N 1
ATOM 2468 C CA . TYR A 1 336 ? -7.236 -5.029 -3.352 1.00 97.38 336 TYR A CA 1
ATOM 2469 C C . TYR A 1 336 ? -5.774 -5.474 -3.354 1.00 97.38 336 TYR A C 1
ATOM 2471 O O . TYR A 1 336 ? -5.039 -5.263 -2.389 1.00 97.38 336 TYR A O 1
ATOM 2479 N N . TYR A 1 337 ? -5.367 -6.081 -4.465 1.00 98.00 337 TYR A N 1
ATOM 2480 C CA . TYR A 1 337 ? -4.035 -6.619 -4.706 1.00 98.00 337 TYR A CA 1
ATOM 2481 C C . TYR A 1 337 ? -3.286 -5.648 -5.615 1.00 98.00 337 TYR A C 1
ATOM 2483 O O . TYR A 1 337 ? -3.708 -5.422 -6.751 1.00 98.00 337 TYR A O 1
ATOM 2491 N N . ILE A 1 338 ? -2.215 -5.040 -5.103 1.00 98.06 338 ILE A N 1
ATOM 2492 C CA . ILE A 1 338 ? -1.501 -3.930 -5.742 1.00 98.06 338 ILE A CA 1
ATOM 2493 C C . ILE A 1 338 ? -0.092 -4.358 -6.149 1.00 98.06 338 ILE A C 1
ATOM 2495 O O . ILE A 1 338 ? 0.678 -4.894 -5.346 1.00 98.06 338 ILE A O 1
ATOM 2499 N N . ARG A 1 339 ? 0.270 -4.062 -7.397 1.00 97.75 339 ARG A N 1
ATOM 2500 C CA . ARG A 1 339 ? 1.629 -4.212 -7.930 1.00 97.75 339 ARG A CA 1
ATOM 2501 C C . ARG A 1 339 ? 2.073 -2.907 -8.554 1.00 97.75 339 ARG A C 1
ATOM 2503 O O . ARG A 1 339 ? 1.276 -2.219 -9.191 1.00 97.75 339 ARG A O 1
ATOM 2510 N N . CYS A 1 340 ? 3.346 -2.603 -8.396 1.00 96.81 340 CYS A N 1
ATOM 2511 C CA . CYS A 1 340 ? 3.989 -1.458 -8.998 1.00 96.81 340 CYS A CA 1
ATOM 2512 C C . CYS A 1 340 ? 5.076 -1.920 -9.973 1.00 96.81 340 CYS A C 1
ATOM 2514 O O . CYS A 1 340 ? 5.615 -3.026 -9.862 1.00 96.81 340 CYS A O 1
ATOM 2516 N N . GLN A 1 341 ? 5.344 -1.060 -10.944 1.00 93.31 341 GLN A N 1
ATOM 2517 C CA . GLN A 1 341 ? 6.486 -1.110 -11.841 1.00 93.31 341 GLN A CA 1
ATOM 2518 C C . GLN A 1 341 ? 7.227 0.217 -11.677 1.00 93.31 341 GLN A C 1
ATOM 2520 O O . GLN A 1 341 ? 6.569 1.260 -11.640 1.00 93.31 341 GLN A O 1
ATOM 2525 N N . ASP A 1 342 ? 8.550 0.198 -11.551 1.00 89.94 342 ASP A N 1
ATOM 2526 C CA . ASP A 1 342 ? 9.360 1.421 -11.635 1.00 89.94 342 ASP A CA 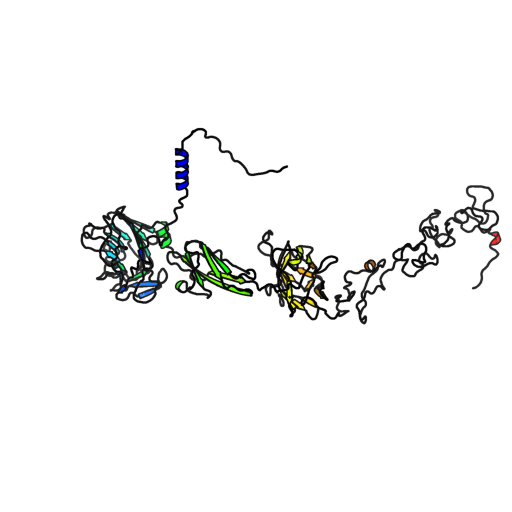1
ATOM 2527 C C . ASP A 1 342 ? 9.277 2.039 -13.056 1.00 89.94 342 ASP A C 1
ATOM 2529 O O . ASP A 1 342 ? 8.514 1.595 -13.925 1.00 89.94 342 ASP A O 1
ATOM 2533 N N . ALA A 1 343 ? 10.062 3.080 -13.324 1.00 82.31 343 ALA A N 1
ATOM 2534 C CA . ALA A 1 343 ? 10.146 3.666 -14.664 1.00 82.31 343 ALA A CA 1
ATOM 2535 C C . ALA A 1 343 ? 11.110 2.913 -15.623 1.00 82.31 343 ALA A C 1
ATOM 2537 O O . ALA A 1 343 ? 11.193 3.252 -16.807 1.00 82.31 343 ALA A O 1
ATOM 2538 N N . VAL A 1 344 ? 11.806 1.875 -15.143 1.00 83.00 344 VAL A N 1
ATOM 2539 C CA . VAL A 1 344 ? 12.795 1.064 -15.886 1.00 83.00 344 VAL A CA 1
ATOM 2540 C C . VAL A 1 344 ? 12.184 -0.251 -16.396 1.00 83.00 344 VAL A C 1
ATOM 2542 O O . VAL A 1 344 ? 12.595 -0.776 -17.424 1.00 83.00 344 VAL A O 1
ATOM 2545 N N . GLY A 1 345 ? 11.123 -0.740 -15.764 1.00 82.75 345 GLY A N 1
ATOM 2546 C CA . GLY A 1 345 ? 10.406 -1.960 -16.112 1.00 82.75 345 GLY A CA 1
ATOM 2547 C C . GLY A 1 345 ? 10.329 -3.005 -14.994 1.00 82.75 345 GLY A C 1
ATOM 2548 O O . GLY A 1 345 ? 9.600 -3.983 -15.168 1.00 82.75 345 GLY A O 1
ATOM 2549 N N . ASN A 1 346 ? 10.987 -2.822 -13.847 1.00 85.31 346 ASN A N 1
ATOM 2550 C CA . ASN A 1 346 ? 11.015 -3.806 -12.766 1.00 85.31 346 ASN A CA 1
ATOM 2551 C C . ASN A 1 346 ? 9.656 -3.897 -12.046 1.00 85.31 346 ASN A C 1
ATOM 2553 O O . ASN A 1 346 ? 9.212 -2.971 -11.367 1.00 85.31 346 ASN A O 1
ATOM 2557 N N . VAL A 1 347 ? 8.979 -5.040 -12.193 1.00 91.62 347 VAL A N 1
ATOM 2558 C CA . VAL A 1 347 ? 7.627 -5.310 -11.665 1.00 91.62 347 VAL A CA 1
ATOM 2559 C C . VAL A 1 347 ? 7.687 -6.092 -10.354 1.00 91.62 347 VAL A C 1
ATOM 2561 O O . VAL A 1 347 ? 8.411 -7.080 -10.250 1.00 91.62 347 VAL A O 1
ATOM 2564 N N . ASN A 1 348 ? 6.836 -5.750 -9.381 1.00 93.44 348 ASN A N 1
ATOM 2565 C CA . ASN A 1 348 ? 6.667 -6.589 -8.190 1.00 93.44 348 ASN A CA 1
ATOM 2566 C C . ASN A 1 348 ? 6.078 -7.982 -8.522 1.00 93.44 348 ASN A C 1
ATOM 2568 O O . ASN A 1 348 ? 4.976 -8.108 -9.077 1.00 93.44 348 ASN A O 1
ATOM 2572 N N . ALA A 1 349 ? 6.783 -9.043 -8.119 1.00 88.62 349 ALA A N 1
ATOM 2573 C CA . ALA A 1 349 ? 6.370 -10.436 -8.322 1.00 88.62 349 ALA A CA 1
ATOM 2574 C C . ALA A 1 349 ? 5.221 -10.890 -7.391 1.00 88.62 349 ALA A C 1
ATOM 2576 O O . ALA A 1 349 ? 4.470 -11.810 -7.731 1.00 88.62 349 ALA A O 1
ATOM 2577 N N . ASP A 1 350 ? 5.045 -10.215 -6.260 1.00 93.50 350 ASP A N 1
ATOM 2578 C CA . ASP A 1 350 ? 4.076 -10.462 -5.190 1.00 93.50 350 ASP A CA 1
ATOM 2579 C C . ASP A 1 350 ? 2.997 -9.361 -5.111 1.00 93.50 350 ASP A C 1
ATOM 2581 O O . ASP A 1 350 ? 3.160 -8.263 -5.647 1.00 93.50 350 ASP A O 1
ATOM 2585 N N . ASP A 1 351 ? 1.889 -9.632 -4.417 1.00 96.56 351 ASP A N 1
ATOM 2586 C CA . ASP A 1 351 ? 0.801 -8.664 -4.231 1.00 96.56 351 ASP A CA 1
ATOM 2587 C C . ASP A 1 351 ? 0.947 -7.896 -2.909 1.00 96.56 351 ASP A C 1
ATOM 2589 O O . ASP A 1 351 ? 0.981 -8.495 -1.835 1.00 96.56 351 ASP A O 1
ATOM 2593 N N . PHE A 1 352 ? 0.915 -6.564 -2.969 1.00 97.44 352 PHE A N 1
ATOM 2594 C CA . PHE A 1 352 ? 0.738 -5.727 -1.784 1.00 97.44 352 PHE A CA 1
ATOM 2595 C C . PHE A 1 352 ? -0.759 -5.597 -1.499 1.00 97.44 352 PHE A C 1
ATOM 2597 O O . PHE A 1 352 ? -1.521 -5.168 -2.367 1.00 97.44 352 PHE A O 1
ATOM 2604 N N . ILE A 1 353 ? -1.188 -5.997 -0.305 1.00 97.06 353 ILE A N 1
ATOM 2605 C CA . ILE A 1 353 ? -2.608 -6.140 0.027 1.00 97.06 353 ILE A CA 1
ATOM 2606 C C . ILE A 1 353 ? -3.101 -4.903 0.779 1.00 97.06 353 ILE A C 1
ATOM 2608 O O . ILE A 1 353 ? -2.585 -4.572 1.845 1.00 97.06 353 ILE A O 1
ATOM 2612 N N . ILE A 1 354 ? -4.152 -4.265 0.259 1.00 95.62 354 ILE A N 1
ATOM 2613 C CA . ILE A 1 354 ? -4.955 -3.281 0.994 1.00 95.62 354 ILE A CA 1
ATOM 2614 C C . ILE A 1 354 ? -6.330 -3.904 1.242 1.00 95.62 354 ILE A C 1
ATOM 2616 O O . ILE A 1 354 ? -7.045 -4.225 0.292 1.00 95.62 354 ILE A O 1
ATOM 2620 N N . ALA A 1 355 ? -6.679 -4.106 2.513 1.00 91.94 355 ALA A N 1
ATOM 2621 C CA . ALA A 1 355 ? -7.902 -4.789 2.927 1.00 91.94 355 ALA A CA 1
ATOM 2622 C C . ALA A 1 355 ? -8.605 -4.039 4.064 1.00 91.94 355 ALA A C 1
ATOM 2624 O O . ALA A 1 355 ? -7.994 -3.700 5.081 1.00 91.94 355 ALA A O 1
ATOM 2625 N N . PHE A 1 356 ? -9.903 -3.804 3.892 1.00 87.88 356 PHE A N 1
ATOM 2626 C CA . PHE A 1 356 ? -10.767 -3.129 4.858 1.00 87.88 356 PHE A CA 1
ATOM 2627 C C . PHE A 1 356 ? -12.217 -3.602 4.695 1.00 87.88 356 PHE A C 1
ATOM 2629 O O . PHE A 1 356 ? -12.574 -4.231 3.702 1.00 87.88 356 PHE A O 1
ATOM 2636 N N . SER A 1 357 ? -13.077 -3.285 5.655 1.00 84.69 357 SER A N 1
ATOM 2637 C CA . SER A 1 357 ? -14.527 -3.500 5.554 1.00 84.69 357 SER A CA 1
ATOM 2638 C C . SER A 1 357 ? -15.287 -2.206 5.806 1.00 84.69 357 SER A C 1
ATOM 2640 O O . SER A 1 357 ? -14.744 -1.272 6.396 1.00 84.69 357 SER A O 1
ATOM 2642 N N . ILE A 1 358 ? -16.536 -2.141 5.353 1.00 82.44 358 ILE A N 1
ATOM 2643 C CA . ILE A 1 358 ? -17.476 -1.098 5.768 1.00 82.44 358 ILE A CA 1
ATOM 2644 C C . ILE A 1 358 ? -18.338 -1.682 6.885 1.00 82.44 358 ILE A C 1
ATOM 2646 O O . ILE A 1 358 ? -18.885 -2.775 6.726 1.00 82.44 358 ILE A O 1
ATOM 2650 N N . ALA A 1 359 ? -18.467 -0.976 8.008 1.00 72.75 359 ALA A N 1
ATOM 2651 C CA . ALA A 1 359 ? -19.351 -1.391 9.091 1.00 72.75 359 ALA A CA 1
ATOM 2652 C C . ALA A 1 359 ? -20.785 -1.592 8.575 1.00 72.75 359 ALA A C 1
ATOM 2654 O O . ALA A 1 359 ? -21.246 -0.855 7.701 1.00 72.75 359 ALA A O 1
ATOM 2655 N N . SER A 1 360 ? -21.491 -2.587 9.114 1.00 75.06 360 SER A N 1
ATOM 2656 C CA . SER A 1 360 ? -22.932 -2.748 8.892 1.00 75.06 360 SER A CA 1
ATOM 2657 C C . SER A 1 360 ? -23.692 -1.485 9.321 1.00 75.06 360 SER A C 1
ATOM 2659 O O . SER A 1 360 ? -23.204 -0.766 10.201 1.00 75.06 360 SER A O 1
ATOM 2661 N N . PRO A 1 361 ? -24.889 -1.217 8.765 1.00 56.62 361 PRO A N 1
ATOM 2662 C CA . PRO A 1 361 ? -25.675 -0.067 9.180 1.00 56.62 361 PRO A CA 1
ATOM 2663 C C . PRO A 1 361 ? -25.995 -0.138 10.670 1.00 56.62 361 PRO A C 1
ATOM 2665 O O . PRO A 1 361 ? -26.247 -1.221 11.206 1.00 56.62 361 PRO A O 1
ATOM 2668 N N . ALA A 1 362 ? -26.044 1.023 11.319 1.00 52.12 362 ALA A N 1
ATOM 2669 C CA . ALA A 1 362 ? -26.676 1.140 12.624 1.00 52.12 362 ALA A CA 1
ATOM 2670 C C . ALA A 1 362 ? -28.101 0.545 12.550 1.00 52.12 362 ALA A C 1
ATOM 2672 O O . ALA A 1 362 ? -28.862 0.941 11.658 1.00 52.12 362 ALA A O 1
ATOM 2673 N N . PRO A 1 363 ? -28.491 -0.397 13.432 1.00 51.53 363 PRO A N 1
ATOM 2674 C CA . PRO A 1 363 ? -29.882 -0.827 13.501 1.00 51.53 363 PRO A CA 1
ATOM 2675 C C . PRO A 1 363 ? -30.746 0.400 13.806 1.00 51.53 363 PRO A C 1
ATOM 2677 O O . PRO A 1 363 ? -30.412 1.192 14.683 1.00 51.53 363 PRO A O 1
ATOM 2680 N N . SER A 1 364 ? -31.858 0.571 13.083 1.00 48.50 364 SER A N 1
ATOM 2681 C CA . SER A 1 364 ? -32.646 1.821 13.044 1.00 48.50 364 SER A CA 1
ATOM 2682 C C . SER A 1 364 ? -33.364 2.201 14.352 1.00 48.50 364 SER A C 1
ATOM 2684 O O . SER A 1 364 ? -34.195 3.107 14.369 1.00 48.50 364 SER A O 1
ATOM 2686 N N . SER A 1 365 ? -33.058 1.495 15.433 1.00 57.34 365 SER A N 1
ATOM 2687 C CA . SER A 1 365 ? -33.368 1.827 16.815 1.00 57.34 365 SER A CA 1
ATOM 2688 C C . SER A 1 365 ? -32.320 1.149 17.700 1.00 57.34 365 SER A C 1
ATOM 2690 O O . SER A 1 365 ? -32.436 -0.047 17.966 1.00 57.34 365 SER A O 1
ATOM 2692 N N . TYR A 1 366 ? -31.306 1.885 18.161 1.00 73.75 366 TYR A N 1
ATOM 2693 C CA . TYR A 1 366 ? -30.493 1.426 19.290 1.00 73.75 366 TYR A CA 1
ATOM 2694 C C . TYR A 1 366 ? -31.410 1.282 20.496 1.00 73.75 366 TYR A C 1
ATOM 2696 O O . TYR A 1 366 ? -31.996 2.266 20.949 1.00 73.75 366 TYR A O 1
ATOM 2704 N N . ASN A 1 367 ? -31.599 0.048 20.949 1.00 83.75 367 ASN A N 1
ATOM 2705 C CA . ASN A 1 367 ? -32.647 -0.265 21.905 1.00 83.75 367 ASN A CA 1
ATOM 2706 C C . ASN A 1 367 ? -32.141 -0.407 23.349 1.00 83.75 367 ASN A C 1
ATOM 2708 O O . ASN A 1 367 ? -32.974 -0.521 24.245 1.00 83.75 367 ASN A O 1
ATOM 2712 N N . LEU A 1 368 ? -30.827 -0.303 23.587 1.00 90.50 368 LEU A N 1
ATOM 2713 C CA . LEU A 1 368 ? -30.257 0.005 24.900 1.00 90.50 368 LEU A CA 1
ATOM 2714 C C . LEU A 1 368 ? -29.988 1.516 25.034 1.00 90.50 368 LEU A C 1
ATOM 2716 O O . LEU A 1 368 ? -29.678 2.230 24.075 1.00 90.50 368 LEU A O 1
ATOM 2720 N N . SER A 1 369 ? -30.099 2.004 26.263 1.00 90.06 369 SER A N 1
ATOM 2721 C CA . SER A 1 369 ? -29.936 3.405 26.650 1.00 90.06 369 SER A CA 1
ATOM 2722 C C . SER A 1 369 ? -29.390 3.511 28.077 1.00 90.06 369 SER A C 1
ATOM 2724 O O . SER A 1 369 ? -29.095 2.497 28.707 1.00 90.06 369 SER A O 1
ATOM 2726 N N . GLY A 1 370 ? -29.222 4.732 28.591 1.00 90.00 370 GLY A N 1
ATOM 2727 C CA . GLY A 1 370 ? -28.627 4.953 29.908 1.00 90.00 370 GLY A CA 1
ATOM 2728 C C . GLY A 1 370 ? -27.118 4.668 29.986 1.00 90.00 370 GLY A C 1
ATOM 2729 O O . GLY A 1 370 ? -26.387 4.815 28.998 1.00 90.00 370 GLY A O 1
ATOM 2730 N N . TRP A 1 371 ? -26.655 4.326 31.190 1.00 91.94 371 TRP A N 1
ATOM 2731 C CA . TRP A 1 371 ? -25.239 4.315 31.567 1.00 91.94 371 TRP A CA 1
ATOM 2732 C C . TRP A 1 371 ? -24.881 3.171 32.524 1.00 91.94 371 TRP A C 1
ATOM 2734 O O . TRP A 1 371 ? -25.600 2.937 33.494 1.00 91.94 371 TRP A O 1
ATOM 2744 N N . ALA A 1 372 ? -23.715 2.557 32.313 1.00 93.81 372 ALA A N 1
ATOM 2745 C CA . ALA A 1 372 ? -23.046 1.690 33.288 1.00 93.81 372 ALA A CA 1
ATOM 2746 C C . ALA A 1 372 ? -21.844 2.409 33.934 1.00 93.81 372 ALA A C 1
ATOM 2748 O O . ALA A 1 372 ? -21.351 3.415 33.405 1.00 93.81 372 ALA A O 1
ATOM 2749 N N . TRP A 1 373 ? -21.370 1.891 35.070 1.00 93.50 373 TRP A N 1
ATOM 2750 C CA . TRP A 1 373 ? -20.252 2.450 35.836 1.00 93.50 373 TRP A CA 1
ATOM 2751 C C . TRP A 1 373 ? -19.174 1.406 36.143 1.00 93.50 373 TRP A C 1
ATOM 2753 O O . TRP A 1 373 ? -19.478 0.316 36.619 1.00 93.50 373 TRP A O 1
ATOM 2763 N N . SER A 1 374 ? -17.904 1.780 35.990 1.00 91.06 374 SER A N 1
ATOM 2764 C CA . SER A 1 374 ? -16.752 1.067 36.549 1.00 91.06 374 SER A CA 1
ATOM 2765 C C . SER A 1 374 ? -15.962 1.974 37.486 1.00 91.06 374 SER A C 1
ATOM 2767 O O . SER A 1 374 ? -15.659 3.123 37.165 1.00 91.06 374 SER A O 1
ATOM 2769 N N . GLY A 1 375 ? -15.537 1.422 38.626 1.00 86.00 375 GLY A N 1
ATOM 2770 C CA . GLY A 1 375 ? -14.648 2.115 39.562 1.00 86.00 375 GLY A CA 1
ATOM 2771 C C . GLY A 1 375 ? -13.244 2.400 39.010 1.00 86.00 375 GLY A C 1
ATOM 2772 O O . GLY A 1 375 ? -12.525 3.208 39.594 1.00 86.00 375 GLY A O 1
ATOM 2773 N N . THR A 1 376 ? -12.845 1.765 37.901 1.00 83.69 376 THR A N 1
ATOM 2774 C CA . THR A 1 376 ? -11.520 1.938 37.279 1.00 83.69 376 THR A CA 1
ATOM 2775 C C . THR A 1 376 ? -11.560 2.839 36.044 1.00 83.69 376 THR A C 1
ATOM 2777 O O . THR A 1 376 ? -10.616 3.594 35.819 1.00 83.69 376 THR A O 1
ATOM 2780 N N . VAL A 1 377 ? -12.645 2.800 35.258 1.00 81.00 377 VAL A N 1
ATOM 2781 C CA . VAL A 1 377 ? -12.757 3.538 33.979 1.00 81.00 377 VAL A CA 1
ATOM 2782 C C . VAL A 1 377 ? -13.967 4.478 33.877 1.00 81.00 377 VAL A C 1
ATOM 2784 O O . VAL A 1 377 ? -14.224 5.057 32.822 1.00 81.00 377 VAL A O 1
ATOM 2787 N N . GLY A 1 378 ? -14.689 4.698 34.975 1.00 87.56 378 GLY A N 1
ATOM 2788 C CA . GLY A 1 378 ? -15.754 5.694 35.068 1.00 87.56 378 GLY A CA 1
ATOM 2789 C C . GLY A 1 378 ? -17.036 5.279 34.346 1.00 87.56 378 GLY A C 1
ATOM 2790 O O . GLY A 1 378 ? -17.474 4.137 34.460 1.00 87.56 378 GLY A O 1
ATOM 2791 N N . TRP A 1 379 ? -17.650 6.207 33.610 1.00 90.88 379 TRP A N 1
ATOM 2792 C CA . TRP A 1 379 ? -18.940 6.011 32.938 1.00 90.88 379 TRP A CA 1
ATOM 2793 C C . TRP A 1 379 ? -18.824 5.349 31.556 1.00 90.88 379 TRP A C 1
ATOM 2795 O O . TRP A 1 379 ? -17.897 5.641 30.795 1.00 90.88 379 TRP A O 1
ATOM 2805 N N . GLN A 1 380 ? -19.806 4.513 31.205 1.00 90.94 380 GLN A N 1
ATOM 2806 C CA . GLN A 1 380 ? -20.027 3.959 29.862 1.00 90.94 380 GLN A CA 1
ATOM 2807 C C . GLN A 1 380 ? -21.444 4.332 29.385 1.00 90.94 380 GLN A C 1
ATOM 2809 O O . GLN A 1 380 ? -22.416 3.908 30.004 1.00 90.94 380 GLN A O 1
ATOM 2814 N N . SER A 1 381 ? -21.581 5.105 28.301 1.00 90.56 381 SER A N 1
ATOM 2815 C CA . SER A 1 381 ? -22.880 5.444 27.689 1.00 90.56 381 SER A CA 1
ATOM 2816 C C . SER A 1 381 ? -23.288 4.399 26.657 1.00 90.56 381 SER A C 1
ATOM 2818 O O . SER A 1 381 ? -22.506 4.084 25.756 1.00 90.56 381 SER A O 1
ATOM 2820 N N . PHE A 1 382 ? -24.528 3.913 26.737 1.00 90.69 382 PHE A N 1
ATOM 2821 C CA . PHE A 1 382 ? -25.048 2.881 25.832 1.00 90.69 382 PHE A CA 1
ATOM 2822 C C . PHE A 1 382 ? -25.697 3.423 24.549 1.00 90.69 382 PHE A C 1
ATOM 2824 O O . PHE A 1 382 ? -26.006 2.625 23.666 1.00 90.69 382 PHE A O 1
ATOM 2831 N N . ASN A 1 383 ? -25.859 4.749 24.404 1.00 85.25 383 ASN A N 1
ATOM 2832 C CA . ASN A 1 383 ? -26.189 5.394 23.125 1.00 85.25 383 ASN A CA 1
ATOM 2833 C C . ASN A 1 383 ? -25.761 6.879 23.035 1.00 85.25 383 ASN A C 1
ATOM 2835 O O . ASN A 1 383 ? -25.368 7.503 24.025 1.00 85.25 383 ASN A O 1
ATOM 2839 N N . SER A 1 384 ? -25.863 7.438 21.827 1.00 75.81 384 SER A N 1
ATOM 2840 C CA . SER A 1 384 ? -25.549 8.825 21.457 1.00 75.81 384 SER A CA 1
ATOM 2841 C C . SER A 1 384 ? -26.457 9.871 22.113 1.00 75.81 384 SER A C 1
ATOM 2843 O O . SER A 1 384 ? -25.998 10.958 22.488 1.00 75.81 384 SER A O 1
ATOM 2845 N N . THR A 1 385 ? -27.744 9.549 22.282 1.00 69.00 385 THR A N 1
ATOM 2846 C CA . THR A 1 385 ? -28.773 10.492 22.752 1.00 69.00 385 THR A CA 1
ATOM 2847 C C . THR A 1 385 ? -28.533 10.970 24.183 1.00 69.00 385 THR A C 1
ATOM 2849 O O . THR A 1 385 ? -28.821 12.125 24.490 1.00 69.00 385 THR A O 1
ATOM 2852 N N . ASN A 1 386 ? -27.902 10.143 25.024 1.00 60.19 386 ASN A N 1
ATOM 2853 C CA . ASN A 1 386 ? -27.574 10.483 26.413 1.00 60.19 386 ASN A CA 1
ATOM 2854 C C . ASN A 1 386 ? -26.468 11.548 26.552 1.00 60.19 386 ASN A C 1
ATOM 2856 O O . ASN A 1 386 ? -26.317 12.126 27.627 1.00 60.19 386 ASN A O 1
ATOM 2860 N N . GLN A 1 387 ? -25.674 11.789 25.500 1.00 57.44 387 GLN A N 1
ATOM 2861 C CA . GLN A 1 387 ? -24.557 12.747 25.516 1.00 57.44 387 GLN A CA 1
ATOM 2862 C C . GLN A 1 387 ? -24.756 13.960 24.591 1.00 57.44 387 GLN A C 1
ATOM 2864 O O . GLN A 1 387 ? -23.981 14.912 24.668 1.00 57.44 387 GLN A O 1
ATOM 2869 N N . GLY A 1 388 ? -25.755 13.947 23.700 1.00 50.75 388 GLY A N 1
ATOM 2870 C CA . GLY A 1 388 ? -25.922 14.998 22.684 1.00 50.75 388 GLY A CA 1
ATOM 2871 C C . GLY A 1 388 ? -24.758 15.069 21.682 1.00 50.75 388 GLY A C 1
ATOM 2872 O O . GLY A 1 388 ? -24.432 16.145 21.180 1.00 50.75 388 GLY A O 1
ATOM 2873 N N . GLY A 1 389 ? -24.091 13.935 21.438 1.00 47.34 389 GLY A N 1
ATOM 2874 C CA . GLY A 1 389 ? -22.882 13.849 20.619 1.00 47.34 389 GLY A CA 1
ATOM 2875 C C . GLY A 1 389 ? -23.122 14.050 19.118 1.00 47.34 389 GLY A C 1
ATOM 2876 O O . GLY A 1 389 ? -24.201 13.792 18.595 1.00 47.34 389 GLY A O 1
ATOM 2877 N N . SER A 1 390 ? -22.074 14.467 18.398 1.00 50.75 390 SER A N 1
ATOM 2878 C CA . SER A 1 390 ? -22.109 14.662 16.935 1.00 50.75 390 SER A CA 1
ATOM 2879 C C . SER A 1 390 ? -21.879 13.373 16.122 1.00 50.75 390 SER A C 1
ATOM 2881 O O . SER A 1 390 ? -21.733 13.440 14.900 1.00 50.75 390 SER A O 1
ATOM 2883 N N . VAL A 1 391 ? -21.799 12.219 16.783 1.00 61.12 391 VAL A N 1
ATOM 2884 C CA . VAL A 1 391 ? -21.641 10.892 16.175 1.00 61.12 391 VAL A CA 1
ATOM 2885 C C . VAL A 1 391 ? -22.763 10.024 16.718 1.00 61.12 391 VAL A C 1
ATOM 2887 O O . VAL A 1 391 ? -22.949 9.974 17.935 1.00 61.12 391 VAL A O 1
ATOM 2890 N N . ASP A 1 392 ? -23.504 9.364 15.833 1.00 70.69 392 ASP A N 1
ATOM 2891 C CA . ASP A 1 392 ? -24.548 8.437 16.253 1.00 70.69 392 ASP A CA 1
ATOM 2892 C C . ASP A 1 392 ? -23.959 7.060 16.585 1.00 70.69 392 ASP A C 1
ATOM 2894 O O . ASP A 1 392 ? -23.090 6.553 15.872 1.00 70.69 392 ASP A O 1
ATOM 2898 N N . TYR A 1 393 ? -24.394 6.496 17.708 1.00 78.75 393 TYR A N 1
ATOM 2899 C CA . TYR A 1 393 ? -23.916 5.236 18.260 1.00 78.75 393 TYR A CA 1
ATOM 2900 C C . TYR A 1 393 ? -24.916 4.676 19.269 1.00 78.75 393 TYR A C 1
ATOM 2902 O O . TYR A 1 393 ? -25.703 5.408 19.872 1.00 78.75 393 TYR A O 1
ATOM 2910 N N . GLY A 1 394 ? -24.817 3.377 19.518 1.00 85.5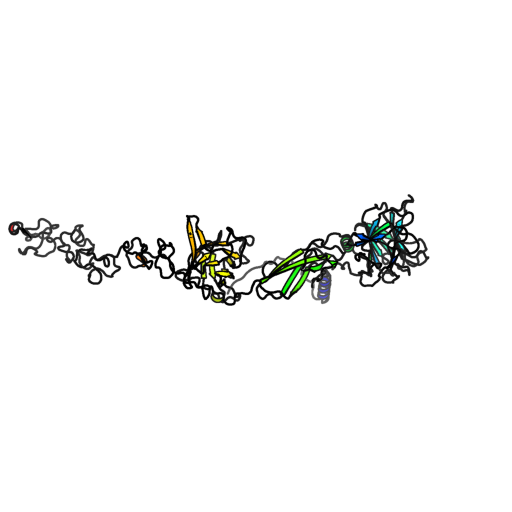0 394 GLY A N 1
ATOM 2911 C CA . GLY A 1 394 ? -25.497 2.716 20.616 1.00 85.50 394 GLY A CA 1
ATOM 2912 C C . GLY A 1 394 ? -25.422 1.202 20.513 1.00 85.50 394 GLY A C 1
ATOM 2913 O O . GLY A 1 394 ? -24.852 0.654 19.564 1.00 85.50 394 GLY A O 1
ATOM 2914 N N . VAL A 1 395 ? -26.001 0.530 21.502 1.00 90.12 395 VAL A N 1
ATOM 2915 C CA . VAL A 1 395 ? -26.069 -0.933 21.581 1.00 90.12 395 VAL A CA 1
ATOM 2916 C C . VAL A 1 395 ? -27.493 -1.403 21.271 1.00 90.12 395 VAL A C 1
ATOM 2918 O O . VAL A 1 395 ? -28.473 -0.736 21.609 1.00 90.12 395 VAL A O 1
ATOM 2921 N N . ASN A 1 396 ? -27.614 -2.546 20.596 1.00 89.25 396 ASN A N 1
ATOM 2922 C CA . ASN A 1 396 ? -28.888 -3.154 20.230 1.00 89.25 396 ASN A CA 1
ATOM 2923 C C . ASN A 1 396 ? -28.890 -4.668 20.481 1.00 89.25 396 ASN A C 1
ATOM 2925 O O . ASN A 1 396 ? -28.014 -5.359 19.960 1.00 89.25 396 ASN A O 1
ATOM 2929 N N . ALA A 1 397 ? -29.908 -5.174 21.183 1.00 90.31 397 ALA A N 1
ATOM 2930 C CA . ALA A 1 397 ? -30.250 -6.598 21.240 1.00 90.31 397 ALA A CA 1
ATOM 2931 C C . ALA A 1 397 ? -31.396 -6.910 20.258 1.00 90.31 397 ALA A C 1
ATOM 2933 O O . ALA A 1 397 ? -32.480 -6.322 20.348 1.00 90.31 397 ALA A O 1
ATOM 2934 N N . ASP A 1 398 ? -31.164 -7.799 19.291 1.00 84.88 398 ASP A N 1
ATOM 2935 C CA . ASP A 1 398 ? -32.156 -8.143 18.265 1.00 84.88 398 ASP A CA 1
ATOM 2936 C C . ASP A 1 398 ? -33.238 -9.133 18.751 1.00 84.88 398 ASP A C 1
ATOM 2938 O O . ASP A 1 398 ? -33.251 -9.578 19.897 1.00 84.88 398 ASP A O 1
ATOM 2942 N N . SER A 1 399 ? -34.180 -9.489 17.872 1.00 82.19 399 SER A N 1
ATOM 2943 C CA . SER A 1 399 ? -35.271 -10.429 18.185 1.00 82.19 399 SER A CA 1
ATOM 2944 C C . SER A 1 399 ? -34.834 -11.892 18.365 1.00 82.19 399 SER A C 1
ATOM 2946 O O . SER A 1 399 ? -35.673 -12.735 18.671 1.00 82.19 399 SER A O 1
ATOM 2948 N N . GLY A 1 400 ? -33.563 -12.214 18.115 1.00 81.62 400 GLY A N 1
ATOM 2949 C CA . GLY A 1 400 ? -32.922 -13.483 18.461 1.00 81.62 400 GLY A CA 1
ATOM 2950 C C . GLY A 1 400 ? -32.046 -13.386 19.716 1.00 81.62 400 GLY A C 1
ATOM 2951 O O . GLY A 1 400 ? -31.421 -14.378 20.085 1.00 81.62 400 GLY A O 1
ATOM 2952 N N . GLY A 1 401 ? -31.990 -12.214 20.358 1.00 84.62 401 GLY A N 1
ATOM 2953 C CA . GLY A 1 401 ? -31.143 -11.934 21.511 1.00 84.62 401 GLY A CA 1
ATOM 2954 C C . GLY A 1 401 ? -29.695 -11.582 21.161 1.00 84.62 401 GLY A C 1
ATOM 2955 O O . GLY A 1 401 ? -28.885 -11.406 22.067 1.00 84.62 401 GLY A O 1
ATOM 2956 N N . ILE A 1 402 ? -29.319 -11.463 19.885 1.00 89.12 402 ILE A N 1
ATOM 2957 C CA . ILE A 1 402 ? -27.937 -11.137 19.513 1.00 89.12 402 ILE A CA 1
ATOM 2958 C C . ILE A 1 402 ? -27.668 -9.658 19.794 1.00 89.12 402 ILE A C 1
ATOM 2960 O O . ILE A 1 402 ? -28.397 -8.784 19.318 1.00 89.12 402 ILE A O 1
ATOM 2964 N N . MET A 1 403 ? -26.611 -9.370 20.559 1.00 90.69 403 MET A N 1
ATOM 2965 C CA . MET A 1 403 ? -26.181 -7.999 20.823 1.00 90.69 403 MET A CA 1
ATOM 2966 C C . MET A 1 403 ? -25.227 -7.498 19.735 1.00 90.69 403 MET A C 1
ATOM 2968 O O . MET A 1 403 ? -24.480 -8.258 19.124 1.00 90.69 403 MET A O 1
ATOM 2972 N N . SER A 1 404 ? -25.286 -6.196 19.470 1.00 87.88 404 SER A N 1
ATOM 2973 C CA . SER A 1 404 ? -24.534 -5.521 18.408 1.00 87.88 404 SER A CA 1
ATOM 2974 C C . SER A 1 404 ? -24.421 -4.021 18.683 1.00 87.88 404 SER A C 1
ATOM 2976 O O . SER A 1 404 ? -25.133 -3.474 19.527 1.00 87.88 404 SER A O 1
ATOM 2978 N N . GLY A 1 405 ? -23.536 -3.340 17.957 1.00 84.75 405 GLY A N 1
ATOM 2979 C CA . GLY A 1 405 ? -23.302 -1.903 18.075 1.00 84.75 405 GLY A CA 1
ATOM 2980 C C . GLY A 1 405 ? -22.142 -1.539 19.006 1.00 84.75 405 GLY A C 1
ATOM 2981 O O . GLY A 1 405 ? -21.209 -2.324 19.204 1.00 84.75 405 GLY A O 1
ATOM 2982 N N . TYR A 1 406 ? -22.187 -0.314 19.531 1.00 86.19 406 TYR A N 1
ATOM 2983 C CA . TYR A 1 406 ? -21.104 0.309 20.289 1.00 86.19 406 TYR A CA 1
ATOM 2984 C C . TYR A 1 406 ? -21.620 1.144 21.465 1.00 86.19 406 TYR A C 1
ATOM 2986 O O . TYR A 1 406 ? -22.497 1.987 21.290 1.00 86.19 406 TYR A O 1
ATOM 2994 N N . ALA A 1 407 ? -21.005 0.974 22.633 1.00 88.88 407 ALA A N 1
ATOM 2995 C CA . ALA A 1 407 ? -21.063 1.931 23.740 1.00 88.88 407 ALA A CA 1
ATOM 2996 C C . ALA A 1 407 ? -19.809 2.833 23.731 1.00 88.88 407 ALA A C 1
ATOM 2998 O O . ALA A 1 407 ? -18.812 2.514 23.075 1.00 88.88 407 ALA A O 1
ATOM 2999 N N . TRP A 1 408 ? -19.838 3.952 24.459 1.00 86.00 408 TRP A N 1
ATOM 3000 C CA . TRP A 1 408 ? -18.725 4.912 24.547 1.00 86.00 408 TRP A CA 1
ATOM 3001 C C . TRP A 1 408 ? -18.323 5.208 25.995 1.00 86.00 408 TRP A C 1
ATOM 3003 O O . TRP A 1 408 ? -19.176 5.319 26.874 1.00 86.00 408 TRP A O 1
ATOM 3013 N N . SER A 1 409 ? -17.028 5.403 26.241 1.00 83.44 409 SER A N 1
ATOM 3014 C CA . SER A 1 409 ? -16.496 5.919 27.504 1.00 83.44 409 SER A CA 1
ATOM 3015 C C . SER A 1 409 ? -15.315 6.852 27.255 1.00 83.44 409 SER A C 1
ATOM 3017 O O . SER A 1 409 ? -14.388 6.500 26.530 1.00 83.44 409 SER A O 1
ATOM 3019 N N . ASP A 1 410 ? -15.278 8.002 27.927 1.00 81.00 410 ASP A N 1
ATOM 3020 C CA . ASP A 1 410 ? -14.206 8.991 27.745 1.00 81.00 410 ASP A CA 1
ATOM 3021 C C . ASP A 1 410 ? -12.828 8.513 28.245 1.00 81.00 410 ASP A C 1
ATOM 3023 O O . ASP A 1 410 ? -11.817 9.148 27.951 1.00 81.00 410 ASP A O 1
ATOM 3027 N N . GLN A 1 411 ? -12.767 7.409 29.004 1.00 78.44 411 GLN A N 1
ATOM 3028 C CA . GLN A 1 411 ? -11.512 6.781 29.447 1.00 78.44 411 GLN A CA 1
ATOM 3029 C C . GLN A 1 411 ? -11.104 5.572 28.583 1.00 78.44 411 GLN A C 1
ATOM 3031 O O . GLN A 1 411 ? -9.913 5.306 28.432 1.00 78.44 411 GLN A O 1
ATOM 3036 N N . VAL A 1 412 ? -12.071 4.845 28.003 1.00 74.69 412 VAL A N 1
ATOM 3037 C CA . VAL A 1 412 ? -11.850 3.558 27.297 1.00 74.69 412 VAL A CA 1
ATOM 3038 C C . VAL A 1 412 ? -11.987 3.674 25.776 1.00 74.69 412 VAL A C 1
ATOM 3040 O O . VAL A 1 412 ? -11.483 2.826 25.040 1.00 74.69 412 VAL A O 1
ATOM 3043 N N . GLY A 1 413 ? -12.619 4.738 25.285 1.00 79.62 413 GLY A N 1
ATOM 3044 C CA . GLY A 1 413 ? -12.996 4.892 23.887 1.00 79.62 413 GLY A CA 1
ATOM 3045 C C . GLY A 1 413 ? -14.261 4.099 23.555 1.00 79.62 413 GLY A C 1
ATOM 3046 O O . GLY A 1 413 ? -15.248 4.130 24.293 1.00 79.62 413 GLY A O 1
ATOM 3047 N N . TRP A 1 414 ? -14.233 3.392 22.428 1.00 82.44 414 TRP A N 1
ATOM 3048 C CA . TRP A 1 414 ? -15.363 2.596 21.951 1.00 82.44 414 TRP A CA 1
ATOM 3049 C C . TRP A 1 414 ? -15.409 1.231 22.641 1.00 82.44 414 TRP A C 1
ATOM 3051 O O . TRP A 1 414 ? -14.382 0.581 22.808 1.00 82.44 414 TRP A O 1
ATOM 3061 N N . ILE A 1 415 ? -16.601 0.750 22.979 1.00 87.56 415 ILE A N 1
ATOM 3062 C CA . ILE A 1 415 ? -16.829 -0.604 23.498 1.00 87.56 415 ILE A CA 1
ATOM 3063 C C . ILE A 1 415 ? -17.704 -1.341 22.484 1.00 87.56 415 ILE A C 1
ATOM 3065 O O . ILE A 1 415 ? -18.869 -1.000 22.296 1.00 87.56 415 ILE A O 1
ATOM 3069 N N . SER A 1 416 ? -17.114 -2.310 21.788 1.00 86.69 416 SER A N 1
ATOM 3070 C CA . SER A 1 416 ? -17.727 -3.062 20.689 1.00 86.69 416 SER A CA 1
ATOM 3071 C C . SER A 1 416 ? -18.511 -4.265 21.198 1.00 86.69 416 SER A C 1
ATOM 3073 O O . SER A 1 416 ? -17.951 -5.102 21.906 1.00 86.69 416 SER A O 1
ATOM 3075 N N . PHE A 1 417 ? -19.766 -4.388 20.767 1.00 89.81 417 PHE A N 1
ATOM 3076 C CA . PHE A 1 417 ? -20.589 -5.595 20.923 1.00 89.81 417 PHE A CA 1
ATOM 3077 C C . PHE A 1 417 ? -20.623 -6.437 19.629 1.00 89.81 417 PHE A C 1
ATOM 3079 O O . PHE A 1 417 ? -21.311 -7.446 19.563 1.00 89.81 417 PHE A O 1
ATOM 3086 N N . ASN A 1 418 ? -19.872 -6.034 18.594 1.00 82.75 418 ASN A N 1
ATOM 3087 C CA . ASN A 1 418 ? -19.863 -6.665 17.267 1.00 82.75 418 ASN A CA 1
ATOM 3088 C C . ASN A 1 418 ? -18.810 -7.777 17.095 1.00 82.75 418 ASN A C 1
ATOM 3090 O O . ASN A 1 418 ? -18.685 -8.336 16.006 1.00 82.75 418 ASN A O 1
ATOM 3094 N N . GLU A 1 419 ? -17.984 -8.056 18.106 1.00 82.12 419 GLU A N 1
ATOM 3095 C CA . GLU A 1 419 ? -16.894 -9.027 17.974 1.00 82.12 419 GLU A CA 1
ATOM 3096 C C . GLU A 1 419 ? -17.414 -10.468 18.131 1.00 82.12 419 GLU A C 1
ATOM 3098 O O . GLU A 1 419 ? -18.200 -10.759 19.027 1.00 82.12 419 GLU A O 1
ATOM 3103 N N . THR A 1 420 ? -16.937 -11.392 17.292 1.00 80.56 420 THR A N 1
ATOM 3104 C CA . THR A 1 420 ? -17.367 -12.807 17.311 1.00 80.56 420 THR A CA 1
ATOM 3105 C C . THR A 1 420 ? -16.202 -13.797 17.425 1.00 80.56 420 THR A C 1
ATOM 3107 O O . THR A 1 420 ? -16.381 -14.986 17.182 1.00 80.56 420 THR A O 1
ATOM 3110 N N . SER A 1 421 ? -14.987 -13.328 17.728 1.00 78.38 421 SER A N 1
ATOM 3111 C CA . SER A 1 421 ? -13.781 -14.167 17.786 1.00 78.38 421 SER A CA 1
ATOM 3112 C C . SER A 1 421 ? -12.641 -13.492 18.550 1.00 78.38 421 SER A C 1
ATOM 3114 O O . SER A 1 421 ? -12.484 -12.274 18.455 1.00 78.38 421 SER A O 1
ATOM 3116 N N . GLY A 1 422 ? -11.784 -14.285 19.199 1.00 73.81 422 GLY A N 1
ATOM 3117 C CA . GLY A 1 422 ? -10.554 -13.807 19.848 1.00 73.81 422 GLY A CA 1
ATOM 3118 C C . GLY A 1 422 ? -10.704 -13.408 21.320 1.00 73.81 422 GLY A C 1
ATOM 3119 O O . GLY A 1 422 ? -9.801 -12.770 21.859 1.00 73.81 422 GLY A O 1
ATOM 3120 N N . CYS A 1 423 ? -11.825 -13.764 21.953 1.00 76.38 423 CYS A N 1
ATOM 3121 C CA . CYS A 1 423 ? -12.031 -13.641 23.395 1.00 76.38 423 CYS A CA 1
ATOM 3122 C C . CYS A 1 423 ? -11.174 -14.656 24.179 1.00 76.38 423 CYS A C 1
ATOM 3124 O O . CYS A 1 423 ? -10.659 -15.622 23.614 1.00 76.38 423 CYS A O 1
ATOM 3126 N N . GLN A 1 424 ? -10.995 -14.429 25.485 1.00 70.25 424 GLN A N 1
ATOM 3127 C CA . GLN A 1 424 ? -10.046 -15.203 26.301 1.00 70.25 424 GLN A CA 1
ATOM 3128 C C . GLN A 1 424 ? -10.523 -16.631 26.622 1.00 70.25 424 GLN A C 1
ATOM 3130 O O . GLN A 1 424 ? -9.692 -17.530 26.750 1.00 70.25 424 GLN A O 1
ATOM 3135 N N . THR A 1 425 ? -11.838 -16.860 26.712 1.00 64.00 425 THR A N 1
ATOM 3136 C CA . THR A 1 425 ? -12.433 -18.202 26.828 1.00 64.00 425 THR A CA 1
ATOM 3137 C C . THR A 1 425 ? -13.665 -18.318 25.932 1.00 64.00 425 THR A C 1
ATOM 3139 O O . THR A 1 425 ? -14.706 -17.722 26.211 1.00 64.00 425 THR A O 1
ATOM 3142 N N . ASP A 1 426 ? -13.530 -19.097 24.862 1.00 51.03 426 ASP A N 1
ATOM 3143 C CA . ASP A 1 426 ? -14.595 -19.463 23.921 1.00 51.03 426 ASP A CA 1
ATOM 3144 C C . ASP A 1 426 ? -15.292 -20.750 24.427 1.00 51.03 426 ASP A C 1
ATOM 3146 O O . ASP A 1 426 ? -14.613 -21.621 24.986 1.00 51.03 426 ASP A O 1
ATOM 3150 N N . PRO A 1 427 ? -16.632 -20.859 24.333 1.00 55.16 427 PRO A N 1
ATOM 3151 C CA . PRO A 1 427 ? -17.266 -21.149 23.040 1.00 55.16 427 PRO A CA 1
ATOM 3152 C C . PRO A 1 427 ? -18.276 -20.093 22.553 1.00 55.16 427 PRO A C 1
ATOM 3154 O O . PRO A 1 427 ? -18.972 -20.336 21.569 1.00 55.16 427 PRO A O 1
ATOM 3157 N N . ASP A 1 428 ? -18.406 -18.965 23.257 1.00 69.50 428 ASP A N 1
ATOM 3158 C CA . ASP A 1 428 ? -19.331 -17.884 22.902 1.00 69.50 428 ASP A CA 1
ATOM 3159 C C . ASP A 1 428 ? -18.675 -16.497 23.051 1.00 69.50 428 ASP A C 1
ATOM 3161 O O . ASP A 1 428 ? -18.996 -15.712 23.942 1.00 69.50 428 ASP A O 1
ATOM 3165 N N . CYS A 1 429 ? -17.749 -16.150 22.147 1.00 82.25 429 CYS A N 1
ATOM 3166 C CA . CYS A 1 429 ? -17.203 -14.783 22.084 1.00 82.25 429 CYS A CA 1
ATOM 3167 C C . CYS A 1 429 ? -18.247 -13.683 21.784 1.00 82.25 429 CYS A C 1
ATOM 3169 O O . CYS A 1 429 ? -17.969 -12.513 22.033 1.00 82.25 429 CYS A O 1
ATOM 3171 N N . GLN A 1 430 ? -19.418 -14.022 21.236 1.00 88.44 430 GLN A N 1
ATOM 3172 C CA . GLN A 1 430 ? -20.461 -13.063 20.852 1.00 88.44 430 GLN A CA 1
ATOM 3173 C C . GLN A 1 430 ? -21.374 -12.713 22.037 1.00 88.44 430 GLN A C 1
ATOM 3175 O O . GLN A 1 430 ? -21.931 -13.612 22.662 1.00 88.44 430 GLN A O 1
ATOM 3180 N N . ALA A 1 431 ? -21.591 -11.420 22.296 1.00 92.50 431 ALA A N 1
ATOM 3181 C CA . ALA A 1 431 ? -22.546 -10.947 23.301 1.00 92.50 431 ALA A CA 1
ATOM 3182 C C . ALA A 1 431 ? -24.007 -11.310 22.949 1.00 92.50 431 ALA A C 1
ATOM 3184 O O . ALA A 1 431 ? -24.470 -11.065 21.828 1.00 92.50 431 ALA A O 1
ATOM 3185 N N . LYS A 1 432 ? -24.740 -11.889 23.907 1.00 91.69 432 LYS A N 1
ATOM 3186 C CA . LYS A 1 432 ? -26.100 -12.426 23.722 1.00 91.69 432 LYS A CA 1
ATOM 3187 C C . LYS A 1 432 ? -26.980 -12.179 24.946 1.00 91.69 432 LYS A C 1
ATOM 3189 O O . LYS A 1 432 ? -26.516 -12.305 26.071 1.00 91.69 432 LYS A O 1
ATOM 3194 N N . LEU A 1 433 ? -28.259 -11.899 24.716 1.00 92.25 433 LEU A N 1
ATOM 3195 C CA . LEU A 1 433 ? -29.339 -11.865 25.700 1.00 92.25 433 LEU A CA 1
ATOM 3196 C C . LEU A 1 433 ? -30.212 -13.119 25.543 1.00 92.25 433 LEU A C 1
ATOM 3198 O O . LEU A 1 433 ? -30.801 -13.353 24.489 1.00 92.25 433 LEU A O 1
ATOM 3202 N N . SER A 1 434 ? -30.350 -13.904 26.606 1.00 88.75 434 SER A N 1
ATOM 3203 C CA . SER A 1 434 ? -31.318 -14.994 26.687 1.00 88.75 434 SER A CA 1
ATOM 3204 C C . SER A 1 434 ? -32.734 -14.430 26.801 1.00 88.75 434 SER A C 1
ATOM 3206 O O . SER A 1 434 ? -33.162 -13.990 27.865 1.00 88.75 434 SER A O 1
ATOM 3208 N N . LEU A 1 435 ? -33.508 -14.502 25.716 1.00 83.75 435 LEU A N 1
ATOM 3209 C CA . LEU A 1 435 ? -34.918 -14.081 25.712 1.00 83.75 435 LEU A CA 1
ATOM 3210 C C . LEU A 1 435 ? -35.839 -14.975 26.575 1.00 83.75 435 LEU A C 1
ATOM 3212 O O . LEU A 1 435 ? -37.027 -14.683 26.691 1.00 83.75 435 LEU A O 1
ATOM 3216 N N . ALA A 1 436 ? -35.312 -16.061 27.156 1.00 79.44 436 ALA A N 1
ATOM 3217 C CA . ALA A 1 436 ? -36.045 -16.991 28.017 1.00 79.44 436 ALA A CA 1
ATOM 3218 C C . ALA A 1 436 ? -35.719 -16.835 29.514 1.00 79.44 436 ALA A C 1
ATOM 3220 O O . ALA A 1 436 ? -36.609 -17.028 30.336 1.00 79.44 436 ALA A O 1
ATOM 3221 N N . THR A 1 437 ? -34.471 -16.495 29.863 1.00 80.25 437 THR A N 1
ATOM 3222 C CA . THR A 1 437 ? -33.995 -16.375 31.261 1.00 80.25 437 THR A CA 1
ATOM 3223 C C . THR A 1 437 ? -33.556 -14.958 31.639 1.00 80.25 437 THR A C 1
ATOM 3225 O O . THR A 1 437 ? -33.122 -14.731 32.757 1.00 80.25 437 THR A O 1
ATOM 3228 N N . GLY A 1 438 ? -33.596 -13.996 30.712 1.00 86.00 438 GLY A N 1
ATOM 3229 C CA . GLY A 1 438 ? -33.107 -12.629 30.935 1.00 86.00 438 GLY A CA 1
ATOM 3230 C C . GLY A 1 438 ? -31.587 -12.503 31.093 1.00 86.00 438 GLY A C 1
ATOM 3231 O O . GLY A 1 438 ? -31.060 -11.398 31.186 1.00 86.00 438 GLY A O 1
ATOM 3232 N N . GLU A 1 439 ? -30.857 -13.616 31.102 1.00 90.25 439 GLU A N 1
ATOM 3233 C CA . GLU A 1 439 ? -29.411 -13.650 31.276 1.00 90.25 439 GLU A CA 1
ATOM 3234 C C . GLU A 1 439 ? -28.668 -13.081 30.067 1.00 90.25 439 GLU A C 1
ATOM 3236 O O . GLU A 1 439 ? -28.880 -13.515 28.934 1.00 90.25 439 GLU A O 1
ATOM 3241 N N . VAL A 1 440 ? -27.722 -12.177 30.309 1.00 92.81 440 VAL A N 1
ATOM 3242 C CA . VAL A 1 440 ? -26.739 -11.768 29.302 1.00 92.81 440 VAL A CA 1
ATOM 3243 C C . VAL A 1 440 ? -25.511 -12.677 29.402 1.00 92.81 440 VAL A C 1
ATOM 3245 O O . VAL A 1 440 ? -25.114 -13.071 30.499 1.00 92.81 440 VAL A O 1
ATOM 3248 N N . SER A 1 441 ? -24.902 -13.018 28.269 1.00 91.12 441 SER A N 1
ATOM 3249 C CA . SER A 1 441 ? -23.717 -13.873 28.163 1.00 91.12 441 SER A CA 1
ATOM 3250 C C . SER A 1 441 ? -22.779 -13.423 27.036 1.00 91.12 441 SER A C 1
ATOM 3252 O O . SER A 1 441 ? -23.097 -12.521 26.256 1.00 91.12 441 SER A O 1
ATOM 3254 N N . GLY A 1 442 ? -21.593 -14.034 26.969 1.00 90.88 442 GLY A N 1
ATOM 3255 C CA . GLY A 1 442 ? -20.556 -13.700 25.994 1.00 90.88 442 GLY A CA 1
ATOM 3256 C C . GLY A 1 442 ? -19.758 -12.447 26.360 1.00 90.88 442 GLY A C 1
ATOM 3257 O O . GLY A 1 442 ? -19.611 -12.108 27.539 1.00 90.88 442 GLY A O 1
ATOM 3258 N N . TRP A 1 443 ? -19.197 -11.778 25.348 1.00 90.44 443 TRP A N 1
ATOM 3259 C CA . TRP A 1 443 ? -18.172 -10.751 25.544 1.00 90.44 443 TRP A CA 1
ATOM 3260 C C . TRP A 1 443 ? -18.405 -9.467 24.732 1.00 90.44 443 TRP A C 1
ATOM 3262 O O . TRP A 1 443 ? -18.847 -9.502 23.585 1.00 90.44 443 TRP A O 1
ATOM 3272 N N . ALA A 1 444 ? -18.001 -8.332 25.305 1.00 91.12 444 ALA A N 1
ATOM 3273 C CA . ALA A 1 444 ? -17.788 -7.061 24.606 1.00 91.12 444 ALA A CA 1
ATOM 3274 C C . ALA A 1 444 ? -16.292 -6.682 24.631 1.00 91.12 444 ALA A C 1
ATOM 3276 O O . ALA A 1 444 ? -15.532 -7.206 25.446 1.00 91.12 444 ALA A O 1
ATOM 3277 N N . ARG A 1 445 ? -15.836 -5.772 23.759 1.00 86.81 445 ARG A N 1
ATOM 3278 C CA . ARG A 1 445 ? -14.404 -5.423 23.627 1.00 86.81 445 ARG A CA 1
ATOM 3279 C C . ARG A 1 445 ? -14.139 -3.923 23.669 1.00 86.81 445 ARG A C 1
ATOM 3281 O O . ARG A 1 445 ? -14.622 -3.180 22.814 1.00 86.81 445 ARG A O 1
ATOM 3288 N N . ALA A 1 446 ? -13.298 -3.498 24.606 1.00 84.19 446 ALA A N 1
ATOM 3289 C CA . ALA A 1 446 ? -12.727 -2.157 24.651 1.00 84.19 446 ALA A CA 1
ATOM 3290 C C . ALA A 1 446 ? -11.822 -1.881 23.434 1.00 84.19 446 ALA A C 1
ATOM 3292 O O . ALA A 1 446 ? -10.997 -2.709 23.048 1.00 84.19 446 ALA A O 1
ATOM 3293 N N . ARG A 1 447 ? -11.956 -0.693 22.840 1.00 75.06 447 ARG A N 1
ATOM 3294 C CA . ARG A 1 447 ? -11.186 -0.198 21.692 1.00 75.06 447 ARG A CA 1
ATOM 3295 C C . ARG A 1 447 ? -10.752 1.245 21.984 1.00 75.06 447 ARG A C 1
ATOM 3297 O O . ARG A 1 447 ? -11.538 2.183 21.854 1.00 75.06 447 ARG A O 1
ATOM 3304 N N . THR A 1 448 ? -9.485 1.383 22.381 1.00 62.84 448 THR A N 1
ATOM 3305 C CA . THR A 1 448 ? -8.860 2.590 22.962 1.00 62.84 448 THR A CA 1
ATOM 3306 C C . THR A 1 448 ? -9.152 3.905 22.229 1.00 62.84 448 THR A C 1
ATOM 3308 O O . THR A 1 448 ? -9.124 3.923 20.994 1.00 62.84 448 THR A O 1
ATOM 3311 N N . PRO A 1 449 ? -9.253 5.044 22.944 1.00 49.75 449 PRO A N 1
ATOM 3312 C CA . PRO A 1 449 ? -9.209 6.357 22.326 1.00 49.75 449 PRO A CA 1
ATOM 3313 C C . PRO A 1 449 ? -7.752 6.707 21.974 1.00 49.75 449 PRO A C 1
ATOM 3315 O O . PRO A 1 449 ? -6.808 6.360 22.692 1.00 49.75 449 PRO A O 1
ATOM 3318 N N . VAL A 1 450 ? -7.546 7.418 20.865 1.00 40.03 450 VAL A N 1
ATOM 3319 C CA . VAL A 1 450 ? -6.201 7.810 20.417 1.00 40.03 450 VAL A CA 1
ATOM 3320 C C . VAL A 1 450 ? -5.630 8.876 21.360 1.00 40.03 450 VAL A C 1
ATOM 3322 O O . VAL A 1 450 ? -6.009 10.042 21.277 1.00 40.03 450 VAL A O 1
ATOM 3325 N N . GLY A 1 451 ? -4.707 8.489 22.248 1.00 40.62 451 GLY A N 1
ATOM 3326 C CA . GLY A 1 451 ? -3.980 9.437 23.106 1.00 40.62 451 GLY A CA 1
ATOM 3327 C C . GLY A 1 451 ? -3.462 8.899 24.445 1.00 40.62 451 GLY A C 1
ATOM 3328 O O . GLY A 1 451 ? -2.565 9.513 25.020 1.00 40.62 451 GLY A O 1
ATOM 3329 N N . HIS A 1 452 ? -3.965 7.765 24.945 1.00 41.75 452 HIS A N 1
ATOM 3330 C CA . HIS A 1 452 ? -3.431 7.160 26.174 1.00 41.75 452 HIS A CA 1
ATOM 3331 C C . HIS A 1 452 ? -2.010 6.588 25.928 1.00 41.75 452 HIS A C 1
ATOM 3333 O O . HIS A 1 452 ? -1.786 5.996 24.868 1.00 41.75 452 HIS A O 1
ATOM 3339 N N . PRO A 1 453 ? -1.037 6.703 26.862 1.00 39.78 453 PRO A N 1
ATOM 3340 C CA . PRO A 1 453 ? 0.372 6.310 26.653 1.00 39.78 453 PRO A CA 1
ATOM 3341 C C . PRO A 1 453 ? 0.646 4.798 26.484 1.00 39.78 453 PRO A C 1
ATOM 3343 O O . PRO A 1 453 ? 1.793 4.366 26.561 1.00 39.78 453 PRO A O 1
ATOM 3346 N N . GLN A 1 454 ? -0.387 3.990 26.232 1.00 45.91 454 GLN A N 1
ATOM 3347 C CA . GLN A 1 454 ? -0.318 2.555 25.921 1.00 45.91 454 GLN A CA 1
ATOM 3348 C C . GLN A 1 454 ? -1.005 2.234 24.578 1.00 45.91 454 GLN A C 1
ATOM 3350 O O . GLN A 1 454 ? -1.580 1.161 24.396 1.00 45.91 454 GLN A O 1
ATOM 3355 N N . ALA A 1 455 ? -0.944 3.169 23.623 1.00 36.53 455 ALA A N 1
ATOM 3356 C CA . ALA A 1 455 ? -1.379 2.981 22.239 1.00 36.53 455 ALA A CA 1
ATOM 3357 C C . ALA A 1 455 ? -0.482 1.957 21.501 1.00 36.53 455 ALA A C 1
ATOM 3359 O O . ALA A 1 455 ? 0.370 2.316 20.692 1.00 36.53 455 ALA A O 1
ATOM 3360 N N . GLY A 1 456 ? -0.651 0.676 21.837 1.00 37.03 456 GLY A N 1
ATOM 3361 C CA . GLY A 1 456 ? 0.164 -0.437 21.341 1.00 37.03 456 GLY A CA 1
ATOM 3362 C C . GLY A 1 456 ? -0.269 -1.842 21.789 1.00 37.03 456 GLY A C 1
ATOM 3363 O O . GLY A 1 456 ? 0.298 -2.812 21.301 1.00 37.03 456 GLY A O 1
ATOM 3364 N N . GLY A 1 457 ? -1.262 -1.977 22.677 1.00 40.00 457 GLY A N 1
ATOM 3365 C CA . GLY A 1 457 ? -1.829 -3.278 23.055 1.00 40.00 457 GLY A CA 1
ATOM 3366 C C . GLY A 1 457 ? -2.848 -3.159 24.188 1.00 40.00 457 GLY A C 1
ATOM 3367 O O . GLY A 1 457 ? -2.462 -2.932 25.328 1.00 40.00 457 GLY A O 1
ATOM 3368 N N . TRP A 1 458 ? -4.134 -3.290 23.858 1.00 47.66 458 TRP A N 1
ATOM 3369 C CA . TRP A 1 458 ? -5.272 -3.236 24.785 1.00 47.66 458 TRP A CA 1
ATOM 3370 C C . TRP A 1 458 ? -6.369 -4.176 24.253 1.00 47.66 458 TRP A C 1
ATOM 3372 O O . TRP A 1 458 ? -7.332 -3.748 23.620 1.00 47.66 458 TRP A O 1
ATOM 3382 N N . ASP A 1 459 ? -6.221 -5.479 24.493 1.00 52.69 459 ASP A N 1
ATOM 3383 C CA . ASP A 1 459 ? -7.242 -6.492 24.179 1.00 52.69 459 ASP A CA 1
ATOM 3384 C C . ASP A 1 459 ? -8.219 -6.661 25.354 1.00 52.69 459 ASP A C 1
ATOM 3386 O O . ASP A 1 459 ? -8.463 -7.760 25.852 1.00 52.69 459 ASP A O 1
ATOM 3390 N N . GLY A 1 460 ? -8.748 -5.523 25.820 1.00 73.25 460 GLY A N 1
ATOM 3391 C CA . GLY A 1 460 ? -9.616 -5.403 26.991 1.00 73.25 460 GLY A CA 1
ATOM 3392 C C . GLY A 1 460 ? -11.007 -5.978 26.741 1.00 73.25 460 GLY A C 1
ATOM 3393 O O . GLY A 1 460 ? -11.958 -5.248 26.457 1.00 73.25 460 GLY A O 1
ATOM 3394 N N . TRP A 1 461 ? -11.118 -7.297 26.825 1.00 84.00 461 TRP A N 1
ATOM 3395 C CA . TRP A 1 461 ? -12.385 -8.011 26.776 1.00 84.00 461 TRP A CA 1
ATOM 3396 C C . TRP A 1 461 ? -13.157 -7.865 28.097 1.00 84.00 461 TRP A C 1
ATOM 3398 O O . TRP A 1 461 ? -12.578 -7.950 29.180 1.00 84.00 461 TRP A O 1
ATOM 3408 N N . ILE A 1 462 ? -14.468 -7.652 27.986 1.00 89.75 462 ILE A N 1
ATOM 3409 C CA . ILE A 1 462 ? -15.433 -7.499 29.079 1.00 89.75 462 ILE A CA 1
ATOM 3410 C C . ILE A 1 462 ? -16.391 -8.688 29.016 1.00 89.75 462 ILE A C 1
ATOM 3412 O O . ILE A 1 462 ? -17.142 -8.825 28.050 1.00 89.75 462 ILE A O 1
ATOM 3416 N N . HIS A 1 463 ? -16.343 -9.555 30.021 1.00 90.25 463 HIS A N 1
ATOM 3417 C CA . HIS A 1 463 ? -17.166 -10.752 30.134 1.00 90.25 463 HIS A CA 1
ATOM 3418 C C . HIS A 1 463 ? -18.500 -10.409 30.798 1.00 90.25 463 HIS A C 1
ATOM 3420 O O . HIS A 1 463 ? -18.521 -9.836 31.890 1.00 90.25 463 HIS A O 1
ATOM 3426 N N . LEU A 1 464 ? -19.611 -10.747 30.144 1.00 92.25 464 LEU A N 1
ATOM 3427 C CA . LEU A 1 464 ? -20.948 -10.313 30.565 1.00 92.25 464 LEU A CA 1
ATOM 3428 C C . LEU A 1 464 ? -21.592 -11.243 31.609 1.00 92.25 464 LEU A C 1
ATOM 3430 O O . LEU A 1 464 ? -22.557 -10.837 32.252 1.00 92.25 464 LEU A O 1
ATOM 3434 N N . ARG A 1 465 ? -21.058 -12.461 31.800 1.00 90.50 465 ARG A N 1
ATOM 3435 C CA . ARG A 1 465 ? -21.469 -13.443 32.823 1.00 90.50 465 ARG A CA 1
ATOM 3436 C C . ARG A 1 465 ? -20.398 -14.513 33.020 1.00 90.50 465 ARG A C 1
ATOM 3438 O O . ARG A 1 465 ? -19.856 -15.006 32.040 1.00 90.50 465 ARG A O 1
ATOM 3445 N N . GLY A 1 466 ? -20.106 -14.898 34.259 1.00 86.56 466 GLY A N 1
ATOM 3446 C CA . GLY A 1 466 ? -19.084 -15.894 34.581 1.00 86.56 466 GLY A CA 1
ATOM 3447 C C . GLY A 1 466 ? -18.989 -16.207 36.075 1.00 86.56 466 GLY A C 1
ATOM 3448 O O . GLY A 1 466 ? -19.955 -16.063 36.820 1.00 86.56 466 GLY A O 1
ATOM 3449 N N . THR A 1 467 ? -17.808 -16.640 36.516 1.00 83.38 467 THR A N 1
ATOM 3450 C CA . THR A 1 467 ? -17.511 -16.950 37.924 1.00 83.38 467 THR A CA 1
ATOM 3451 C C . THR A 1 467 ? -16.274 -16.176 38.367 1.00 83.38 467 THR A C 1
ATOM 3453 O O . THR A 1 467 ? -15.275 -16.127 37.645 1.00 83.38 467 THR A O 1
ATOM 3456 N N . ALA A 1 468 ? -16.346 -15.533 39.528 1.00 79.75 468 ALA A N 1
ATOM 3457 C CA . ALA A 1 468 ? -15.264 -14.759 40.119 1.00 79.75 468 ALA A CA 1
ATOM 3458 C C . ALA A 1 468 ? -14.197 -15.667 40.762 1.00 79.75 468 ALA A C 1
ATOM 3460 O O . ALA A 1 468 ? -14.399 -16.860 40.981 1.00 79.75 468 ALA A O 1
ATOM 3461 N N . VAL A 1 469 ? -13.032 -15.094 41.086 1.00 77.75 469 VAL A N 1
ATOM 3462 C CA . VAL A 1 469 ? -11.853 -15.835 41.592 1.00 77.75 469 VAL A CA 1
ATOM 3463 C C . VAL A 1 469 ? -12.106 -16.518 42.948 1.00 77.75 469 VAL A C 1
ATOM 3465 O O . VAL A 1 469 ? -11.430 -17.487 43.286 1.00 77.75 469 VAL A O 1
ATOM 3468 N N . ASN A 1 470 ? -13.082 -16.039 43.719 1.00 76.94 470 ASN A N 1
ATOM 3469 C CA . ASN A 1 470 ? -13.530 -16.636 44.980 1.00 76.94 470 ASN A CA 1
ATOM 3470 C C . ASN A 1 470 ? -14.566 -17.768 44.807 1.00 76.94 470 ASN A C 1
ATOM 3472 O O . ASN A 1 470 ? -14.821 -18.482 45.772 1.00 76.94 470 ASN A O 1
ATOM 3476 N N . GLY A 1 471 ? -15.116 -17.959 43.602 1.00 75.50 471 GLY A N 1
ATOM 3477 C CA . GLY A 1 471 ? -16.133 -18.968 43.291 1.00 75.50 471 GLY A CA 1
ATOM 3478 C C . GLY A 1 471 ? -17.552 -18.423 43.097 1.00 75.50 471 GLY A C 1
ATOM 3479 O O . GLY A 1 471 ? -18.412 -19.181 42.653 1.00 75.50 471 GLY A O 1
ATOM 3480 N N . ASP A 1 472 ? -17.799 -17.139 43.369 1.00 79.19 472 ASP A N 1
ATOM 3481 C CA . ASP A 1 472 ? -19.141 -16.555 43.254 1.00 79.19 472 ASP A CA 1
ATOM 3482 C C . ASP A 1 472 ? -19.532 -16.340 41.778 1.00 79.19 472 ASP A C 1
ATOM 3484 O O . ASP A 1 472 ? -18.696 -15.899 40.978 1.00 79.19 472 ASP A O 1
ATOM 3488 N N . PRO A 1 473 ? -20.783 -16.619 41.371 1.00 83.31 473 PRO A N 1
ATOM 3489 C CA . PRO A 1 473 ? -21.265 -16.258 40.045 1.00 83.31 473 PRO A CA 1
ATOM 3490 C C . PRO A 1 473 ? -21.408 -14.734 39.911 1.00 83.31 473 PRO A C 1
ATOM 3492 O O . PRO A 1 473 ? -21.793 -14.042 40.849 1.00 83.31 473 PRO A O 1
ATOM 3495 N N . TYR A 1 474 ? -21.148 -14.213 38.715 1.00 88.25 474 TYR A N 1
ATOM 3496 C CA . TYR A 1 474 ? -21.493 -12.844 38.333 1.00 88.25 474 TYR A CA 1
ATOM 3497 C C . TYR A 1 474 ? -22.139 -12.835 36.952 1.00 88.25 474 TYR A C 1
ATOM 3499 O O . TYR A 1 474 ? -21.865 -13.694 36.113 1.00 88.25 474 TYR A O 1
ATOM 3507 N N . GLY A 1 475 ? -22.946 -11.821 36.675 1.00 89.69 475 GLY A N 1
ATOM 3508 C CA . GLY A 1 475 ? -23.401 -11.543 35.325 1.00 89.69 475 GLY A CA 1
ATOM 3509 C C . GLY A 1 475 ? -24.361 -10.374 35.266 1.00 89.69 475 GLY A C 1
ATOM 3510 O O . GLY A 1 475 ? -24.861 -9.906 36.289 1.00 89.69 475 GLY A O 1
ATOM 3511 N N . VAL A 1 476 ? -24.622 -9.934 34.043 1.00 93.06 476 VAL A N 1
ATOM 3512 C CA . VAL A 1 476 ? -25.693 -8.991 33.731 1.00 93.06 476 VAL A CA 1
ATOM 3513 C C . VAL A 1 476 ? -26.975 -9.785 33.472 1.00 93.06 476 VAL A C 1
ATOM 3515 O O . VAL A 1 476 ? -26.948 -10.847 32.835 1.00 93.06 476 VAL A O 1
ATOM 3518 N N . SER A 1 477 ? -28.094 -9.303 33.993 1.00 89.88 477 SER A N 1
ATOM 3519 C CA . SER A 1 477 ? -29.441 -9.840 33.768 1.00 89.88 477 SER A CA 1
ATOM 3520 C C . SER A 1 477 ? -30.390 -8.719 33.352 1.00 89.88 477 SER A C 1
ATOM 3522 O O . SER A 1 477 ? -30.082 -7.536 33.501 1.00 89.88 477 SER A O 1
ATOM 3524 N N . VAL A 1 478 ? -31.535 -9.090 32.784 1.00 88.94 478 VAL A N 1
ATOM 3525 C CA . VAL A 1 478 ? -32.544 -8.151 32.296 1.00 88.94 478 VAL A CA 1
ATOM 3526 C C . VAL A 1 478 ? -33.919 -8.573 32.791 1.00 88.94 478 VAL A C 1
ATOM 3528 O O . VAL A 1 478 ? -34.310 -9.729 32.637 1.00 88.94 478 VAL A O 1
ATOM 3531 N N . SER A 1 479 ? -34.656 -7.624 33.365 1.00 82.56 479 SER A N 1
ATOM 3532 C CA . SER A 1 479 ? -36.004 -7.832 33.894 1.00 82.56 479 SER A CA 1
ATOM 3533 C C . SER A 1 479 ? -36.895 -6.643 33.546 1.00 82.56 479 SER A C 1
ATOM 3535 O O . SER A 1 479 ? -36.557 -5.491 33.822 1.00 82.56 479 SER A O 1
ATOM 3537 N N . GLY A 1 480 ? -38.028 -6.900 32.893 1.00 85.69 480 GLY A N 1
ATOM 3538 C CA . GLY A 1 480 ? -38.807 -5.848 32.250 1.00 85.69 480 GLY A CA 1
ATOM 3539 C C . GLY A 1 480 ? -37.964 -5.186 31.163 1.00 85.69 480 GLY A C 1
ATOM 3540 O O . GLY A 1 480 ? -37.652 -5.810 30.152 1.00 85.69 480 GLY A O 1
ATOM 3541 N N . CYS A 1 481 ? -37.574 -3.932 31.380 1.00 87.69 481 CYS A N 1
ATOM 3542 C CA . CYS A 1 481 ? -36.607 -3.213 30.545 1.00 87.69 481 CYS A CA 1
ATOM 3543 C C . CYS A 1 481 ? -35.337 -2.803 31.318 1.00 87.69 481 CYS A C 1
ATOM 3545 O O . CYS A 1 481 ? -34.477 -2.134 30.748 1.00 87.69 481 CYS A O 1
ATOM 3547 N N . ASP A 1 482 ? -35.198 -3.183 32.587 1.00 88.00 482 ASP A N 1
ATOM 3548 C CA . ASP A 1 482 ? -34.039 -2.841 33.412 1.00 88.00 482 ASP A CA 1
ATOM 3549 C C . ASP A 1 482 ? -32.916 -3.853 33.178 1.00 88.00 482 ASP A C 1
ATOM 3551 O O . ASP A 1 482 ? -33.145 -5.058 33.284 1.00 88.00 482 ASP A O 1
ATOM 3555 N N . TRP A 1 483 ? -31.706 -3.367 32.893 1.00 91.94 483 TRP A N 1
ATOM 3556 C CA . TRP A 1 483 ? -30.492 -4.183 32.822 1.00 91.94 483 TRP A CA 1
ATOM 3557 C C . TRP A 1 483 ? -29.707 -3.991 34.123 1.00 91.94 483 TRP A C 1
ATOM 3559 O O . TRP A 1 483 ? -29.368 -2.863 34.480 1.00 91.94 483 TRP A O 1
ATOM 3569 N N . ASP A 1 484 ? -29.439 -5.079 34.839 1.00 89.56 484 ASP A N 1
ATOM 3570 C CA . ASP A 1 484 ? -28.928 -5.081 36.215 1.00 89.56 484 ASP A CA 1
ATOM 3571 C C . ASP A 1 484 ? -27.713 -6.020 36.357 1.00 89.56 484 ASP A C 1
ATOM 3573 O O . ASP A 1 484 ? -27.398 -6.794 35.449 1.00 89.56 484 ASP A O 1
ATOM 3577 N N . GLY A 1 485 ? -27.013 -5.956 37.489 1.00 90.94 485 GLY A N 1
ATOM 3578 C CA . GLY A 1 485 ? -25.876 -6.829 37.795 1.00 90.94 485 GLY A CA 1
ATOM 3579 C C . GLY A 1 485 ? -24.517 -6.366 37.248 1.00 90.94 485 GLY A C 1
ATOM 3580 O O . GLY A 1 485 ? -24.277 -5.180 36.993 1.00 90.94 485 GLY A O 1
ATOM 3581 N N . TRP A 1 486 ? -23.586 -7.319 37.131 1.00 92.38 486 TRP A N 1
ATOM 3582 C CA . TRP A 1 486 ? -22.146 -7.059 36.999 1.00 92.38 486 TRP A CA 1
ATOM 3583 C C . TRP A 1 486 ? -21.506 -7.781 35.810 1.00 92.38 486 TRP A C 1
ATOM 3585 O O . TRP A 1 486 ? -21.642 -8.992 35.654 1.00 92.38 486 TRP A O 1
ATOM 3595 N N . ALA A 1 487 ? -20.702 -7.048 35.042 1.00 92.56 487 ALA A N 1
ATOM 3596 C CA . ALA A 1 487 ? -19.751 -7.590 34.074 1.00 92.56 487 ALA A CA 1
ATOM 3597 C C . ALA A 1 487 ? -18.306 -7.374 34.560 1.00 92.56 487 ALA A C 1
ATOM 3599 O O . ALA A 1 487 ? -18.030 -6.462 35.344 1.00 92.56 487 ALA A O 1
ATOM 3600 N N . TRP A 1 488 ? -17.366 -8.184 34.072 1.00 90.00 488 TRP A N 1
ATOM 3601 C CA . TRP A 1 488 ? -15.953 -8.112 34.459 1.00 90.00 488 TRP A CA 1
ATOM 3602 C C . TRP A 1 488 ? -15.043 -7.959 33.243 1.00 90.00 488 TRP A C 1
ATOM 3604 O O . TRP A 1 488 ? -15.042 -8.806 32.353 1.00 90.00 488 TRP A O 1
ATOM 3614 N N . GLY A 1 489 ? -14.243 -6.894 33.206 1.00 86.19 489 GLY A N 1
ATOM 3615 C CA . GLY A 1 489 ? -13.187 -6.707 32.218 1.00 86.19 489 GLY A CA 1
ATOM 3616 C C . GLY A 1 489 ? -11.793 -6.862 32.818 1.00 86.19 489 GLY A C 1
ATOM 3617 O O . GLY A 1 489 ? -11.491 -6.300 33.873 1.00 86.19 489 GLY A O 1
ATOM 3618 N N . ALA A 1 490 ? -10.930 -7.597 32.117 1.00 72.44 490 ALA A N 1
ATOM 3619 C CA . ALA A 1 490 ? -9.552 -7.833 32.538 1.00 72.44 490 ALA A CA 1
ATOM 3620 C C . ALA A 1 490 ? -8.706 -6.540 32.583 1.00 72.44 490 ALA A C 1
ATOM 3622 O O . ALA A 1 490 ? -9.041 -5.523 31.967 1.00 72.44 490 ALA A O 1
ATOM 3623 N N . ASP A 1 491 ? -7.585 -6.626 33.307 1.00 71.25 491 ASP A N 1
ATOM 3624 C CA . ASP A 1 491 ? -6.506 -5.638 33.465 1.00 71.25 491 ASP A CA 1
ATOM 3625 C C . ASP A 1 491 ? -6.904 -4.241 33.972 1.00 71.25 491 ASP A C 1
ATOM 3627 O O . ASP A 1 491 ? -6.474 -3.839 35.053 1.00 71.25 491 ASP A O 1
ATOM 3631 N N . VAL A 1 492 ? -7.680 -3.480 33.195 1.00 67.50 492 VAL A N 1
ATOM 3632 C CA . VAL A 1 492 ? -7.932 -2.045 33.430 1.00 67.50 492 VAL A CA 1
ATOM 3633 C C . VAL A 1 492 ? -9.415 -1.675 33.435 1.00 67.50 492 VAL A C 1
ATOM 3635 O O . VAL A 1 492 ? -9.775 -0.699 34.081 1.00 67.50 492 VAL A O 1
ATOM 3638 N N . VAL A 1 493 ? -10.304 -2.421 32.767 1.00 78.44 493 VAL A N 1
ATOM 3639 C CA . VAL A 1 493 ? -11.746 -2.090 32.799 1.00 78.44 493 VAL A CA 1
ATOM 3640 C C . VAL A 1 493 ? -12.360 -2.428 34.162 1.00 78.44 493 VAL A C 1
ATOM 3642 O O . VAL A 1 493 ? -13.175 -1.659 34.675 1.00 78.44 493 VAL A O 1
ATOM 3645 N N . GLY A 1 494 ? -11.936 -3.537 34.772 1.00 87.00 494 GLY A N 1
ATOM 3646 C CA . GLY A 1 494 ? -12.388 -3.963 36.092 1.00 87.00 494 GLY A CA 1
ATOM 3647 C C . GLY A 1 494 ? -13.864 -4.361 36.120 1.00 87.00 494 GLY A C 1
ATOM 3648 O O . GLY A 1 494 ? -14.436 -4.797 35.120 1.00 87.00 494 GLY A O 1
ATOM 3649 N N . TRP A 1 495 ? -14.482 -4.220 37.290 1.00 91.31 495 TRP A N 1
ATOM 3650 C CA . TRP A 1 495 ? -15.908 -4.473 37.482 1.00 91.31 495 TRP A CA 1
ATOM 3651 C C . TRP A 1 495 ? -16.759 -3.343 36.894 1.00 91.31 495 TRP A C 1
ATOM 3653 O O . TRP A 1 495 ? -16.556 -2.175 37.231 1.00 91.31 495 TRP A O 1
ATOM 3663 N N . VAL A 1 496 ? -17.725 -3.707 36.048 1.00 92.75 496 VAL A N 1
ATOM 3664 C CA . VAL A 1 496 ? -18.708 -2.813 35.423 1.00 92.75 496 VAL A CA 1
ATOM 3665 C C . VAL A 1 496 ? -20.092 -3.149 35.976 1.00 92.75 496 VAL A C 1
ATOM 3667 O O . VAL A 1 496 ? -20.559 -4.275 35.825 1.00 92.75 496 VAL A O 1
ATOM 3670 N N . HIS A 1 497 ? -20.747 -2.172 36.595 1.00 93.88 497 HIS A N 1
ATOM 3671 C CA . HIS A 1 497 ? -22.072 -2.291 37.195 1.00 93.88 497 HIS A CA 1
ATOM 3672 C C . HIS A 1 497 ? -23.131 -1.667 36.284 1.00 93.88 497 HIS A C 1
ATOM 3674 O O . HIS A 1 497 ? -22.973 -0.522 35.847 1.00 93.88 497 HIS A O 1
ATOM 3680 N N . PHE A 1 498 ? -24.201 -2.406 35.995 1.00 94.06 498 PHE A N 1
ATOM 3681 C CA . PHE A 1 498 ? -25.199 -2.000 35.001 1.00 94.06 498 PHE A CA 1
ATOM 3682 C C . PHE A 1 498 ? -26.330 -1.134 35.568 1.00 94.06 498 PHE A C 1
ATOM 3684 O O . PHE A 1 498 ? -26.983 -0.441 34.790 1.00 94.06 498 PHE A O 1
ATOM 3691 N N . LYS A 1 499 ? -26.521 -1.090 36.894 1.00 90.00 499 LYS A N 1
ATOM 3692 C CA . LYS A 1 499 ? -27.568 -0.292 37.552 1.00 90.00 499 LYS A CA 1
ATOM 3693 C C . LYS A 1 499 ? -27.178 0.118 38.970 1.00 90.00 499 LYS A C 1
ATOM 3695 O O . LYS A 1 499 ? -26.509 -0.614 39.677 1.00 90.00 499 LYS A O 1
ATOM 3700 N N . GLY A 1 500 ? -27.585 1.302 39.407 1.00 85.75 500 GLY A N 1
ATOM 3701 C CA . GLY A 1 500 ? -27.363 1.802 40.761 1.00 85.75 500 GLY A CA 1
ATOM 3702 C C . GLY A 1 500 ? -28.449 2.789 41.178 1.00 85.75 500 GLY A C 1
ATOM 3703 O O . GLY A 1 500 ? -29.375 3.068 40.423 1.00 85.75 500 GLY A O 1
ATOM 3704 N N . LEU A 1 501 ? -28.325 3.369 42.375 1.00 81.38 501 LEU A N 1
ATOM 3705 C CA . LEU A 1 501 ? -29.359 4.236 42.971 1.00 81.38 501 LEU A CA 1
ATOM 3706 C C . LEU A 1 501 ? -29.731 5.482 42.136 1.00 81.38 501 LEU A C 1
ATOM 3708 O O . LEU A 1 501 ? -30.755 6.109 42.393 1.00 81.38 501 LEU A O 1
ATOM 3712 N N . SER A 1 502 ? -28.893 5.876 41.173 1.00 82.50 502 SER A N 1
ATOM 3713 C CA . SER A 1 502 ? -29.058 7.091 40.360 1.00 82.50 502 SER A CA 1
ATOM 3714 C C . SER A 1 502 ? -28.673 6.926 38.883 1.00 82.50 502 SER A C 1
ATOM 3716 O O . SER A 1 502 ? -28.622 7.914 38.149 1.00 82.50 502 SER A O 1
ATOM 3718 N N . TYR A 1 503 ? -28.388 5.700 38.436 1.00 88.62 503 TYR A N 1
ATOM 3719 C CA . TYR A 1 503 ? -27.979 5.388 37.065 1.00 88.62 503 TYR A CA 1
ATOM 3720 C C . TYR A 1 503 ? -28.404 3.970 36.687 1.00 88.62 503 TYR A C 1
ATOM 3722 O O . TYR A 1 503 ? -28.615 3.127 37.552 1.00 88.62 503 TYR A O 1
ATOM 3730 N N . GLY A 1 504 ? -28.464 3.680 35.394 1.00 88.62 504 GLY A N 1
ATOM 3731 C CA . GLY A 1 504 ? -28.563 2.309 34.918 1.00 88.62 504 GLY A CA 1
ATOM 3732 C C . GLY A 1 504 ? -28.673 2.221 33.407 1.00 88.62 504 GLY A C 1
ATOM 3733 O O . GLY A 1 504 ? -28.863 3.236 32.730 1.00 88.62 504 GLY A O 1
ATOM 3734 N N . VAL A 1 505 ? -28.546 1.004 32.892 1.00 93.62 505 VAL A N 1
ATOM 3735 C CA . VAL A 1 505 ? -28.775 0.664 31.490 1.00 93.62 505 VAL A CA 1
ATOM 3736 C C . VAL A 1 505 ? -30.239 0.251 31.318 1.00 93.62 505 VAL A C 1
ATOM 3738 O O . VAL A 1 505 ? -30.758 -0.577 32.064 1.00 93.62 505 VAL A O 1
ATOM 3741 N N . LEU A 1 506 ? -30.921 0.857 30.345 1.00 90.44 506 LEU A N 1
ATOM 3742 C CA . LEU A 1 506 ? -32.352 0.651 30.102 1.00 90.44 506 LEU A CA 1
ATOM 3743 C C . LEU A 1 506 ? -32.600 0.189 28.667 1.00 90.44 506 LEU A C 1
ATOM 3745 O O . LEU A 1 506 ? -32.208 0.859 27.708 1.00 90.44 506 LEU A O 1
ATOM 3749 N N . GLY A 1 507 ? -33.269 -0.950 28.540 1.00 88.94 507 GLY A N 1
ATOM 3750 C CA . GLY A 1 507 ? -33.722 -1.537 27.290 1.00 88.94 507 GLY A CA 1
ATOM 3751 C C . GLY A 1 507 ? -35.014 -0.913 26.755 1.00 88.94 507 GLY A C 1
ATOM 3752 O O . GLY A 1 507 ? -35.699 -0.124 27.404 1.00 88.94 507 GLY A O 1
ATOM 3753 N N . SER A 1 508 ? -35.365 -1.302 25.534 1.00 87.19 508 SER A N 1
ATOM 3754 C CA . SER A 1 508 ? -36.623 -0.984 24.860 1.00 87.19 508 SER A CA 1
ATOM 3755 C C . SER A 1 508 ? -36.906 -2.050 23.794 1.00 87.19 508 SER A C 1
ATOM 3757 O O . SER A 1 508 ? -35.984 -2.690 23.284 1.00 87.19 508 SER A O 1
ATOM 3759 N N . GLY A 1 509 ? -38.174 -2.278 23.440 1.00 86.31 509 GLY A N 1
ATOM 3760 C CA . GLY A 1 509 ? -38.535 -3.257 22.404 1.00 86.31 509 GLY A CA 1
ATOM 3761 C C . GLY A 1 509 ? -37.967 -4.658 22.681 1.00 86.31 509 GLY A C 1
ATOM 3762 O O . GLY A 1 509 ? -38.297 -5.264 23.693 1.00 86.31 509 GLY A O 1
ATOM 3763 N N . THR A 1 510 ? -37.110 -5.168 21.789 1.00 86.12 510 THR A N 1
ATOM 3764 C CA . THR A 1 510 ? -36.462 -6.492 21.910 1.00 86.12 510 THR A CA 1
ATOM 3765 C C . THR A 1 510 ? -35.330 -6.568 22.943 1.00 86.12 510 THR A C 1
ATOM 3767 O O . THR A 1 510 ? -34.888 -7.666 23.255 1.00 86.12 510 THR A O 1
ATOM 3770 N N . ALA A 1 511 ? -34.893 -5.440 23.515 1.00 87.94 511 ALA A N 1
ATOM 3771 C CA . ALA A 1 511 ? -34.010 -5.401 24.688 1.00 87.94 511 ALA A CA 1
ATOM 3772 C C . ALA A 1 511 ? -34.777 -5.366 26.025 1.00 87.94 511 ALA A C 1
ATOM 3774 O O . ALA A 1 511 ? -34.174 -5.111 27.068 1.00 87.94 511 ALA A O 1
ATOM 3775 N N . CYS A 1 512 ? -36.092 -5.601 25.992 1.00 88.38 512 CYS A N 1
ATOM 3776 C CA . CYS A 1 512 ? -36.917 -5.860 27.166 1.00 88.38 512 CYS A CA 1
ATOM 3777 C C . CYS A 1 512 ? -37.358 -7.326 27.171 1.00 88.38 512 CYS A C 1
ATOM 3779 O O . CYS A 1 512 ? -37.792 -7.858 26.147 1.00 88.38 512 CYS A O 1
ATOM 3781 N N . VAL A 1 513 ? -37.286 -7.967 28.332 1.00 83.94 513 VAL A N 1
ATOM 3782 C CA . VAL A 1 513 ? -37.629 -9.373 28.554 1.00 83.94 513 VAL A CA 1
ATOM 3783 C C . VAL A 1 513 ? -38.310 -9.511 29.907 1.00 83.94 513 VAL A C 1
ATOM 3785 O O . VAL A 1 513 ? -37.905 -8.898 30.888 1.00 83.94 513 VAL A O 1
ATOM 3788 N N . ASN A 1 514 ? -39.360 -10.324 29.961 1.00 77.38 514 ASN A N 1
ATOM 3789 C CA . ASN A 1 514 ? -40.040 -10.668 31.205 1.00 77.38 514 ASN A CA 1
ATOM 3790 C C . ASN A 1 514 ? -39.832 -12.171 31.438 1.00 77.38 514 ASN A C 1
ATOM 3792 O O . ASN A 1 514 ? -40.700 -12.953 31.033 1.00 77.38 514 ASN A O 1
ATOM 3796 N N . PRO A 1 515 ? -38.678 -12.600 31.991 1.00 63.19 515 PRO A N 1
ATOM 3797 C CA . PRO A 1 515 ? -38.551 -13.965 32.487 1.00 63.19 515 PRO A CA 1
ATOM 3798 C C . PRO A 1 515 ? -39.636 -14.204 33.547 1.00 63.19 515 PRO A C 1
ATOM 3800 O O . PRO A 1 515 ? -40.012 -13.293 34.284 1.00 63.19 515 PRO A O 1
ATOM 3803 N N . THR A 1 516 ? -40.186 -15.416 33.604 1.00 62.47 516 THR A N 1
ATOM 3804 C CA . THR A 1 516 ? -41.042 -15.822 34.730 1.00 62.47 516 THR A CA 1
ATOM 3805 C C . THR A 1 516 ? -40.156 -16.011 35.960 1.00 62.47 516 THR A C 1
ATOM 3807 O O . THR A 1 516 ? -39.324 -16.915 35.881 1.00 62.47 516 THR A O 1
ATOM 3810 N N . PRO A 1 517 ? -40.328 -15.243 37.056 1.00 59.41 517 PRO A N 1
ATOM 3811 C CA . PRO A 1 517 ? -39.450 -15.334 38.224 1.00 59.41 517 PRO A CA 1
ATOM 3812 C C . PRO A 1 517 ? -39.449 -16.730 38.852 1.00 59.41 517 PRO A C 1
ATOM 3814 O O . PRO A 1 517 ? -40.507 -17.370 38.933 1.00 59.41 517 PRO A O 1
ATOM 3817 N N . ILE A 1 518 ? -38.275 -17.210 39.275 1.00 67.44 518 ILE A N 1
ATOM 3818 C CA . ILE A 1 518 ? -38.096 -18.553 39.847 1.00 67.44 518 ILE A CA 1
ATOM 3819 C C . ILE A 1 518 ? -37.410 -18.501 41.223 1.00 67.44 518 ILE A C 1
ATOM 3821 O O . ILE A 1 518 ? -36.321 -19.050 41.390 1.00 67.44 518 ILE A O 1
ATOM 3825 N N . CYS A 1 519 ? -38.084 -17.905 42.210 1.00 69.75 519 CYS A N 1
ATOM 3826 C CA . CYS A 1 519 ? -37.735 -17.937 43.634 1.00 69.75 519 CYS A CA 1
ATOM 3827 C C . CYS A 1 519 ? -37.117 -19.268 44.108 1.00 69.75 519 CYS A C 1
ATOM 3829 O O . CYS A 1 519 ? -37.737 -20.339 44.035 1.00 69.75 519 CYS A O 1
ATOM 3831 N N . GLY A 1 520 ? -35.906 -19.178 44.655 1.00 69.12 520 GLY A N 1
ATOM 3832 C CA . GLY A 1 520 ? -35.059 -20.294 45.063 1.00 69.12 520 GLY A CA 1
ATOM 3833 C C . GLY A 1 520 ? -33.948 -20.634 44.061 1.00 69.12 520 GLY A C 1
ATOM 3834 O O . GLY A 1 520 ? -33.368 -21.718 44.168 1.00 69.12 520 GLY A O 1
ATOM 3835 N N . ASN A 1 521 ? -33.656 -19.760 43.091 1.00 69.81 521 ASN A N 1
ATOM 3836 C CA . ASN A 1 521 ? -32.550 -19.907 42.141 1.00 69.81 521 ASN A CA 1
ATOM 3837 C C . ASN A 1 521 ? -31.255 -19.188 42.584 1.00 69.81 521 ASN A C 1
ATOM 3839 O O . ASN A 1 521 ? -30.178 -19.526 42.087 1.00 69.81 521 ASN A O 1
ATOM 3843 N N . GLY A 1 522 ? -31.346 -18.272 43.555 1.00 71.12 522 GLY A N 1
ATOM 3844 C CA . GLY A 1 522 ? -30.228 -17.505 44.115 1.00 71.12 522 GLY A CA 1
ATOM 3845 C C . GLY A 1 522 ? -29.958 -16.139 43.467 1.00 71.12 522 GLY A C 1
ATOM 3846 O O . GLY A 1 522 ? -28.908 -15.557 43.741 1.00 71.12 522 GLY A O 1
ATOM 3847 N N . VAL A 1 523 ? -30.862 -15.635 42.618 1.00 69.25 523 VAL A N 1
ATOM 3848 C CA . VAL A 1 523 ? -30.808 -14.307 41.982 1.00 69.25 523 VAL A CA 1
ATOM 3849 C C . VAL A 1 523 ? -32.189 -13.656 42.066 1.00 69.25 523 VAL A C 1
ATOM 3851 O O . VAL A 1 523 ? -33.152 -14.212 41.548 1.00 69.25 523 VAL A O 1
ATOM 3854 N N . ALA A 1 524 ? -32.300 -12.476 42.682 1.00 69.88 524 ALA A N 1
ATOM 3855 C CA . ALA A 1 524 ? -33.593 -11.831 42.907 1.00 69.88 524 ALA A CA 1
ATOM 3856 C C . ALA A 1 524 ? -34.116 -11.135 41.633 1.00 69.88 524 ALA A C 1
ATOM 3858 O O . ALA A 1 524 ? -33.632 -10.061 41.252 1.00 69.88 524 ALA A O 1
ATOM 3859 N N . GLU A 1 525 ? -35.118 -11.721 40.971 1.00 67.88 525 GLU A N 1
ATOM 3860 C CA . GLU A 1 525 ? -35.576 -11.295 39.641 1.00 67.88 525 GLU A CA 1
ATOM 3861 C C . GLU A 1 525 ? -37.050 -10.843 39.592 1.00 67.88 525 GLU A C 1
ATOM 3863 O O . GLU A 1 525 ? -37.877 -11.176 40.438 1.00 67.88 525 GLU A O 1
ATOM 3868 N N . GLY A 1 526 ? -37.410 -10.024 38.597 1.00 67.38 526 GLY A N 1
ATOM 3869 C CA . GLY A 1 526 ? -38.778 -9.505 38.475 1.00 67.38 526 GLY A CA 1
ATOM 3870 C C . GLY A 1 526 ? -39.246 -8.713 39.703 1.00 67.38 526 GLY A C 1
ATOM 3871 O O . G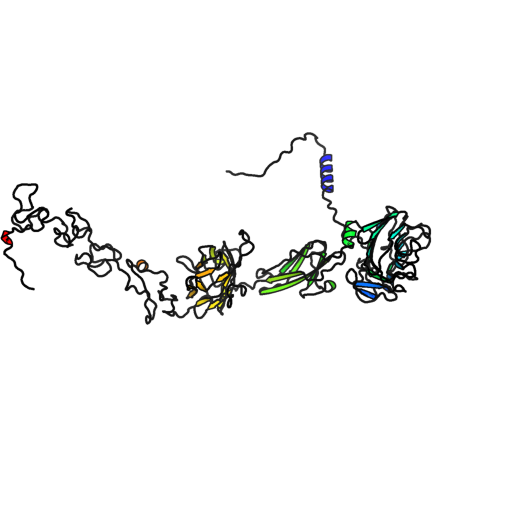LY A 1 526 ? -38.566 -7.790 40.165 1.00 67.38 526 GLY A O 1
ATOM 3872 N N . ASP A 1 527 ? -40.425 -9.096 40.200 1.00 69.25 527 ASP A N 1
ATOM 3873 C CA . ASP A 1 527 ? -41.104 -8.525 41.371 1.00 69.25 527 ASP A CA 1
ATOM 3874 C C . ASP A 1 527 ? -40.600 -9.102 42.718 1.00 69.25 527 ASP A C 1
ATOM 3876 O O . ASP A 1 527 ? -41.179 -8.823 43.770 1.00 69.25 527 ASP A O 1
ATOM 3880 N N . GLU A 1 528 ? -39.544 -9.924 42.720 1.00 76.94 528 GLU A N 1
ATOM 3881 C CA . GLU A 1 528 ? -38.990 -10.527 43.938 1.00 76.94 528 GLU A CA 1
ATOM 3882 C C . GLU A 1 528 ? -38.226 -9.507 44.793 1.00 76.94 528 GLU A C 1
ATOM 3884 O O . GLU A 1 528 ? -37.511 -8.631 44.298 1.00 76.94 528 GLU A O 1
ATOM 3889 N N . GLN A 1 529 ? -38.360 -9.621 46.114 1.00 80.69 529 GLN A N 1
ATOM 3890 C CA . GLN A 1 529 ? -37.642 -8.764 47.060 1.00 80.69 529 GLN A CA 1
ATOM 3891 C C . GLN A 1 529 ? -36.210 -9.260 47.293 1.00 80.69 529 GLN A C 1
ATOM 3893 O O . GLN A 1 529 ? -35.310 -8.454 47.502 1.00 80.69 529 GLN A O 1
ATOM 3898 N N . CYS A 1 530 ? -36.001 -10.573 47.228 1.00 80.75 530 CYS A N 1
ATOM 3899 C CA . CYS A 1 530 ? -34.730 -11.254 47.454 1.00 80.75 530 CYS A CA 1
ATOM 3900 C C . CYS A 1 530 ? -34.770 -12.665 46.846 1.00 80.75 530 CYS A C 1
ATOM 3902 O O . CYS A 1 530 ? -35.852 -13.161 46.576 1.00 80.75 530 CYS A O 1
ATOM 3904 N N . ASP A 1 531 ? -33.637 -13.352 46.708 1.00 79.44 531 ASP A N 1
ATOM 3905 C CA . ASP A 1 531 ? -33.599 -14.808 46.515 1.00 79.44 531 ASP A CA 1
ATOM 3906 C C . ASP A 1 531 ? -32.378 -15.401 47.232 1.00 79.44 531 ASP A C 1
ATOM 3908 O O . ASP A 1 531 ? -31.230 -15.058 46.946 1.00 79.44 531 ASP A O 1
ATOM 3912 N N . GLY A 1 532 ? -32.622 -16.299 48.191 1.00 78.94 532 GLY A N 1
ATOM 3913 C CA . GLY A 1 532 ? -31.572 -17.000 48.927 1.00 78.94 532 GLY A CA 1
ATOM 3914 C C . GLY A 1 532 ? -30.670 -16.043 49.710 1.00 78.94 532 GLY A C 1
ATOM 3915 O O . GLY A 1 532 ? -31.030 -15.596 50.798 1.00 78.94 532 GLY A O 1
ATOM 3916 N N . SER A 1 533 ? -29.484 -15.762 49.164 1.00 79.31 533 SER A N 1
ATOM 3917 C CA . SER A 1 533 ? -28.512 -14.796 49.697 1.00 79.31 533 SER A CA 1
ATOM 3918 C C . SER A 1 533 ? -28.513 -13.439 48.984 1.00 79.31 533 SER A C 1
ATOM 3920 O O . SER A 1 533 ? -27.909 -12.496 49.495 1.00 79.31 533 SER A O 1
ATOM 3922 N N . ASP A 1 534 ? -29.159 -13.314 47.822 1.00 79.25 534 ASP A N 1
ATOM 3923 C CA . ASP A 1 534 ? -29.344 -12.029 47.152 1.00 79.25 534 ASP A CA 1
ATOM 3924 C C . ASP A 1 534 ? -30.491 -11.266 47.821 1.00 79.25 534 ASP A C 1
ATOM 3926 O O . ASP A 1 534 ? -31.664 -11.468 47.523 1.00 79.25 534 ASP A O 1
ATOM 3930 N N . LEU A 1 535 ? -30.143 -10.384 48.756 1.00 82.81 535 LEU A N 1
ATOM 3931 C CA . LEU A 1 535 ? -31.091 -9.498 49.434 1.00 82.81 535 LEU A CA 1
ATOM 3932 C C . LEU A 1 535 ? -31.253 -8.147 48.712 1.00 82.81 535 LEU A C 1
ATOM 3934 O O . LEU A 1 535 ? -31.720 -7.191 49.325 1.00 82.81 535 LEU A O 1
ATOM 3938 N N . ARG A 1 536 ? -30.794 -8.008 47.456 1.00 78.69 536 ARG A N 1
ATOM 3939 C CA . ARG A 1 536 ? -30.808 -6.751 46.672 1.00 78.69 536 ARG A CA 1
ATOM 3940 C C . ARG A 1 536 ? -30.147 -5.552 47.379 1.00 78.69 536 ARG A C 1
ATOM 3942 O O . ARG A 1 536 ? -30.455 -4.395 47.099 1.00 78.69 536 ARG A O 1
ATOM 3949 N N . GLY A 1 537 ? -29.230 -5.825 48.312 1.00 77.88 537 GLY A N 1
ATOM 3950 C CA . GLY A 1 537 ? -28.580 -4.828 49.172 1.00 77.88 537 GLY A CA 1
ATOM 3951 C C . GLY A 1 537 ? -29.411 -4.355 50.375 1.00 77.88 537 GLY A C 1
ATOM 3952 O O . GLY A 1 537 ? -28.949 -3.484 51.113 1.00 77.88 537 GLY A O 1
ATOM 3953 N N . ALA A 1 538 ? -30.603 -4.913 50.600 1.00 81.88 538 ALA A N 1
ATOM 3954 C CA . ALA A 1 538 ? -31.409 -4.617 51.774 1.00 81.88 538 ALA A CA 1
ATOM 3955 C C . ALA A 1 538 ? -30.819 -5.220 53.059 1.00 81.88 538 ALA A C 1
ATOM 3957 O O . ALA A 1 538 ? -30.122 -6.233 53.079 1.00 81.88 538 ALA A O 1
ATOM 3958 N N . THR A 1 539 ? -31.148 -4.559 54.159 1.00 86.44 539 THR A N 1
ATOM 3959 C CA . THR A 1 539 ? -30.819 -4.894 55.546 1.00 86.44 539 THR A CA 1
ATOM 3960 C C . THR A 1 539 ? -32.028 -4.574 56.423 1.00 86.44 539 THR A C 1
ATOM 3962 O O . THR A 1 539 ? -32.860 -3.748 56.042 1.00 86.44 539 THR A O 1
ATOM 3965 N N . CYS A 1 540 ? -32.105 -5.147 57.625 1.00 85.94 540 CYS A N 1
ATOM 3966 C CA . CYS A 1 540 ? -33.131 -4.782 58.606 1.00 85.94 540 CYS A CA 1
ATOM 3967 C C . CYS A 1 540 ? -33.182 -3.253 58.845 1.00 85.94 540 CYS A C 1
ATOM 3969 O O . CYS A 1 540 ? -34.257 -2.661 58.788 1.00 85.94 540 CYS A O 1
ATOM 3971 N N . ALA A 1 541 ? -32.018 -2.595 58.942 1.00 81.38 541 ALA A N 1
ATOM 3972 C CA . ALA A 1 541 ? -31.898 -1.135 59.040 1.00 81.38 541 ALA A CA 1
ATOM 3973 C C . ALA A 1 541 ? -32.569 -0.378 57.878 1.00 81.38 541 ALA A C 1
ATOM 3975 O O . ALA A 1 541 ? -33.293 0.590 58.096 1.00 81.38 541 ALA A O 1
ATOM 3976 N N . SER A 1 542 ? -32.397 -0.833 56.632 1.00 82.38 542 SER A N 1
ATOM 3977 C CA . SER A 1 542 ? -33.072 -0.219 55.473 1.00 82.38 542 SER A CA 1
ATOM 3978 C C . SER A 1 542 ? -34.578 -0.507 55.386 1.00 82.38 542 SER A C 1
ATOM 3980 O O . SER A 1 542 ? -35.266 0.134 54.596 1.00 82.38 542 SER A O 1
ATOM 3982 N N . LEU A 1 543 ? -35.084 -1.460 56.176 1.00 81.31 543 LEU A N 1
ATOM 3983 C CA . LEU A 1 543 ? -36.502 -1.821 56.262 1.00 81.31 543 LEU A CA 1
ATOM 3984 C C . LEU A 1 543 ? -37.206 -1.207 57.489 1.00 81.31 543 LEU A C 1
ATOM 3986 O O . LEU A 1 543 ? -38.388 -1.469 57.688 1.00 81.31 543 LEU A O 1
ATOM 3990 N N . GLY A 1 544 ? -36.512 -0.375 58.278 1.00 77.38 544 GLY A N 1
ATOM 3991 C CA . GLY A 1 544 ? -37.077 0.341 59.432 1.00 77.38 544 GLY A CA 1
ATOM 3992 C C . GLY A 1 544 ? -36.858 -0.320 60.797 1.00 77.38 544 GLY A C 1
ATOM 3993 O O . GLY A 1 544 ? -37.448 0.125 61.772 1.00 77.38 544 GLY A O 1
ATOM 3994 N N . PHE A 1 545 ? -36.017 -1.352 60.883 1.00 83.12 545 PHE A N 1
ATOM 3995 C CA . PHE A 1 545 ? -35.667 -2.044 62.130 1.00 83.12 545 PHE A CA 1
ATOM 3996 C C . PHE A 1 545 ? -34.324 -1.543 62.695 1.00 83.12 545 PHE A C 1
ATOM 3998 O O . PHE A 1 545 ? -33.435 -1.180 61.928 1.00 83.12 545 PHE A O 1
ATOM 4005 N N . LYS A 1 546 ? -34.117 -1.625 64.015 1.00 81.81 546 LYS A N 1
ATOM 4006 C CA . LYS A 1 546 ? -32.855 -1.290 64.713 1.00 81.81 546 LYS A CA 1
ATOM 4007 C C . LYS A 1 546 ? -31.636 -2.021 64.139 1.00 81.81 546 LYS A C 1
ATOM 4009 O O . LYS A 1 546 ? -30.552 -1.449 64.019 1.00 81.81 546 LYS A O 1
ATOM 4014 N N . GLY A 1 547 ? -31.794 -3.294 63.775 1.00 83.25 547 GLY A N 1
ATOM 4015 C CA . GLY A 1 547 ? -30.703 -4.107 63.239 1.00 83.25 547 GLY A CA 1
ATOM 4016 C C . GLY A 1 547 ? -31.064 -5.579 63.061 1.00 83.25 547 GLY A C 1
ATOM 4017 O O . GLY A 1 547 ? -32.212 -5.914 62.791 1.00 83.25 547 GLY A O 1
ATOM 4018 N N . GLY A 1 548 ? -30.072 -6.458 63.201 1.00 85.19 548 GLY A N 1
ATOM 4019 C CA . GLY A 1 548 ? -30.224 -7.910 63.044 1.00 85.19 548 GLY A CA 1
ATOM 4020 C C . GLY A 1 548 ? -29.967 -8.431 61.616 1.00 85.19 548 GLY A C 1
ATOM 4021 O O . GLY A 1 548 ? -29.841 -7.644 60.671 1.00 85.19 548 GLY A O 1
ATOM 4022 N N . PRO A 1 549 ? -29.814 -9.758 61.449 1.00 85.69 549 PRO A N 1
ATOM 4023 C CA . PRO A 1 549 ? -29.667 -10.396 60.144 1.00 85.69 549 PRO A CA 1
ATOM 4024 C C . PRO A 1 549 ? -31.002 -10.454 59.387 1.00 85.69 549 PRO A C 1
ATOM 4026 O O . PRO A 1 549 ? -31.963 -11.072 59.839 1.00 85.69 549 PRO A O 1
ATOM 4029 N N . LEU A 1 550 ? -31.030 -9.870 58.189 1.00 85.88 550 LEU A N 1
ATOM 4030 C CA . LEU A 1 550 ? -32.122 -10.053 57.233 1.00 85.88 550 LEU A CA 1
ATOM 4031 C C . LEU A 1 550 ? -31.935 -11.377 56.474 1.00 85.88 550 LEU A C 1
ATOM 4033 O O . LEU A 1 550 ? -30.802 -11.776 56.198 1.00 85.88 550 LEU A O 1
ATOM 4037 N N . SER A 1 551 ? -33.029 -12.044 56.108 1.00 86.06 551 SER A N 1
ATOM 4038 C CA . SER A 1 551 ? -32.992 -13.240 55.255 1.00 86.06 551 SER A CA 1
ATOM 4039 C C . SER A 1 551 ? -34.145 -13.250 54.243 1.00 86.06 551 SER A C 1
ATOM 4041 O O . SER A 1 551 ? -34.910 -12.287 54.166 1.00 86.06 551 SER A O 1
ATOM 4043 N N . CYS A 1 552 ? -34.245 -14.299 53.425 1.00 85.75 552 CYS A N 1
ATOM 4044 C CA . CYS A 1 552 ? -35.274 -14.430 52.394 1.00 85.75 552 CYS A CA 1
ATOM 4045 C C . CYS A 1 552 ? -36.167 -15.652 52.646 1.00 85.75 552 CYS A C 1
ATOM 4047 O O . CYS A 1 552 ? -35.668 -16.728 52.990 1.00 85.75 552 CYS A O 1
ATOM 4049 N N . THR A 1 553 ? -37.481 -15.513 52.444 1.00 80.19 553 THR A N 1
ATOM 4050 C CA . THR A 1 553 ? -38.440 -16.608 52.645 1.00 80.19 553 THR A CA 1
ATOM 4051 C C . THR A 1 553 ? -38.170 -17.754 51.672 1.00 80.19 553 THR A C 1
ATOM 4053 O O . THR A 1 553 ? -38.268 -17.578 50.458 1.00 80.19 553 THR A O 1
ATOM 4056 N N . THR A 1 554 ? -37.881 -18.949 52.186 1.00 67.75 554 THR A N 1
ATOM 4057 C CA . THR A 1 554 ? -37.640 -20.129 51.338 1.00 67.75 554 THR A CA 1
ATOM 4058 C C . THR A 1 554 ? -38.947 -20.728 50.778 1.00 67.75 554 THR A C 1
ATOM 4060 O O . THR A 1 554 ? -40.025 -20.521 51.349 1.00 67.75 554 THR A O 1
ATOM 4063 N N . PRO A 1 555 ? -38.900 -21.480 49.656 1.00 59.25 555 PRO A N 1
ATOM 4064 C CA . PRO A 1 555 ? -40.081 -22.132 49.086 1.00 59.25 555 PRO A CA 1
ATOM 4065 C C . PRO A 1 555 ? -40.820 -23.013 50.116 1.00 59.25 555 PRO A C 1
ATOM 4067 O O . PRO A 1 555 ? -40.172 -23.766 50.846 1.00 59.25 555 PRO A O 1
ATOM 4070 N N . PRO A 1 556 ? -42.168 -22.975 50.181 1.00 54.03 556 PRO A N 1
ATOM 4071 C CA . PRO A 1 556 ? -43.078 -22.703 49.066 1.00 54.03 556 PRO A CA 1
ATOM 4072 C C . PRO A 1 556 ? -43.696 -21.290 49.050 1.00 54.03 556 PRO A C 1
ATOM 4074 O O . PRO A 1 556 ? -44.825 -21.135 48.583 1.00 54.03 556 PRO A O 1
ATOM 4077 N N . ALA A 1 557 ? -43.004 -20.261 49.552 1.00 54.75 557 ALA A N 1
ATOM 4078 C CA . ALA A 1 557 ? -43.426 -18.876 49.341 1.00 54.75 557 ALA A CA 1
ATOM 4079 C C . ALA A 1 557 ? -43.577 -18.582 47.831 1.00 54.75 557 ALA A C 1
ATOM 4081 O O . ALA A 1 557 ? -42.615 -18.659 47.075 1.00 54.75 557 ALA A O 1
ATOM 4082 N N . THR A 1 558 ? -44.794 -18.266 47.371 1.00 56.03 558 THR A N 1
ATOM 4083 C CA . THR A 1 558 ? -45.103 -18.004 45.943 1.00 56.03 558 THR A CA 1
ATOM 4084 C C . THR A 1 558 ? -44.666 -16.622 45.452 1.00 56.03 558 THR A C 1
ATOM 4086 O O . THR A 1 558 ? -44.960 -16.237 44.325 1.00 56.03 558 THR A O 1
ATOM 4089 N N . THR A 1 559 ? -44.002 -15.872 46.321 1.00 63.44 559 THR A N 1
ATOM 4090 C CA . THR A 1 559 ? -43.333 -14.596 46.086 1.00 63.44 559 THR A CA 1
ATOM 4091 C C . THR A 1 559 ? -42.119 -14.616 46.999 1.00 63.44 559 THR A C 1
ATOM 4093 O O . THR A 1 559 ? -42.277 -14.881 48.192 1.00 63.44 559 THR A O 1
ATOM 4096 N N . CYS A 1 560 ? -40.935 -14.366 46.457 1.00 77.56 560 CYS A N 1
ATOM 4097 C CA . CYS A 1 560 ? -39.698 -14.378 47.224 1.00 77.56 560 CYS A CA 1
ATOM 4098 C C . CYS A 1 560 ? -39.590 -13.058 48.016 1.00 77.56 560 CYS A C 1
ATOM 4100 O O . CYS A 1 560 ? -39.329 -11.996 47.443 1.00 77.56 560 CYS A O 1
ATOM 4102 N N . LEU A 1 561 ? -39.934 -13.105 49.309 1.00 85.06 561 LEU A N 1
ATOM 4103 C CA . LEU A 1 561 ? -40.109 -11.943 50.189 1.00 85.06 561 LEU A CA 1
ATOM 4104 C C . LEU A 1 561 ? -39.024 -11.888 51.268 1.00 85.06 561 LEU A C 1
ATOM 4106 O O . LEU A 1 561 ? -38.455 -12.912 51.651 1.00 85.06 561 LEU A O 1
ATOM 4110 N N . TYR A 1 562 ? -38.780 -10.694 51.805 1.00 87.06 562 TYR A N 1
ATOM 4111 C CA . TYR A 1 562 ? -37.914 -10.526 52.968 1.00 87.06 562 TYR A CA 1
ATOM 4112 C C . TYR A 1 562 ? -38.491 -11.243 54.198 1.00 87.06 562 TYR A C 1
ATOM 4114 O O . TYR A 1 562 ? -39.632 -11.004 54.594 1.00 87.06 562 TYR A O 1
ATOM 4122 N N . ASP A 1 563 ? -37.674 -12.080 54.834 1.00 86.06 563 ASP A N 1
ATOM 4123 C CA . ASP A 1 563 ? -37.953 -12.651 56.148 1.00 86.06 563 ASP A CA 1
ATOM 4124 C C . ASP A 1 563 ? -37.274 -11.778 57.214 1.00 86.06 563 ASP A C 1
ATOM 4126 O O . ASP A 1 563 ? -36.051 -11.806 57.399 1.00 86.06 563 ASP A O 1
ATOM 4130 N N . THR A 1 564 ? -38.094 -10.968 57.885 1.00 87.31 564 THR A N 1
ATOM 4131 C CA . THR A 1 564 ? -37.685 -10.034 58.939 1.00 87.31 564 THR A CA 1
ATOM 4132 C C . THR A 1 564 ? -37.776 -10.635 60.344 1.00 87.31 564 THR A C 1
ATOM 4134 O O . THR A 1 564 ? -37.592 -9.907 61.314 1.00 87.31 564 THR A O 1
ATOM 4137 N N . THR A 1 565 ? -38.055 -11.937 60.503 1.00 84.38 565 THR A N 1
ATOM 4138 C CA . THR A 1 565 ? -38.250 -12.558 61.835 1.00 84.38 565 THR A CA 1
ATOM 4139 C C . THR A 1 565 ? -36.987 -12.595 62.699 1.00 84.38 565 THR A C 1
ATOM 4141 O O . THR A 1 565 ? -37.082 -12.781 63.909 1.00 84.38 565 THR A O 1
ATOM 4144 N N . ALA A 1 566 ? -35.813 -12.391 62.095 1.00 84.31 566 ALA A N 1
ATOM 4145 C CA . ALA A 1 566 ? -34.537 -12.236 62.791 1.00 84.31 566 ALA A CA 1
ATOM 4146 C C . ALA A 1 566 ? -34.029 -10.778 62.835 1.00 84.31 566 ALA A C 1
ATOM 4148 O O . ALA A 1 566 ? -32.922 -10.530 63.319 1.00 84.31 566 ALA A O 1
ATOM 4149 N N . CYS A 1 567 ? -34.821 -9.807 62.365 1.00 86.38 567 CYS A N 1
ATOM 4150 C CA . CYS A 1 567 ? -34.535 -8.393 62.584 1.00 86.38 567 CYS A CA 1
ATOM 4151 C C . CYS A 1 567 ? -34.815 -8.013 64.043 1.00 86.38 567 CYS A C 1
ATOM 4153 O O . CYS A 1 567 ? -35.805 -8.437 64.633 1.00 86.38 567 CYS A O 1
ATOM 4155 N N . THR A 1 568 ? -33.956 -7.177 64.617 1.00 85.94 568 THR A N 1
ATOM 4156 C CA . THR A 1 568 ? -34.175 -6.550 65.924 1.00 85.94 568 THR A CA 1
ATOM 4157 C C . THR A 1 568 ? -35.005 -5.292 65.708 1.00 85.94 568 THR A C 1
ATOM 4159 O O . THR A 1 568 ? -34.565 -4.405 64.974 1.00 85.94 568 THR A O 1
ATOM 4162 N N . ALA A 1 569 ? -36.189 -5.216 66.308 1.00 83.56 569 ALA A N 1
ATOM 4163 C CA . ALA A 1 569 ? -36.981 -3.990 66.355 1.00 83.56 569 ALA A CA 1
ATOM 4164 C C . ALA A 1 569 ? -36.327 -2.941 67.281 1.00 83.56 569 ALA A C 1
ATOM 4166 O O . ALA A 1 569 ? -35.310 -3.211 67.925 1.00 83.56 569 ALA A O 1
ATOM 4167 N N . TYR A 1 570 ? -36.861 -1.724 67.262 1.00 86.38 570 TYR A N 1
ATOM 4168 C CA . TYR A 1 570 ? -36.575 -0.708 68.278 1.00 86.38 570 TYR A CA 1
ATOM 4169 C C . TYR A 1 570 ? -37.478 -0.951 69.490 1.00 86.38 570 TYR A C 1
ATOM 4171 O O . TYR A 1 570 ? -38.586 -1.430 69.259 1.00 86.38 570 TYR A O 1
ATOM 4179 N N . GLN A 1 571 ? -37.035 -0.607 70.706 1.00 87.06 571 GLN A N 1
ATOM 4180 C CA . GLN A 1 571 ? -37.778 -0.854 71.961 1.00 87.06 571 GLN A CA 1
ATOM 4181 C C . GLN A 1 571 ? -39.251 -0.396 71.824 1.00 87.06 571 GLN A C 1
ATOM 4183 O O . GLN A 1 571 ? -40.137 -1.238 71.695 1.00 87.06 571 GLN A O 1
ATOM 4188 N N . CYS A 1 572 ? -39.456 0.893 71.513 1.00 88.50 572 CYS A N 1
ATOM 4189 C CA . CYS A 1 572 ? -40.726 1.565 71.171 1.00 88.50 572 CYS A CA 1
ATOM 4190 C C . CYS A 1 572 ? -41.515 1.049 69.937 1.00 88.50 572 CYS A C 1
ATOM 4192 O O . CYS A 1 572 ? -42.319 1.790 69.348 1.00 88.50 572 CYS A O 1
ATOM 4194 N N . SER A 1 573 ? -41.212 -0.154 69.454 1.00 87.50 573 SER A N 1
ATOM 4195 C CA . SER A 1 573 ? -41.864 -0.838 68.334 1.00 87.50 573 SER A CA 1
ATOM 4196 C C . SER A 1 573 ? -41.831 -2.375 68.431 1.00 87.50 573 SER A C 1
ATOM 4198 O O . SER A 1 573 ? -42.190 -3.038 67.448 1.00 87.50 573 SER A O 1
ATOM 4200 N N . ASP A 1 574 ? -41.320 -2.957 69.526 1.00 85.44 574 ASP A N 1
ATOM 4201 C CA . ASP A 1 574 ? -41.084 -4.404 69.642 1.00 85.44 574 ASP A CA 1
ATOM 4202 C C . ASP A 1 574 ? -42.171 -5.179 70.406 1.00 85.44 574 ASP A C 1
ATOM 4204 O O . ASP A 1 574 ? -42.254 -6.408 70.269 1.00 85.44 574 ASP A O 1
ATOM 4208 N N . GLY A 1 575 ? -43.086 -4.465 71.069 1.00 85.44 575 GLY A N 1
ATOM 4209 C CA . GLY A 1 575 ? -44.243 -5.036 71.755 1.00 85.44 575 GLY A CA 1
ATOM 4210 C C . GLY A 1 575 ? -43.949 -5.610 73.142 1.00 85.44 575 GLY A C 1
ATOM 4211 O O . GLY A 1 575 ? -44.763 -6.399 73.643 1.00 85.44 575 GLY A O 1
ATOM 4212 N N . PHE A 1 576 ? -42.815 -5.250 73.746 1.00 86.44 576 PHE A N 1
ATOM 4213 C CA . PHE A 1 576 ? -42.497 -5.507 75.148 1.00 86.44 576 PHE A CA 1
ATOM 4214 C C . PHE A 1 576 ? -42.489 -4.205 75.960 1.00 86.44 576 PHE A C 1
ATOM 4216 O O . PHE A 1 576 ? -42.285 -3.131 75.427 1.00 86.44 576 PHE A O 1
ATOM 4223 N N . ASP A 1 577 ? -42.776 -4.344 77.249 1.00 83.06 577 ASP A N 1
ATOM 4224 C CA . ASP A 1 577 ? -42.708 -3.304 78.280 1.00 83.06 577 ASP A CA 1
ATOM 4225 C C . ASP A 1 577 ? -41.280 -3.390 78.850 1.00 83.06 577 ASP A C 1
ATOM 4227 O O . ASP A 1 577 ? -40.979 -4.321 79.612 1.00 83.06 577 ASP A O 1
ATOM 4231 N N . ASN A 1 578 ? -40.359 -2.572 78.326 1.00 84.75 578 ASN A N 1
ATOM 4232 C CA . ASN A 1 578 ? -38.912 -2.706 78.536 1.00 84.75 578 ASN A CA 1
ATOM 4233 C C . ASN A 1 578 ? -38.389 -1.845 79.702 1.00 84.75 578 ASN A C 1
ATOM 4235 O O . ASN A 1 578 ? -37.373 -2.219 80.297 1.00 84.75 578 ASN A O 1
ATOM 4239 N N . ASP A 1 579 ? -39.082 -0.763 80.073 1.00 79.94 579 ASP A N 1
ATOM 4240 C CA . ASP A 1 579 ? -38.831 0.016 81.301 1.00 79.94 579 ASP A CA 1
ATOM 4241 C C . ASP A 1 579 ? -39.697 -0.424 82.507 1.00 79.94 579 ASP A C 1
ATOM 4243 O O . ASP A 1 579 ? -39.287 -0.266 83.658 1.00 79.94 579 ASP A O 1
ATOM 4247 N N . SER A 1 580 ? -40.802 -1.144 82.266 1.00 82.38 580 SER A N 1
ATOM 4248 C CA . SER A 1 580 ? -41.788 -1.606 83.262 1.00 82.38 580 SER A CA 1
ATOM 4249 C C . SER A 1 580 ? -42.792 -0.547 83.759 1.00 82.38 580 SER A C 1
ATOM 4251 O O . SER A 1 580 ? -43.443 -0.783 84.787 1.00 82.38 580 SER A O 1
ATOM 4253 N N . ASP A 1 581 ? -42.969 0.590 83.071 1.00 80.44 581 ASP A N 1
ATOM 4254 C CA . ASP A 1 581 ? -43.944 1.640 83.433 1.00 80.44 581 ASP A CA 1
ATOM 4255 C C . ASP A 1 581 ? -45.419 1.260 83.136 1.00 80.44 581 ASP A C 1
ATOM 4257 O O . ASP A 1 581 ? -46.353 1.903 83.634 1.00 80.44 581 ASP A O 1
ATOM 4261 N N . THR A 1 582 ? -45.639 0.134 82.441 1.00 85.31 582 THR A N 1
ATOM 4262 C CA . THR A 1 582 ? -46.917 -0.443 81.966 1.00 85.31 582 THR A CA 1
ATOM 4263 C C . THR A 1 582 ? -47.498 0.130 80.670 1.00 85.31 582 THR A C 1
ATOM 4265 O O . THR A 1 582 ? -48.577 -0.308 80.233 1.00 85.31 582 THR A O 1
ATOM 4268 N N . PHE A 1 583 ? -46.787 1.044 80.013 1.00 85.38 583 PHE A N 1
ATOM 4269 C CA . PHE A 1 583 ? -46.868 1.237 78.569 1.00 85.38 583 PHE A CA 1
ATOM 4270 C C . PHE A 1 583 ? -45.909 0.239 77.861 1.00 85.38 583 PHE A C 1
ATOM 4272 O O . PHE A 1 583 ? -45.656 -0.826 78.422 1.00 85.38 583 PHE A O 1
ATOM 4279 N N . ILE A 1 584 ? -45.637 0.400 76.554 1.00 87.19 584 ILE A N 1
ATOM 4280 C CA . ILE A 1 584 ? -45.120 -0.697 75.680 1.00 87.19 584 ILE A CA 1
ATOM 4281 C C . ILE A 1 584 ? -44.545 -0.149 74.358 1.00 87.19 584 ILE A C 1
ATOM 4283 O O . ILE A 1 584 ? -43.537 -0.607 73.845 1.00 87.19 584 ILE A O 1
ATOM 4287 N N . ASP A 1 585 ? -45.291 0.738 73.690 1.00 87.75 585 ASP A N 1
ATOM 4288 C CA . ASP A 1 585 ? -45.049 1.096 72.286 1.00 87.75 585 ASP A CA 1
ATOM 4289 C C . ASP A 1 585 ? -45.534 2.520 71.978 1.00 87.75 585 ASP A C 1
ATOM 4291 O O . ASP A 1 585 ? -46.639 2.952 72.365 1.00 87.75 585 ASP A O 1
ATOM 4295 N N . PHE A 1 586 ? -44.786 3.210 71.114 1.00 85.19 586 PHE A N 1
ATOM 4296 C CA . PHE A 1 586 ? -45.258 4.429 70.463 1.00 85.19 586 PHE A CA 1
ATOM 4297 C C . PHE A 1 586 ? -46.572 4.162 69.689 1.00 85.19 586 PHE A C 1
ATOM 4299 O O . PHE A 1 586 ? -46.643 3.212 68.904 1.00 85.19 586 PHE A O 1
ATOM 4306 N N . PRO A 1 587 ? -47.624 5.005 69.799 1.00 83.62 587 PRO A N 1
ATOM 4307 C CA . PRO A 1 587 ? -47.661 6.349 70.384 1.00 83.62 587 PRO A CA 1
ATOM 4308 C C . PRO A 1 587 ? -48.429 6.425 71.717 1.00 83.62 587 PRO A C 1
ATOM 4310 O O . PRO A 1 587 ? -48.977 7.480 72.038 1.00 83.62 587 PRO A O 1
ATOM 4313 N N . ASN A 1 588 ? -48.615 5.298 72.409 1.00 86.25 588 ASN A N 1
ATOM 4314 C CA . ASN A 1 588 ? -49.337 5.276 73.689 1.00 86.25 588 ASN A CA 1
ATOM 4315 C C . ASN A 1 588 ? -48.382 5.514 74.857 1.00 86.25 588 ASN A C 1
ATOM 4317 O O . ASN A 1 588 ? -48.785 6.089 75.864 1.00 86.25 588 ASN A O 1
ATOM 4321 N N . ASP A 1 589 ? -47.150 5.065 74.659 1.00 84.00 589 ASP A N 1
ATOM 4322 C CA . ASP A 1 589 ? -46.004 5.221 75.528 1.00 84.00 589 ASP A CA 1
ATOM 4323 C C . ASP A 1 589 ? -45.571 6.694 75.721 1.00 84.00 589 ASP A C 1
ATOM 4325 O O . ASP A 1 589 ? -45.534 7.434 74.726 1.00 84.00 589 ASP A O 1
ATOM 4329 N N . PRO A 1 590 ? -45.301 7.156 76.962 1.00 84.69 590 PRO A N 1
ATOM 4330 C CA . PRO A 1 590 ? -44.921 8.543 77.229 1.00 84.69 590 PRO A CA 1
ATOM 4331 C C . PRO A 1 590 ? -43.470 8.915 76.898 1.00 84.69 590 PRO A C 1
ATOM 4333 O O . PRO A 1 590 ? -43.241 10.080 76.552 1.00 84.69 590 PRO A O 1
ATOM 4336 N N . GLY A 1 591 ? -42.506 8.001 77.053 1.00 82.56 591 GLY A N 1
ATOM 4337 C CA . GLY A 1 591 ? -41.084 8.310 76.870 1.00 82.56 591 GLY A CA 1
ATOM 4338 C C . GLY A 1 591 ? -40.596 8.050 75.443 1.00 82.56 591 GLY A C 1
ATOM 4339 O O . GLY A 1 591 ? -39.782 8.818 74.925 1.00 82.56 591 GLY A O 1
ATOM 4340 N N . CYS A 1 592 ? -41.216 7.105 74.731 1.00 86.94 592 CYS A N 1
ATOM 4341 C CA . CYS A 1 592 ? -41.006 6.903 73.300 1.00 86.94 592 CYS A CA 1
ATOM 4342 C C . CYS A 1 592 ? -41.317 8.146 72.440 1.00 86.94 592 CYS A C 1
ATOM 4344 O O . CYS A 1 592 ? -42.477 8.440 72.127 1.00 86.94 592 CYS A O 1
ATOM 4346 N N . TYR A 1 593 ? -40.298 8.822 71.892 1.00 85.44 593 TYR A N 1
ATOM 4347 C CA . TYR A 1 593 ? -40.533 9.948 70.974 1.00 85.44 593 TYR A CA 1
ATOM 4348 C C . TYR A 1 593 ? -40.943 9.506 69.556 1.00 85.44 593 TYR A C 1
ATOM 4350 O O . TYR A 1 593 ? -41.480 10.315 68.787 1.00 85.44 593 TYR A O 1
ATOM 4358 N N . SER A 1 594 ? -40.696 8.246 69.171 1.00 86.38 594 SER A N 1
ATOM 4359 C CA . SER A 1 594 ? -41.113 7.676 67.878 1.00 86.38 594 SER A CA 1
ATOM 4360 C C . SER A 1 594 ? -41.118 6.141 67.854 1.00 86.38 594 SER A C 1
ATOM 4362 O O . SER A 1 594 ? -40.409 5.505 68.620 1.00 86.38 594 SER A O 1
ATOM 4364 N N . SER A 1 595 ? -41.790 5.528 66.870 1.00 83.81 595 SER A N 1
ATOM 4365 C CA . SER A 1 595 ? -41.700 4.076 66.594 1.00 83.81 595 SER A CA 1
ATOM 4366 C C . SER A 1 595 ? -40.368 3.625 65.954 1.00 83.81 595 SER A C 1
ATOM 4368 O O . SER A 1 595 ? -40.312 2.601 65.276 1.00 83.81 595 SER A O 1
ATOM 4370 N N . THR A 1 596 ? -39.326 4.448 66.059 1.00 84.94 596 THR A N 1
ATOM 4371 C CA . THR A 1 596 ? -37.931 4.153 65.689 1.00 84.94 596 THR A CA 1
ATOM 4372 C C . THR A 1 596 ? -36.975 4.638 66.782 1.00 84.94 596 THR A C 1
ATOM 4374 O O . THR A 1 596 ? -35.797 4.881 66.517 1.00 84.94 596 THR A O 1
ATOM 4377 N N . ASP A 1 597 ? -37.514 4.866 67.979 1.00 82.12 597 ASP A N 1
ATOM 4378 C CA . ASP A 1 597 ? -36.774 5.291 69.154 1.00 82.12 597 ASP A CA 1
ATOM 4379 C C . ASP A 1 597 ? -36.374 4.081 69.988 1.00 82.12 597 ASP A C 1
ATOM 4381 O O . ASP A 1 597 ? -37.093 3.085 70.035 1.00 82.12 597 ASP A O 1
ATOM 4385 N N . ASP A 1 598 ? -35.192 4.149 70.582 1.00 85.56 598 ASP A N 1
ATOM 4386 C CA . ASP A 1 598 ? -34.503 2.975 71.119 1.00 85.56 598 ASP A CA 1
ATOM 4387 C C . ASP A 1 598 ? -34.398 2.972 72.646 1.00 85.56 598 ASP A C 1
ATOM 4389 O O . ASP A 1 598 ? -33.572 2.252 73.201 1.00 85.56 598 ASP A O 1
ATOM 4393 N N . ASP A 1 599 ? -35.225 3.784 73.296 1.00 84.44 599 ASP A N 1
ATOM 4394 C CA . ASP A 1 599 ? -35.344 3.994 74.736 1.00 84.44 599 ASP A CA 1
ATOM 4395 C C . ASP A 1 599 ? -36.835 4.274 75.003 1.00 84.44 599 ASP A C 1
ATOM 4397 O O . ASP A 1 599 ? -37.384 5.196 74.398 1.00 84.44 599 ASP A O 1
ATOM 4401 N N . GLU A 1 600 ? -37.495 3.456 75.828 1.00 87.88 600 GLU A N 1
ATOM 4402 C CA . GLU A 1 600 ? -38.870 3.724 76.307 1.00 87.88 600 GLU A CA 1
ATOM 4403 C C . GLU A 1 600 ? -38.861 4.736 77.462 1.00 87.88 600 GLU A C 1
ATOM 4405 O O . GLU A 1 600 ? -39.708 5.621 77.507 1.00 87.88 600 GLU A O 1
ATOM 4410 N N . ARG A 1 601 ? -37.796 4.697 78.274 1.00 86.81 601 ARG A N 1
ATOM 4411 C CA . ARG A 1 601 ? -37.569 5.476 79.497 1.00 86.81 601 ARG A CA 1
ATOM 4412 C C . ARG A 1 601 ? -37.963 6.954 79.422 1.00 86.81 601 ARG A C 1
ATOM 4414 O O . ARG A 1 601 ? -37.453 7.759 78.626 1.00 86.81 601 ARG A O 1
ATOM 4421 N N . ASN A 1 602 ? -38.863 7.334 80.315 1.00 82.88 602 ASN A N 1
ATOM 4422 C CA . ASN A 1 602 ? -39.499 8.631 80.394 1.00 82.88 602 ASN A CA 1
ATOM 4423 C C . ASN A 1 602 ? -38.608 9.677 81.074 1.00 82.88 602 ASN A C 1
ATOM 4425 O O . ASN A 1 602 ? -38.781 10.022 82.240 1.00 82.88 602 ASN A O 1
ATOM 4429 N N . SER A 1 603 ? -37.767 10.328 80.266 1.00 81.62 603 SER A N 1
ATOM 4430 C CA . SER A 1 603 ? -36.884 11.454 80.642 1.00 81.62 603 SER A CA 1
ATOM 4431 C C . SER A 1 603 ? -37.534 12.738 81.223 1.00 81.62 603 SER A C 1
ATOM 4433 O O . SER A 1 603 ? -36.943 13.824 81.204 1.00 81.62 603 SER A O 1
ATOM 4435 N N . SER A 1 604 ? -38.768 12.655 81.724 1.00 81.94 604 SER A N 1
ATOM 4436 C CA . SER A 1 604 ? -39.416 13.658 82.577 1.00 81.94 604 SER A CA 1
ATOM 4437 C C . SER A 1 604 ? -39.750 13.154 83.991 1.00 81.94 604 SER A C 1
ATOM 4439 O O . SER A 1 604 ? -40.335 13.910 84.776 1.00 81.94 604 SER A O 1
ATOM 4441 N N . VAL A 1 605 ? -39.386 11.908 84.307 1.00 85.06 605 VAL A N 1
ATOM 4442 C CA . VAL A 1 605 ? -39.672 11.179 85.544 1.00 85.06 605 VAL A CA 1
ATOM 4443 C C . VAL A 1 605 ? -38.359 10.601 86.072 1.00 85.06 605 VAL A C 1
ATOM 4445 O O . VAL A 1 605 ? -37.765 9.763 85.415 1.00 85.06 605 VAL A O 1
ATOM 4448 N N . GLN A 1 606 ? -37.896 11.086 87.228 1.00 87.44 606 GLN A N 1
ATOM 4449 C CA . GLN A 1 606 ? -36.564 10.782 87.779 1.00 87.44 606 GLN A CA 1
ATOM 4450 C C . GLN A 1 606 ? -36.264 9.269 87.843 1.00 87.44 606 GLN A C 1
ATOM 4452 O O . GLN A 1 606 ? -35.317 8.817 87.212 1.00 87.44 606 GLN A O 1
ATOM 4457 N N . CYS A 1 607 ? -37.159 8.470 88.436 1.00 87.50 607 CYS A N 1
ATOM 4458 C CA . CYS A 1 607 ? -37.021 7.011 88.584 1.00 87.50 607 CYS A CA 1
ATOM 4459 C C . CYS A 1 607 ? -37.059 6.175 87.290 1.00 87.50 607 CYS A C 1
ATOM 4461 O O . CYS A 1 607 ? -37.153 4.943 87.370 1.00 87.50 607 CYS A O 1
ATOM 4463 N N . ASP A 1 608 ? -37.060 6.847 86.140 1.00 86.81 608 ASP A N 1
ATOM 4464 C CA . ASP A 1 608 ? -37.136 6.293 84.796 1.00 86.81 608 ASP A CA 1
ATOM 4465 C C . ASP A 1 608 ? -36.450 7.216 83.750 1.00 86.81 608 ASP A C 1
ATOM 4467 O O . ASP A 1 608 ? -36.782 7.187 82.566 1.00 86.81 608 ASP A O 1
ATOM 4471 N N . ASP A 1 609 ? -35.497 8.080 84.146 1.00 85.31 609 ASP A N 1
ATOM 4472 C CA . ASP A 1 609 ? -34.744 8.932 83.198 1.00 85.31 609 ASP A CA 1
ATOM 4473 C C . ASP A 1 609 ? -33.328 8.435 82.866 1.00 85.31 609 ASP A C 1
ATOM 4475 O O . ASP A 1 609 ? -32.694 8.922 81.916 1.00 85.31 609 ASP A O 1
ATOM 4479 N N . GLY A 1 610 ? -32.849 7.401 83.561 1.00 84.88 610 GLY A N 1
ATOM 4480 C CA . GLY A 1 610 ? -31.544 6.803 83.326 1.00 84.88 610 GLY A CA 1
ATOM 4481 C C . GLY A 1 610 ? -30.368 7.526 83.965 1.00 84.88 610 GLY A C 1
ATOM 4482 O O . GLY A 1 610 ? -29.225 7.274 83.553 1.00 84.88 610 GLY A O 1
ATOM 4483 N N . LEU A 1 611 ? -30.620 8.429 84.913 1.00 86.62 611 LEU A N 1
ATOM 4484 C CA . LEU A 1 611 ? -29.609 9.175 85.650 1.00 86.62 611 LEU A CA 1
ATOM 4485 C C . LEU A 1 611 ? -29.676 8.865 87.153 1.00 86.62 611 LEU A C 1
ATOM 4487 O O . LEU A 1 611 ? -30.698 8.494 87.700 1.00 86.62 611 LEU A O 1
ATOM 4491 N N . ASP A 1 612 ? -28.527 9.023 87.800 1.00 84.38 612 ASP A N 1
ATOM 4492 C CA . ASP A 1 612 ? -28.360 9.052 89.256 1.00 84.38 612 ASP A CA 1
ATOM 4493 C C . ASP A 1 612 ? -28.569 10.525 89.672 1.00 84.38 612 ASP A C 1
ATOM 4495 O O . ASP A 1 612 ? -27.622 11.325 89.625 1.00 84.38 612 ASP A O 1
ATOM 4499 N N . ASN A 1 613 ? -29.826 10.933 89.902 1.00 85.56 613 ASN A N 1
ATOM 4500 C CA . ASN A 1 613 ? -30.211 12.317 90.215 1.00 85.56 613 ASN A CA 1
ATOM 4501 C C . ASN A 1 613 ? -30.143 12.611 91.727 1.00 85.56 613 ASN A C 1
ATOM 4503 O O . ASN A 1 613 ? -29.845 13.750 92.112 1.00 85.56 613 ASN A O 1
ATOM 4507 N N . ASP A 1 614 ? -30.376 11.601 92.571 1.00 81.50 614 ASP A N 1
ATOM 4508 C CA . ASP A 1 614 ? -30.194 11.625 94.033 1.00 81.50 614 ASP A CA 1
ATOM 4509 C C . ASP A 1 614 ? -28.696 11.627 94.440 1.00 81.50 614 ASP A C 1
ATOM 4511 O O . ASP A 1 614 ? -28.262 12.494 95.218 1.00 81.50 614 ASP A O 1
ATOM 4515 N N . GLY A 1 615 ? -27.877 10.749 93.845 1.00 82.75 615 GLY A N 1
ATOM 4516 C CA . GLY A 1 615 ? -26.435 10.635 94.084 1.00 82.75 615 GLY A CA 1
ATOM 4517 C C . GLY A 1 615 ? -25.962 9.406 94.881 1.00 82.75 615 GLY A C 1
ATOM 4518 O O . GLY A 1 615 ? -24.768 9.364 95.219 1.00 82.75 615 GLY A O 1
ATOM 4519 N N . ASP A 1 616 ? -26.829 8.447 95.233 1.00 80.38 616 ASP A N 1
ATOM 4520 C CA . ASP A 1 616 ? -26.480 7.259 96.037 1.00 80.38 616 ASP A CA 1
ATOM 4521 C C . ASP A 1 616 ? -25.830 6.085 95.263 1.00 80.38 616 ASP A C 1
ATOM 4523 O O . ASP A 1 616 ? -25.273 5.175 95.895 1.00 80.38 616 ASP A O 1
ATOM 4527 N N . LEU A 1 617 ? -25.756 6.179 93.925 1.00 84.81 617 LEU A N 1
ATOM 4528 C CA . LEU A 1 617 ? -25.239 5.189 92.957 1.00 84.81 617 LEU A CA 1
ATOM 4529 C C . LEU A 1 617 ? -26.215 4.078 92.517 1.00 84.81 617 LEU A C 1
ATOM 4531 O O . LEU A 1 617 ? -25.786 3.162 91.795 1.00 84.81 617 LEU A O 1
ATOM 4535 N N . PHE A 1 618 ? -27.489 4.145 92.898 1.00 85.00 618 PHE A N 1
ATOM 4536 C CA . PHE A 1 618 ? -28.575 3.561 92.110 1.00 85.00 618 PHE A CA 1
ATOM 4537 C C . PHE A 1 618 ? -29.022 4.564 91.014 1.00 85.00 618 PHE A C 1
ATOM 4539 O O . PHE A 1 618 ? -28.236 5.444 90.657 1.00 85.00 618 PHE A O 1
ATOM 4546 N N . ILE A 1 619 ? -30.129 4.298 90.306 1.00 86.25 619 ILE A N 1
ATOM 4547 C CA . ILE A 1 619 ? -30.530 5.023 89.075 1.00 86.25 619 ILE A CA 1
ATOM 4548 C C . ILE A 1 619 ? -32.067 4.970 88.937 1.00 86.25 619 ILE A C 1
ATOM 4550 O O . ILE A 1 619 ? -32.777 5.835 89.424 1.00 86.25 619 ILE A O 1
ATOM 4554 N N . ASP A 1 620 ? -32.583 3.900 88.321 1.00 85.44 620 ASP A N 1
ATOM 4555 C CA . ASP A 1 620 ? -33.999 3.728 87.987 1.00 85.44 620 ASP A CA 1
ATOM 4556 C C . ASP A 1 620 ? -34.647 2.614 88.841 1.00 85.44 620 ASP A C 1
ATOM 4558 O O . ASP A 1 620 ? -33.976 1.705 89.368 1.00 85.44 620 ASP A O 1
ATOM 4562 N N . TYR A 1 621 ? -35.981 2.607 88.906 1.00 82.56 621 TYR A N 1
ATOM 4563 C CA . TYR A 1 621 ? -36.757 1.458 89.391 1.00 82.56 621 TYR A CA 1
ATOM 4564 C C . TYR A 1 621 ? -36.459 0.190 88.553 1.00 82.56 621 TYR A C 1
ATOM 4566 O O . TYR A 1 621 ? -36.215 0.293 87.355 1.00 82.56 621 TYR A O 1
ATOM 4574 N N . PRO A 1 622 ? -36.497 -1.045 89.105 1.00 78.56 622 PRO A N 1
ATOM 4575 C CA . PRO A 1 622 ? -36.643 -1.453 90.506 1.00 78.56 622 PRO A CA 1
ATOM 4576 C C . PRO A 1 622 ? -35.286 -1.636 91.213 1.00 78.56 622 PRO A C 1
ATOM 4578 O O . PRO A 1 622 ? -35.195 -2.371 92.200 1.00 78.56 622 PRO A O 1
ATOM 4581 N N . THR A 1 623 ? -34.204 -1.106 90.636 1.00 83.44 623 THR A N 1
ATOM 4582 C CA . THR A 1 623 ? -32.858 -1.182 91.221 1.00 83.44 623 THR A CA 1
ATOM 4583 C C . THR A 1 623 ? -32.631 -0.120 92.279 1.00 83.44 623 THR A C 1
ATOM 4585 O O . THR A 1 623 ? -31.964 -0.411 93.271 1.00 83.44 623 THR A O 1
ATOM 4588 N N . ASP A 1 624 ? -33.200 1.060 92.063 1.00 81.19 624 ASP A N 1
ATOM 4589 C CA . ASP A 1 624 ? -33.302 2.122 93.046 1.00 81.19 624 ASP A CA 1
ATOM 4590 C C . ASP A 1 624 ? -34.291 1.768 94.170 1.00 81.19 624 ASP A C 1
ATOM 4592 O O . ASP A 1 624 ? -35.221 0.973 93.989 1.00 81.19 624 ASP A O 1
ATOM 4596 N N . VAL A 1 625 ? -34.043 2.324 95.355 1.00 80.56 625 VAL A N 1
ATOM 4597 C CA . VAL A 1 625 ? -34.797 2.068 96.585 1.00 80.56 625 VAL A CA 1
ATOM 4598 C C . VAL A 1 625 ? -35.607 3.269 97.075 1.00 80.56 625 VAL A C 1
ATOM 4600 O O . VAL A 1 625 ? -36.584 3.043 97.792 1.00 80.56 625 VAL A O 1
ATOM 4603 N N . GLY A 1 626 ? -35.282 4.507 96.697 1.00 78.88 626 GLY A N 1
ATOM 4604 C CA . GLY A 1 626 ? -36.186 5.641 96.908 1.00 78.88 626 GLY A CA 1
ATOM 4605 C C . GLY A 1 626 ? -37.393 5.560 95.974 1.00 78.88 626 GLY A C 1
ATOM 4606 O O . GLY A 1 626 ? -38.531 5.742 96.410 1.00 78.88 626 GLY A O 1
ATOM 4607 N N . CYS A 1 627 ? -37.161 5.137 94.731 1.00 84.06 627 CYS A N 1
ATOM 4608 C CA . CYS A 1 627 ? -38.190 4.960 93.712 1.00 84.06 627 CYS A CA 1
ATOM 4609 C C . CYS A 1 627 ? -39.280 3.940 94.080 1.00 84.06 627 CYS A C 1
ATOM 4611 O O . CYS A 1 627 ? -39.045 2.728 94.123 1.00 84.06 627 CYS A O 1
ATOM 4613 N N . SER A 1 628 ? -40.527 4.398 94.257 1.00 80.38 628 SER A N 1
ATOM 4614 C CA . SER A 1 628 ? -41.648 3.494 94.564 1.00 80.38 628 SER A CA 1
ATOM 4615 C C . SER A 1 628 ? -42.245 2.790 93.331 1.00 80.38 628 SER A C 1
ATOM 4617 O O . SER A 1 628 ? -42.860 1.725 93.467 1.00 80.38 628 SER A O 1
ATOM 4619 N N . SER A 1 629 ? -42.055 3.358 92.134 1.00 80.69 629 SER A N 1
ATOM 4620 C CA . SER A 1 629 ? -42.448 2.816 90.818 1.00 80.69 629 SER A CA 1
ATOM 4621 C C . SER A 1 629 ? -41.735 3.576 89.680 1.00 80.69 629 SER A C 1
ATOM 4623 O O . SER A 1 629 ? -41.240 4.667 89.953 1.00 80.69 629 SER A O 1
ATOM 4625 N N . PRO A 1 630 ? -41.734 3.099 88.417 1.00 80.44 630 PRO A N 1
ATOM 4626 C CA . PRO A 1 630 ? -41.172 3.859 87.286 1.00 80.44 630 PRO A CA 1
ATOM 4627 C C . PRO A 1 630 ? -41.886 5.196 87.047 1.00 80.44 630 PRO A C 1
ATOM 4629 O O . PRO A 1 630 ? -41.275 6.179 86.663 1.00 80.44 630 PRO A O 1
ATOM 4632 N N . ALA A 1 631 ? -43.183 5.274 87.362 1.00 81.81 631 ALA A N 1
ATOM 4633 C CA . ALA A 1 631 ? -43.968 6.506 87.265 1.00 81.81 631 ALA A CA 1
ATOM 4634 C C . ALA A 1 631 ? -43.736 7.495 88.434 1.00 81.81 631 ALA A C 1
ATOM 4636 O O . ALA A 1 631 ? -44.473 8.481 88.556 1.00 81.81 631 ALA A O 1
ATOM 4637 N N . ASP A 1 632 ? -42.774 7.220 89.321 1.00 80.50 632 ASP A N 1
ATOM 4638 C CA . ASP A 1 632 ? -42.443 8.056 90.474 1.00 80.50 632 ASP A CA 1
ATOM 4639 C C . ASP A 1 632 ? -41.376 9.097 90.118 1.00 80.50 632 ASP A C 1
ATOM 4641 O O . ASP A 1 632 ? -40.396 8.804 89.446 1.00 80.50 632 ASP A O 1
ATOM 4645 N N . ASN A 1 633 ? -41.557 10.343 90.551 1.00 85.19 633 ASN A N 1
ATOM 4646 C CA . ASN A 1 633 ? -40.695 11.452 90.129 1.00 85.19 633 ASN A CA 1
ATOM 4647 C C . ASN A 1 633 ? -39.855 11.997 91.287 1.00 85.19 633 ASN A C 1
ATOM 4649 O O . ASN A 1 633 ? -39.661 13.208 91.403 1.00 85.19 633 ASN A O 1
ATOM 4653 N N . ASP A 1 634 ? -39.396 11.096 92.151 1.00 83.62 634 ASP A N 1
ATOM 4654 C CA . ASP A 1 634 ? -38.497 11.378 93.263 1.00 83.62 634 ASP A CA 1
ATOM 4655 C C . ASP A 1 634 ? -37.669 10.117 93.581 1.00 83.62 634 ASP A C 1
ATOM 4657 O O . ASP A 1 634 ? -38.188 9.150 94.127 1.00 83.62 634 ASP A O 1
ATOM 4661 N N . GLU A 1 635 ? -36.383 10.116 93.218 1.00 85.75 635 GLU A N 1
ATOM 4662 C CA . GLU A 1 635 ? -35.425 9.047 93.578 1.00 85.75 635 GLU A CA 1
ATOM 4663 C C . GLU A 1 635 ? -35.021 9.087 95.055 1.00 85.75 635 GLU A C 1
ATOM 4665 O O . GLU A 1 635 ? -34.384 8.168 95.561 1.00 85.75 635 GLU A O 1
ATOM 4670 N N . ARG A 1 636 ? -35.333 10.174 95.765 1.00 82.19 636 ARG A N 1
ATOM 4671 C CA . ARG A 1 636 ? -34.746 10.418 97.081 1.00 82.19 636 ARG A CA 1
ATOM 4672 C C . ARG A 1 636 ? -35.239 9.388 98.086 1.00 82.19 636 ARG A C 1
ATOM 4674 O O . ARG A 1 636 ? -36.432 9.280 98.361 1.00 82.19 636 ARG A O 1
ATOM 4681 N N . ASN A 1 637 ? -34.288 8.672 98.681 1.00 79.56 637 ASN A N 1
ATOM 4682 C CA . ASN A 1 637 ? -34.523 7.746 99.785 1.00 79.56 637 ASN A CA 1
ATOM 4683 C C . ASN A 1 637 ? -35.432 8.393 100.849 1.00 79.56 637 ASN A C 1
ATOM 4685 O O . ASN A 1 637 ? -35.101 9.472 101.344 1.00 79.56 637 ASN A O 1
ATOM 4689 N N . GLN A 1 638 ? -36.545 7.736 101.213 1.00 78.19 638 GLN A N 1
ATOM 4690 C CA . GLN A 1 638 ? -37.648 8.334 101.995 1.00 78.19 638 GLN A CA 1
ATOM 4691 C C . GLN A 1 638 ? -37.183 9.116 103.231 1.00 78.19 638 GLN A C 1
ATOM 4693 O O . GLN A 1 638 ? -37.638 10.227 103.464 1.00 78.19 638 GLN A O 1
ATOM 4698 N N . CYS A 1 639 ? -36.193 8.598 103.963 1.00 78.94 639 CYS A N 1
ATOM 4699 C CA . CYS A 1 639 ? -35.595 9.248 105.133 1.00 78.94 639 CYS A CA 1
ATOM 4700 C C . CYS A 1 639 ? -34.741 10.504 104.829 1.00 78.94 639 CYS A C 1
ATOM 4702 O O . CYS A 1 639 ? -33.930 10.924 105.667 1.00 78.94 639 CYS A O 1
ATOM 4704 N N . SER A 1 640 ? -34.858 11.065 103.626 1.00 77.19 640 SER A N 1
ATOM 4705 C CA . SER A 1 640 ? -34.153 12.250 103.128 1.00 77.19 640 SER A CA 1
ATOM 4706 C C . SER A 1 640 ? -34.968 13.085 102.120 1.00 77.19 640 SER A C 1
ATOM 4708 O O . SER A 1 640 ? -34.446 14.060 101.556 1.00 77.19 640 SER A O 1
ATOM 4710 N N . ASP A 1 641 ? -36.233 12.722 101.858 1.00 73.12 641 ASP A N 1
ATOM 4711 C CA . ASP A 1 641 ? -37.050 13.366 100.825 1.00 73.12 641 ASP A CA 1
ATOM 4712 C C . ASP A 1 641 ? -37.764 14.656 101.305 1.00 73.12 641 ASP A C 1
ATOM 4714 O O . ASP A 1 641 ? -38.182 15.490 100.486 1.00 73.12 641 ASP A O 1
ATOM 4718 N N . GLY A 1 642 ? -37.809 14.908 102.617 1.00 74.75 642 GLY A N 1
ATOM 4719 C CA . GLY A 1 642 ? -38.461 16.076 103.204 1.00 74.75 642 GLY A CA 1
ATOM 4720 C C . GLY A 1 642 ? -39.989 15.975 103.361 1.00 74.75 642 GLY A C 1
ATOM 4721 O O . GLY A 1 642 ? -40.639 17.023 103.495 1.00 74.75 642 GLY A O 1
ATOM 4722 N N . ILE A 1 643 ? -40.568 14.770 103.345 1.00 76.00 643 ILE A N 1
ATOM 4723 C CA . ILE A 1 643 ? -42.003 14.469 103.481 1.00 76.00 643 ILE A CA 1
ATOM 4724 C C . ILE A 1 643 ? -42.244 13.538 104.689 1.00 76.00 643 ILE A C 1
ATOM 4726 O O . ILE A 1 643 ? -41.447 12.673 104.998 1.00 76.00 643 ILE A O 1
ATOM 4730 N N . ASP A 1 644 ? -43.367 13.723 105.391 1.00 75.88 644 ASP A N 1
ATOM 4731 C CA . ASP A 1 644 ? -43.835 12.836 106.474 1.00 75.88 644 ASP A CA 1
ATOM 4732 C C . ASP A 1 644 ? -44.501 11.586 105.864 1.00 75.88 644 ASP A C 1
ATOM 4734 O O . ASP A 1 644 ? -45.709 11.604 105.595 1.00 75.88 644 ASP A O 1
ATOM 4738 N N . ASN A 1 645 ? -43.725 10.540 105.551 1.00 76.25 645 ASN A N 1
ATOM 4739 C CA . ASN A 1 645 ? -44.208 9.417 104.732 1.00 76.25 645 ASN A CA 1
ATOM 4740 C C . ASN A 1 645 ? -44.968 8.338 105.525 1.00 76.25 645 ASN A C 1
ATOM 4742 O O . ASN A 1 645 ? -45.798 7.620 104.952 1.00 76.25 645 ASN A O 1
ATOM 4746 N N . ASP A 1 646 ? -44.740 8.229 106.840 1.00 77.94 646 ASP A N 1
ATOM 4747 C CA . ASP A 1 646 ? -45.488 7.330 107.740 1.00 77.94 646 ASP A CA 1
ATOM 4748 C C . ASP A 1 646 ? -46.627 8.030 108.527 1.00 77.94 646 ASP A C 1
ATOM 4750 O O . ASP A 1 646 ? -47.552 7.358 109.006 1.00 77.94 646 ASP A O 1
ATOM 4754 N N . PHE A 1 647 ? -46.658 9.372 108.502 1.00 78.94 647 PHE A N 1
ATOM 4755 C CA . PHE A 1 647 ? -47.644 10.269 109.123 1.00 78.94 647 PHE A CA 1
ATOM 4756 C C . PHE A 1 647 ? -47.596 10.356 110.668 1.00 78.94 647 PHE A C 1
ATOM 4758 O O . PHE A 1 647 ? -48.641 10.575 111.300 1.00 78.94 647 PHE A O 1
ATOM 4765 N N . ASP A 1 648 ? -46.422 10.218 111.305 1.00 79.38 648 ASP A N 1
ATOM 4766 C CA . ASP A 1 648 ? -46.232 10.429 112.758 1.00 79.38 648 ASP A CA 1
ATOM 4767 C C . ASP A 1 648 ? -45.800 11.859 113.184 1.00 79.38 648 ASP A C 1
ATOM 4769 O O . ASP A 1 648 ? -45.567 12.109 114.375 1.00 79.38 648 ASP A O 1
ATOM 4773 N N . GLU A 1 649 ? -45.785 12.821 112.252 1.00 79.50 649 GLU A N 1
ATOM 4774 C CA . GLU A 1 649 ? -45.294 14.204 112.410 1.00 79.50 649 GLU A CA 1
ATOM 4775 C C . GLU A 1 649 ? -43.746 14.334 112.472 1.00 79.50 649 GLU A C 1
ATOM 4777 O O . GLU A 1 649 ? -43.221 15.322 113.011 1.00 79.50 649 GLU A O 1
ATOM 4782 N N . LYS A 1 650 ? -43.004 13.350 111.935 1.00 80.69 650 LYS A N 1
ATOM 4783 C CA . LYS A 1 650 ? -41.584 13.449 111.513 1.00 80.69 650 LYS A CA 1
ATOM 4784 C C . LYS A 1 650 ? -41.490 13.538 109.977 1.00 80.69 650 LYS A C 1
ATOM 4786 O O . LYS A 1 650 ? -42.500 13.837 109.355 1.00 80.69 650 LYS A O 1
ATOM 4791 N N . ILE A 1 651 ? -40.268 13.550 109.422 1.00 74.56 651 ILE A N 1
ATOM 4792 C CA . ILE A 1 651 ? -39.973 13.991 108.038 1.00 74.56 651 ILE A CA 1
ATOM 4793 C C . ILE A 1 651 ? -38.658 13.400 107.462 1.00 74.56 651 ILE A C 1
ATOM 4795 O O . ILE A 1 651 ? -38.551 13.228 106.259 1.00 74.56 651 ILE A O 1
ATOM 4799 N N . ASP A 1 652 ? -37.600 13.221 108.273 1.00 76.69 652 ASP A N 1
ATOM 4800 C CA . ASP A 1 652 ? -36.271 12.805 107.775 1.00 76.69 652 ASP A CA 1
ATOM 4801 C C . ASP A 1 652 ? -35.387 12.174 108.878 1.00 76.69 652 ASP A C 1
ATOM 4803 O O . ASP A 1 652 ? -35.483 12.501 110.077 1.00 76.69 652 ASP A O 1
ATOM 4807 N N . TYR A 1 653 ? -34.358 11.427 108.459 1.00 73.44 653 TYR A N 1
ATOM 4808 C CA . TYR A 1 653 ? -33.183 11.109 109.274 1.00 73.44 653 TYR A CA 1
ATOM 4809 C C . TYR A 1 653 ? -32.328 12.361 109.550 1.00 73.44 653 TYR A C 1
ATOM 4811 O O . TYR A 1 653 ? -31.495 12.795 108.746 1.00 73.44 653 TYR A O 1
ATOM 4819 N N . SER A 1 654 ? -32.472 12.957 110.740 1.00 69.75 654 SER A N 1
ATOM 4820 C CA . SER A 1 654 ? -31.783 14.218 111.052 1.00 69.75 654 SER A CA 1
ATOM 4821 C C . SER A 1 654 ? -30.265 14.053 111.281 1.00 69.75 654 SER A C 1
ATOM 4823 O O . SER A 1 654 ? -29.790 13.904 112.412 1.00 69.75 654 SER A O 1
ATOM 4825 N N . SER A 1 655 ? -29.472 14.180 110.217 1.00 57.84 655 SER A N 1
ATOM 4826 C CA . SER A 1 655 ? -28.006 14.296 110.298 1.00 57.84 655 SER A CA 1
ATOM 4827 C C . SER A 1 655 ? -27.519 15.749 110.472 1.00 57.84 655 SER A C 1
ATOM 4829 O O . SER A 1 655 ? -26.430 15.974 111.006 1.00 57.84 655 SER A O 1
ATOM 4831 N N . ILE A 1 656 ? -28.325 16.747 110.069 1.00 55.16 656 ILE A N 1
ATOM 4832 C CA . ILE A 1 656 ? -27.920 18.171 109.993 1.00 55.16 656 ILE A CA 1
ATOM 4833 C C . ILE A 1 656 ? -28.783 19.126 110.857 1.00 55.16 656 ILE A C 1
ATOM 4835 O O . ILE A 1 656 ? -28.292 20.189 111.248 1.00 55.16 656 ILE A O 1
ATOM 4839 N N . ASN A 1 657 ? -30.019 18.769 111.239 1.00 50.72 657 ASN A N 1
ATOM 4840 C CA . ASN A 1 657 ? -30.902 19.622 112.057 1.00 50.72 657 ASN A CA 1
ATOM 4841 C C . ASN A 1 657 ? -31.433 18.886 113.312 1.00 50.72 657 ASN A C 1
ATOM 4843 O O . ASN A 1 657 ? -32.360 18.096 113.196 1.00 50.72 657 ASN A O 1
ATOM 4847 N N . PRO A 1 658 ? -30.903 19.134 114.528 1.00 55.81 658 PRO A N 1
ATOM 4848 C CA . PRO A 1 658 ? -31.092 18.264 115.698 1.00 55.81 658 PRO A CA 1
ATOM 4849 C C . PRO A 1 658 ? -32.433 18.456 116.441 1.00 55.81 658 PRO A C 1
ATOM 4851 O O . PRO A 1 658 ? -32.483 18.362 117.671 1.00 55.81 658 PRO A O 1
ATOM 4854 N N . VAL A 1 659 ? -33.517 18.769 115.729 1.00 58.19 659 VAL A N 1
ATOM 4855 C CA . VAL A 1 659 ? -34.851 18.982 116.305 1.00 58.19 659 VAL A CA 1
ATOM 4856 C C . VAL A 1 659 ? -35.797 17.892 115.808 1.00 58.19 659 VAL A C 1
ATOM 4858 O O . VAL A 1 659 ? -36.530 18.102 114.853 1.00 58.19 659 VAL A O 1
ATOM 4861 N N . ASN A 1 660 ? -35.813 16.775 116.544 1.00 64.19 660 ASN A N 1
ATOM 4862 C CA . ASN A 1 660 ? -36.781 15.677 116.413 1.00 64.19 660 ASN A CA 1
ATOM 4863 C C . ASN A 1 660 ? -36.627 14.821 115.125 1.00 64.19 660 ASN A C 1
ATOM 4865 O O . ASN A 1 660 ? -37.527 14.858 114.294 1.00 64.19 660 ASN A O 1
ATOM 4869 N N . PRO A 1 661 ? -35.517 14.061 114.959 1.00 71.06 661 PRO A N 1
ATOM 4870 C CA . PRO A 1 661 ? -35.370 13.071 113.880 1.00 71.06 661 PRO A CA 1
ATOM 4871 C C . PRO A 1 661 ? -36.484 12.025 113.861 1.00 71.06 661 PRO A C 1
ATOM 4873 O O . PRO A 1 661 ? -37.055 11.704 114.911 1.00 71.06 661 PRO A O 1
ATOM 4876 N N . ASP A 1 662 ? -36.689 11.442 112.683 1.00 73.25 662 ASP A N 1
ATOM 4877 C CA . ASP A 1 662 ? -37.509 10.251 112.502 1.00 73.25 662 ASP A CA 1
ATOM 4878 C C . ASP A 1 662 ? -36.989 9.024 113.300 1.00 73.25 662 ASP A C 1
ATOM 4880 O O . ASP A 1 662 ? -35.768 8.840 113.405 1.00 73.25 662 ASP A O 1
ATOM 4884 N N . PRO A 1 663 ? -37.867 8.225 113.956 1.00 76.19 663 PRO A N 1
ATOM 4885 C CA . PRO A 1 663 ? -37.479 7.036 114.714 1.00 76.19 663 PRO A CA 1
ATOM 4886 C C . PRO A 1 663 ? -37.569 5.700 113.947 1.00 76.19 663 PRO A C 1
ATOM 4888 O O . PRO A 1 663 ? -37.071 4.701 114.479 1.00 76.19 663 PRO A O 1
ATOM 4891 N N . GLY A 1 664 ? -38.212 5.642 112.777 1.00 75.75 664 GLY A N 1
ATOM 4892 C CA . GLY A 1 664 ? -38.158 4.494 111.868 1.00 75.75 664 GLY A CA 1
ATOM 4893 C C . GLY A 1 664 ? -36.866 4.493 111.054 1.00 75.75 664 GLY A C 1
ATOM 4894 O O . GLY A 1 664 ? -36.177 3.471 111.005 1.00 75.75 664 GLY A O 1
ATOM 4895 N N . CYS A 1 665 ? -36.478 5.664 110.549 1.00 78.88 665 CYS A N 1
ATOM 4896 C CA . CYS A 1 665 ? -35.261 5.889 109.781 1.00 78.88 665 CYS A CA 1
ATOM 4897 C C . CYS A 1 665 ? -33.969 5.529 110.528 1.00 78.88 665 CYS A C 1
ATOM 4899 O O . CYS A 1 665 ? -33.606 6.134 111.543 1.00 78.88 665 CYS A O 1
ATOM 4901 N N . SER A 1 666 ? -33.204 4.580 109.982 1.00 76.81 666 SER A N 1
ATOM 4902 C CA . SER A 1 666 ? -31.908 4.166 110.533 1.00 76.81 666 SER A CA 1
ATOM 4903 C C . SER A 1 666 ? -30.708 4.911 109.934 1.00 76.81 666 SER A C 1
ATOM 4905 O O . SER A 1 666 ? -29.652 4.972 110.574 1.00 76.81 666 SER A O 1
ATOM 4907 N N . SER A 1 667 ? -30.865 5.511 108.749 1.00 74.88 667 SER A N 1
ATOM 4908 C CA . SER A 1 667 ? -29.884 6.388 108.098 1.00 74.88 667 SER A CA 1
ATOM 4909 C C . SER A 1 667 ? -30.561 7.339 107.093 1.00 74.88 667 SER A C 1
ATOM 4911 O O . SER A 1 667 ? -31.772 7.275 106.926 1.00 74.88 667 SER A O 1
ATOM 4913 N N . SER A 1 668 ? -29.800 8.218 106.429 1.00 72.38 668 SER A N 1
ATOM 4914 C CA . SER A 1 668 ? -30.276 8.984 105.258 1.00 72.38 668 SER A CA 1
ATOM 4915 C C . SER A 1 668 ? -30.178 8.196 103.943 1.00 72.38 668 SER A C 1
ATOM 4917 O O . SER A 1 668 ? -30.547 8.715 102.904 1.00 72.38 668 SER A O 1
ATOM 4919 N N . GLU A 1 669 ? -29.652 6.972 104.000 1.00 73.31 669 GLU A N 1
ATOM 4920 C CA . GLU A 1 669 ? -29.576 5.968 102.926 1.00 73.31 669 GLU A CA 1
ATOM 4921 C C . GLU A 1 669 ? -30.637 4.870 103.214 1.00 73.31 669 GLU A C 1
ATOM 4923 O O . GLU A 1 669 ? -30.381 3.675 103.073 1.00 73.31 669 GLU A O 1
ATOM 4928 N N . ASP A 1 670 ? -31.779 5.260 103.797 1.00 71.94 670 ASP A N 1
ATOM 4929 C CA . ASP A 1 670 ? -32.847 4.367 104.268 1.00 71.94 670 ASP A CA 1
ATOM 4930 C C . ASP A 1 670 ? -34.180 4.772 103.625 1.00 71.94 670 ASP A C 1
ATOM 4932 O O . ASP A 1 670 ? -34.525 5.954 103.570 1.00 71.94 670 ASP A O 1
ATOM 4936 N N . ASN A 1 671 ? -34.926 3.785 103.134 1.00 73.81 671 ASN A N 1
ATOM 4937 C CA . ASN A 1 671 ? -36.133 3.980 102.333 1.00 73.81 671 ASN A CA 1
ATOM 4938 C C . ASN A 1 671 ? -37.420 3.527 103.046 1.00 73.81 671 ASN A C 1
ATOM 4940 O O . ASN A 1 671 ? -38.442 3.306 102.398 1.00 73.81 671 ASN A O 1
ATOM 4944 N N . ASP A 1 672 ? -37.372 3.332 104.368 1.00 75.25 672 ASP A N 1
ATOM 4945 C CA . ASP A 1 672 ? -38.509 2.865 105.163 1.00 75.25 672 ASP A CA 1
ATOM 4946 C C . ASP A 1 672 ? -38.677 3.664 106.466 1.00 75.25 672 ASP A C 1
ATOM 4948 O O . ASP A 1 672 ? -38.243 3.226 107.534 1.00 75.25 672 ASP A O 1
ATOM 4952 N N . GLU A 1 673 ? -39.373 4.805 106.399 1.00 76.69 673 GLU A N 1
ATOM 4953 C CA . GLU A 1 673 ? -39.662 5.659 107.571 1.00 76.69 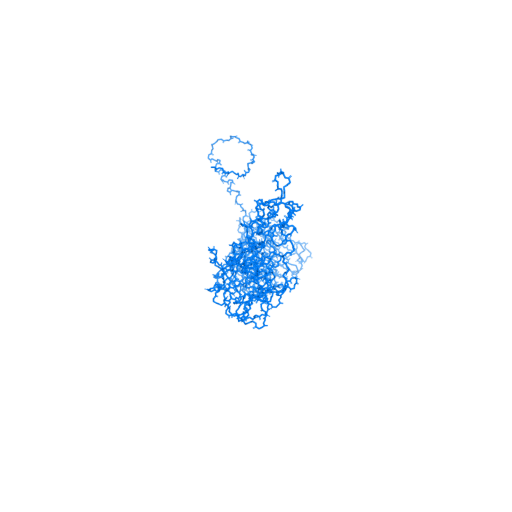673 GLU A CA 1
ATOM 4954 C C . GLU A 1 673 ? -40.527 4.980 108.656 1.00 76.69 673 GLU A C 1
ATOM 4956 O O . GLU A 1 673 ? -40.670 5.496 109.761 1.00 76.69 673 GLU A O 1
ATOM 4961 N N . ARG A 1 674 ? -41.143 3.818 108.389 1.00 78.50 674 ARG A N 1
ATOM 4962 C CA . ARG A 1 674 ? -42.200 3.271 109.262 1.00 78.50 674 ARG A CA 1
ATOM 4963 C C . ARG A 1 674 ? -41.660 2.826 110.626 1.00 78.50 674 ARG A C 1
ATOM 4965 O O . ARG A 1 674 ? -40.973 1.798 110.715 1.00 78.50 674 ARG A O 1
ATOM 4972 N N . ASP A 1 675 ? -42.058 3.520 111.705 1.00 74.75 675 ASP A N 1
ATOM 4973 C CA . ASP A 1 675 ? -41.570 3.281 113.079 1.00 74.75 675 ASP A CA 1
ATOM 4974 C C . ASP A 1 675 ? -41.616 1.784 113.439 1.00 74.75 675 ASP A C 1
ATOM 4976 O O . ASP A 1 675 ? -42.658 1.116 113.377 1.00 74.75 675 ASP A O 1
ATOM 4980 N N . LEU A 1 676 ? -40.474 1.242 113.881 1.00 62.00 676 LEU A N 1
ATOM 4981 C CA . LEU A 1 676 ? -40.272 -0.184 114.166 1.00 62.00 676 LEU A CA 1
ATOM 4982 C C . LEU A 1 676 ? -41.273 -0.772 115.180 1.00 62.00 676 LEU A C 1
ATOM 4984 O O . LEU A 1 676 ? -41.400 -1.996 115.272 1.00 62.00 676 LEU A O 1
ATOM 4988 N N . LYS A 1 677 ? -42.006 0.060 115.932 1.00 56.16 677 LYS A N 1
ATOM 4989 C CA . LYS A 1 677 ? -43.121 -0.373 116.795 1.00 56.16 677 LYS A CA 1
ATOM 4990 C C . LYS A 1 677 ? -44.393 -0.787 116.057 1.00 56.16 677 LYS A C 1
ATOM 4992 O O . LYS A 1 677 ? -45.183 -1.523 116.648 1.00 56.16 677 LYS A O 1
ATOM 4997 N N . TYR A 1 678 ? -44.611 -0.354 114.816 1.00 52.47 678 TYR A N 1
ATOM 4998 C CA . TYR A 1 678 ? -45.810 -0.700 114.043 1.00 52.47 678 TYR A CA 1
ATOM 4999 C C . TYR A 1 678 ? -45.628 -1.916 113.119 1.00 52.47 678 TYR A C 1
ATOM 5001 O O . TYR A 1 678 ? -46.621 -2.477 112.650 1.00 52.47 678 TYR A O 1
ATOM 5009 N N . ARG A 1 679 ? -44.399 -2.441 112.971 1.00 50.19 679 ARG A N 1
ATOM 5010 C CA . ARG A 1 679 ? -44.093 -3.666 112.195 1.00 50.19 679 ARG A CA 1
ATOM 5011 C C . ARG A 1 679 ? -44.756 -4.974 112.702 1.00 50.19 679 ARG A C 1
ATOM 5013 O O . ARG A 1 679 ? -44.555 -6.018 112.088 1.00 50.19 679 ARG A O 1
ATOM 5020 N N . GLU A 1 680 ? -45.578 -4.957 113.762 1.00 47.25 680 GLU A N 1
ATOM 5021 C CA . GLU A 1 680 ? -46.370 -6.122 114.227 1.00 47.25 680 GLU A CA 1
ATOM 5022 C C . GLU A 1 680 ? -47.866 -6.126 113.823 1.00 47.25 680 GLU A C 1
ATOM 5024 O O . GLU A 1 680 ? -48.621 -6.978 114.297 1.00 47.25 680 GLU A O 1
ATOM 5029 N N . VAL A 1 681 ? -48.324 -5.272 112.891 1.00 49.62 681 VAL A N 1
ATOM 5030 C CA . VAL A 1 681 ? -49.645 -5.465 112.242 1.00 49.62 681 VAL A CA 1
ATOM 5031 C C . VAL A 1 681 ? -49.586 -5.315 110.719 1.00 49.62 681 VAL A C 1
ATOM 5033 O O . VAL A 1 681 ? -50.039 -4.318 110.183 1.00 49.62 681 VAL A O 1
ATOM 5036 N N . PHE A 1 682 ? -49.093 -6.345 110.024 1.00 36.22 682 PHE A N 1
ATOM 5037 C CA . PHE A 1 682 ? -49.767 -6.983 108.874 1.00 36.22 682 PHE A CA 1
ATOM 5038 C C . PHE A 1 682 ? -48.907 -8.140 108.338 1.00 36.22 682 PHE A C 1
ATOM 5040 O O . PHE A 1 682 ? -47.803 -7.937 107.850 1.00 36.22 682 PHE A O 1
ATOM 5047 N N . THR A 1 683 ? -49.431 -9.369 108.379 1.00 40.78 683 THR A N 1
ATOM 5048 C CA . THR A 1 683 ? -48.888 -10.506 107.613 1.00 40.78 683 THR A CA 1
ATOM 5049 C C . THR A 1 683 ? -49.880 -10.882 106.507 1.00 40.78 683 THR A C 1
ATOM 5051 O O . THR A 1 683 ? -50.908 -11.496 106.803 1.00 40.78 683 THR A O 1
ATOM 5054 N N . PRO A 1 684 ? -49.616 -10.529 105.234 1.00 37.84 684 PRO A N 1
ATOM 5055 C CA . PRO A 1 684 ? -50.439 -10.958 104.109 1.00 37.84 684 PRO A CA 1
ATOM 5056 C C . PRO A 1 684 ? -50.154 -12.431 103.787 1.00 37.84 684 PRO A C 1
ATOM 5058 O O . PRO A 1 684 ? -49.214 -12.773 103.075 1.00 37.84 684 PRO A O 1
ATOM 5061 N N . GLY A 1 685 ? -50.963 -13.327 104.347 1.00 35.47 685 GLY A N 1
ATOM 5062 C CA . GLY A 1 685 ? -51.031 -14.715 103.903 1.00 35.47 685 GLY A CA 1
ATOM 5063 C C . GLY A 1 685 ? -52.123 -14.889 102.849 1.00 35.47 685 GLY A C 1
ATOM 5064 O O . GLY A 1 685 ? -53.267 -14.537 103.118 1.00 35.47 685 GLY A O 1
ATOM 5065 N N . LEU A 1 686 ? -51.773 -15.521 101.724 1.00 39.38 686 LEU A N 1
ATOM 5066 C CA . LEU A 1 686 ? -52.645 -15.906 100.602 1.00 39.38 686 LEU A CA 1
ATOM 5067 C C . LEU A 1 686 ? -53.376 -14.768 99.862 1.00 39.38 686 LEU A C 1
ATOM 5069 O O . LEU A 1 686 ? -54.432 -14.306 100.294 1.00 39.38 686 LEU A O 1
ATOM 5073 N N . LEU A 1 687 ? -52.953 -14.544 98.616 1.00 35.19 687 LEU A N 1
ATOM 5074 C CA . LEU A 1 687 ? -53.722 -15.055 97.474 1.00 35.19 687 LEU A CA 1
ATOM 5075 C C . LEU A 1 687 ? -52.782 -15.589 96.384 1.00 35.19 687 LEU A C 1
ATOM 5077 O O . LEU A 1 687 ? -51.628 -15.115 96.351 1.00 35.19 687 LEU A O 1
#

Radius of gyration: 53.32 Å; chains: 1; bounding box: 98×75×164 Å